Protein AF-A0A7Y5VZM5-F1 (afdb_monomer)

Mean predicted aligned error: 12.82 Å

Sequence (498 aa):
MAHPASNFMALATAAAAALLFGVPPPLATAQSPQPPVAPTRPDAPAQPAVTEFFLPAIAAFAKPDERGLQRDDSGLRRWQSRDLVWYVNLAHAGELSVRVDLGPPDSAAPDSAKPDLSKLSGTLSVLALDAAGNQSSATLKLEDAASANDRIKPNGLTLCPLTVSRAGYVRLTLHADGLEGAGTLRGLTLIGDAAKDARASTVERRNAASVHLNYPLERGEEVEWFYGEVRAITDPLHSYYEVLGFHRGYFGIQVNSPTERRIIFSVWDAGGEKNDRNRVADDNRVKLLAKGDAVVAGDFGNEGTGGHSHLVYPWKTGETYRLLLGARVEGDATTYSAYFFFPERNDWGLIASFRAPRDGKRPHGLYAFNENFWGTNGDARRLCEFSNTWVRRVDGSWRELVEAKFTHDGHGKEQRRDYAAWAKGAGFILSNGGFIDRPTLVGDLSLGIPAGPEEAKEFAGKYGEMVKREAGAKPPELNLEAIRALAAPATPQPPARR

Structure (mmCIF, N/CA/C/O backbone):
data_AF-A0A7Y5VZM5-F1
#
_entry.id   AF-A0A7Y5VZM5-F1
#
loop_
_atom_site.group_PDB
_atom_site.id
_atom_site.type_symbol
_atom_site.label_atom_id
_atom_site.label_alt_id
_atom_site.label_comp_id
_atom_site.label_asym_id
_atom_site.label_entity_id
_atom_site.label_seq_id
_atom_site.pdbx_PDB_ins_code
_atom_site.Cartn_x
_atom_site.Cartn_y
_atom_site.Cartn_z
_atom_site.occupancy
_atom_site.B_iso_or_equiv
_atom_site.auth_seq_id
_atom_site.auth_comp_id
_atom_site.auth_asym_id
_atom_site.auth_atom_id
_atom_site.pdbx_PDB_model_num
ATOM 1 N N . MET A 1 1 ? 19.026 6.263 36.841 1.00 28.88 1 MET A N 1
ATOM 2 C CA . MET A 1 1 ? 20.069 7.147 37.400 1.00 28.88 1 MET A CA 1
ATOM 3 C C . MET A 1 1 ? 20.673 7.948 36.253 1.00 28.88 1 MET A C 1
ATOM 5 O O . MET A 1 1 ? 21.039 7.332 35.267 1.00 28.88 1 MET A O 1
ATOM 9 N N . ALA A 1 2 ? 20.649 9.278 36.396 1.00 27.02 2 ALA A N 1
ATOM 10 C CA . ALA A 1 2 ? 21.369 10.366 35.707 1.00 27.02 2 ALA A CA 1
ATOM 11 C C . ALA A 1 2 ? 21.738 10.298 34.198 1.00 27.02 2 ALA A C 1
ATOM 13 O O . ALA A 1 2 ? 22.549 9.488 33.765 1.00 27.02 2 ALA A O 1
ATOM 14 N N . HIS A 1 3 ? 21.218 11.292 33.460 1.00 28.17 3 HIS A N 1
ATOM 15 C CA . HIS A 1 3 ? 21.759 11.888 32.222 1.00 28.17 3 HIS A CA 1
ATOM 16 C C . HIS A 1 3 ? 23.086 12.649 32.461 1.00 28.17 3 HIS A C 1
ATOM 18 O O . HIS A 1 3 ? 23.409 12.945 33.613 1.00 28.17 3 HIS A O 1
ATOM 24 N N . PRO A 1 4 ? 23.835 12.996 31.391 1.00 38.88 4 PRO A N 1
ATOM 25 C CA . PRO A 1 4 ? 23.776 14.353 30.780 1.00 38.88 4 PRO A CA 1
ATOM 26 C C . PRO A 1 4 ? 23.795 14.291 29.221 1.00 38.88 4 PRO A C 1
ATOM 28 O O . PRO A 1 4 ? 24.245 13.293 28.670 1.00 38.88 4 PRO A O 1
ATOM 31 N N . ALA A 1 5 ? 23.207 15.167 28.386 1.00 26.81 5 ALA A N 1
ATOM 32 C CA . ALA A 1 5 ? 23.123 16.639 28.275 1.00 26.81 5 ALA A CA 1
ATOM 33 C C . ALA A 1 5 ? 24.488 17.313 27.986 1.00 26.81 5 ALA A C 1
ATOM 35 O O . ALA A 1 5 ? 25.305 17.458 28.882 1.00 26.81 5 ALA A O 1
ATOM 36 N N . SER A 1 6 ? 24.834 17.554 26.714 1.00 26.70 6 SER A N 1
ATOM 37 C CA . SER A 1 6 ? 24.670 18.836 25.981 1.00 26.70 6 SER A CA 1
ATOM 38 C C . SER A 1 6 ? 25.904 19.745 26.044 1.00 26.70 6 SER A C 1
ATOM 40 O O . SER A 1 6 ? 26.312 20.136 27.129 1.00 26.70 6 SER A O 1
ATOM 42 N N . ASN A 1 7 ? 26.447 20.116 24.875 1.00 26.33 7 ASN A N 1
ATOM 43 C CA . ASN A 1 7 ? 26.822 21.486 24.466 1.00 26.33 7 ASN A CA 1
ATOM 44 C C . ASN A 1 7 ? 27.846 21.454 23.326 1.00 26.33 7 ASN A C 1
ATOM 46 O O . ASN A 1 7 ? 28.862 20.790 23.456 1.00 26.33 7 ASN A O 1
ATOM 50 N N . PHE A 1 8 ? 27.606 22.222 22.259 1.00 24.02 8 PHE A N 1
ATOM 51 C CA . PHE A 1 8 ? 28.572 23.199 21.739 1.00 24.02 8 PHE A CA 1
ATOM 52 C C . PHE A 1 8 ? 27.883 24.102 20.705 1.00 24.02 8 PHE A C 1
ATOM 54 O O . PHE A 1 8 ? 27.426 23.649 19.659 1.00 24.02 8 PHE A O 1
ATOM 61 N N . MET A 1 9 ? 27.824 25.397 21.015 1.00 23.62 9 MET A N 1
ATOM 62 C CA . MET A 1 9 ? 27.532 26.481 20.082 1.00 23.62 9 MET A CA 1
ATOM 63 C C . MET A 1 9 ? 28.442 27.672 20.431 1.00 23.62 9 MET A C 1
ATOM 65 O O . MET A 1 9 ? 28.682 27.925 21.609 1.00 23.62 9 MET A O 1
ATOM 69 N N . ALA A 1 10 ? 28.851 28.394 19.381 1.00 25.58 10 ALA A N 1
ATOM 70 C CA . ALA A 1 10 ? 29.324 29.787 19.326 1.00 25.58 10 ALA A CA 1
ATOM 71 C C . ALA A 1 10 ? 30.846 30.103 19.351 1.00 25.58 10 ALA A C 1
ATOM 73 O O . ALA A 1 10 ? 31.498 30.134 20.387 1.00 25.58 10 ALA A O 1
ATOM 74 N N . LEU A 1 11 ? 31.342 30.386 18.132 1.00 24.95 11 LEU A N 1
ATOM 75 C CA . LEU A 1 11 ? 32.112 31.552 17.639 1.00 24.95 11 LEU A CA 1
ATOM 76 C C . LEU A 1 11 ? 32.952 32.429 18.597 1.00 24.95 11 LEU A C 1
ATOM 78 O O . LEU A 1 11 ? 32.397 33.006 19.525 1.00 24.95 11 LEU A O 1
ATOM 82 N N . ALA A 1 12 ? 34.192 32.747 18.167 1.00 25.47 12 ALA A N 1
ATOM 83 C CA . ALA A 1 12 ? 34.736 34.122 18.043 1.00 25.47 12 ALA A CA 1
ATOM 84 C C . ALA A 1 12 ? 36.155 34.170 17.389 1.00 25.47 12 ALA A C 1
ATOM 86 O O . ALA A 1 12 ? 37.066 33.527 17.893 1.00 25.47 12 ALA A O 1
ATOM 87 N N . THR A 1 13 ? 36.287 34.918 16.268 1.00 26.48 13 THR A N 1
ATOM 88 C CA . THR A 1 13 ? 37.309 35.957 15.881 1.00 26.48 13 THR A CA 1
ATOM 89 C C . THR A 1 13 ? 38.769 35.877 16.399 1.00 26.48 13 THR A C 1
ATOM 91 O O . THR A 1 13 ? 38.984 35.525 17.543 1.00 26.48 13 THR A O 1
ATOM 94 N N . ALA A 1 14 ? 39.851 36.330 15.740 1.00 25.25 14 ALA A N 1
ATOM 95 C CA . ALA A 1 14 ? 40.134 37.095 14.515 1.00 25.25 14 ALA A CA 1
ATOM 96 C C . ALA A 1 14 ? 41.673 37.096 14.249 1.00 25.25 14 ALA A C 1
ATOM 98 O O . ALA A 1 14 ? 42.459 36.654 15.082 1.00 25.25 14 ALA A O 1
ATOM 99 N N . ALA A 1 15 ? 42.072 37.617 13.084 1.00 26.73 15 ALA A N 1
ATOM 100 C CA . ALA A 1 15 ? 43.418 37.689 12.503 1.00 26.73 15 ALA A CA 1
ATOM 101 C C . ALA A 1 15 ? 44.383 38.756 13.085 1.00 26.73 15 ALA A C 1
ATOM 103 O O . ALA A 1 15 ? 43.929 39.793 13.557 1.00 26.73 15 ALA A O 1
ATOM 104 N N . ALA A 1 16 ? 45.700 38.523 12.931 1.00 26.86 16 ALA A N 1
ATOM 105 C CA . ALA A 1 16 ? 46.848 39.466 12.858 1.00 26.86 16 ALA A CA 1
ATOM 106 C C . ALA A 1 16 ? 48.151 38.616 12.870 1.00 26.86 16 ALA A C 1
ATOM 108 O O . ALA A 1 16 ? 48.151 37.567 13.499 1.00 26.86 16 ALA A O 1
ATOM 109 N N . ALA A 1 17 ? 49.309 38.904 12.269 1.00 27.16 17 ALA A N 1
ATOM 110 C CA . ALA A 1 17 ? 49.856 39.984 11.453 1.00 27.16 17 ALA A CA 1
ATOM 111 C C . ALA A 1 17 ? 51.143 39.446 10.770 1.00 27.16 17 ALA A C 1
ATOM 113 O O . ALA A 1 17 ? 51.725 38.456 11.213 1.00 27.16 17 ALA A O 1
ATOM 114 N N . ALA A 1 18 ? 51.576 40.098 9.692 1.00 27.38 18 ALA A N 1
ATOM 115 C CA . ALA A 1 18 ? 52.752 39.746 8.899 1.00 27.38 18 ALA A CA 1
ATOM 116 C C . ALA A 1 18 ? 54.048 40.448 9.365 1.00 27.38 18 ALA A C 1
ATOM 118 O O . ALA A 1 18 ? 53.986 41.531 9.941 1.00 27.38 18 ALA A O 1
ATOM 119 N N . LEU A 1 19 ? 55.176 39.860 8.926 1.00 27.91 19 LEU A N 1
ATOM 120 C CA . LEU A 1 19 ? 56.533 40.411 8.724 1.00 27.91 19 LEU A CA 1
ATOM 121 C C . LEU A 1 19 ? 57.446 40.580 9.949 1.00 27.91 19 LEU A C 1
ATOM 123 O O . LEU A 1 19 ? 57.040 41.175 10.935 1.00 27.91 19 LEU A O 1
ATOM 127 N N . LEU A 1 20 ? 58.704 40.106 9.815 1.00 28.59 20 LEU A N 1
ATOM 128 C CA . LEU A 1 20 ? 59.970 40.825 10.094 1.00 28.59 20 LEU A CA 1
ATOM 129 C C . LEU A 1 20 ? 61.217 39.948 9.749 1.00 28.59 20 LEU A C 1
ATOM 131 O O . LEU A 1 20 ? 61.396 38.885 10.330 1.00 28.59 20 LEU A O 1
ATOM 135 N N . PHE A 1 21 ? 62.063 40.473 8.835 1.00 33.69 21 PHE A N 1
ATOM 136 C CA . PHE A 1 21 ? 63.502 40.202 8.533 1.00 33.69 21 PHE A CA 1
ATOM 137 C C . PHE A 1 21 ? 63.936 38.795 8.030 1.00 33.69 21 PHE A C 1
ATOM 139 O O . PHE A 1 21 ? 63.523 37.787 8.573 1.00 33.69 21 PHE A O 1
ATOM 146 N N . GLY A 1 22 ? 64.802 38.570 7.027 1.00 28.92 22 GLY A N 1
ATOM 147 C CA . GLY A 1 22 ? 65.748 39.396 6.263 1.00 28.92 22 GLY A CA 1
ATOM 148 C C . GLY A 1 22 ? 67.118 38.684 6.148 1.00 28.92 22 GLY A C 1
ATOM 149 O O . GLY A 1 22 ? 67.954 38.889 7.018 1.00 28.92 22 GLY A O 1
ATOM 150 N N . VAL A 1 23 ? 67.363 37.862 5.108 1.00 34.31 23 VAL A N 1
ATOM 151 C CA . VAL A 1 23 ? 68.687 37.251 4.786 1.00 34.31 23 VAL A CA 1
ATOM 152 C C . VAL A 1 23 ? 68.854 37.111 3.251 1.00 34.31 23 VAL A C 1
ATOM 154 O O . VAL A 1 23 ? 67.908 36.639 2.617 1.00 34.31 23 VAL A O 1
ATOM 157 N N . PRO A 1 24 ? 69.992 37.502 2.626 1.00 35.03 24 PRO A N 1
ATOM 158 C CA . PRO A 1 24 ? 70.219 37.405 1.174 1.00 35.03 24 PRO A CA 1
ATOM 159 C C . PRO A 1 24 ? 71.177 36.220 0.816 1.00 35.03 24 PRO A C 1
ATOM 161 O O . PRO A 1 24 ? 71.500 35.429 1.699 1.00 35.03 24 PRO A O 1
ATOM 164 N N . PRO A 1 25 ? 71.600 36.014 -0.453 1.00 44.94 25 PRO A N 1
ATOM 165 C CA . PRO A 1 25 ? 71.195 34.907 -1.333 1.00 44.94 25 PRO A CA 1
ATOM 166 C C . PRO A 1 25 ? 72.353 33.913 -1.625 1.00 44.94 25 PRO A C 1
ATOM 168 O O . PRO A 1 25 ? 73.442 34.052 -1.068 1.00 44.94 25 PRO A O 1
ATOM 171 N N . PRO A 1 26 ? 72.190 32.963 -2.570 1.00 32.53 26 PRO A N 1
ATOM 172 C CA . PRO A 1 26 ? 73.319 32.690 -3.460 1.00 32.53 26 PRO A CA 1
ATOM 173 C C . PRO A 1 26 ? 72.957 32.646 -4.953 1.00 32.53 26 PRO A C 1
ATOM 175 O O . PRO A 1 26 ? 71.799 32.604 -5.360 1.00 32.53 26 PRO A O 1
ATOM 178 N N . LEU A 1 27 ? 74.026 32.742 -5.744 1.00 32.91 27 LEU A N 1
ATOM 179 C CA . LEU A 1 27 ? 74.102 33.087 -7.157 1.00 32.91 27 LEU A CA 1
ATOM 180 C C . LEU A 1 27 ? 73.356 32.150 -8.118 1.00 32.91 27 LEU A C 1
ATOM 182 O O . LEU A 1 27 ? 73.316 30.933 -7.953 1.00 32.91 27 LEU A O 1
ATOM 186 N N . ALA A 1 28 ? 72.878 32.769 -9.198 1.00 34.66 28 ALA A N 1
ATOM 187 C CA . ALA A 1 28 ? 72.299 32.143 -10.374 1.00 34.66 28 ALA A CA 1
ATOM 188 C C . ALA A 1 28 ? 73.317 31.286 -11.147 1.00 34.66 28 ALA A C 1
ATOM 190 O O . ALA A 1 28 ? 74.400 31.752 -11.502 1.00 34.66 28 ALA A O 1
ATOM 191 N N . THR A 1 29 ? 72.922 30.061 -11.488 1.00 37.06 29 THR A N 1
ATOM 192 C CA . THR A 1 29 ? 73.529 29.267 -12.560 1.00 37.06 29 THR A CA 1
ATOM 193 C C . THR A 1 29 ? 72.691 29.417 -13.829 1.00 37.06 29 THR A C 1
ATOM 195 O O . THR A 1 29 ? 71.470 29.272 -13.818 1.00 37.06 29 THR A O 1
ATOM 198 N N . ALA A 1 30 ? 73.354 29.769 -14.931 1.00 38.03 30 ALA A N 1
ATOM 199 C CA . ALA A 1 30 ? 72.737 29.976 -16.234 1.00 38.03 30 ALA A CA 1
ATOM 200 C C . ALA A 1 30 ? 72.140 28.666 -16.786 1.00 38.03 30 ALA A C 1
ATOM 202 O O . ALA A 1 30 ? 72.844 27.663 -16.902 1.00 38.03 30 ALA A O 1
ATOM 203 N N . GLN A 1 31 ? 70.854 28.686 -17.147 1.00 39.75 31 GLN A N 1
ATOM 204 C CA . GLN A 1 31 ? 70.208 27.637 -17.939 1.00 39.75 31 GLN A CA 1
ATOM 205 C C . GLN A 1 31 ? 70.376 27.930 -19.438 1.00 39.75 31 GLN A C 1
ATOM 207 O O . GLN A 1 31 ? 70.205 29.062 -19.888 1.00 39.75 31 GLN A O 1
ATOM 212 N N . SER A 1 32 ? 70.713 26.892 -20.202 1.00 39.03 32 SER A N 1
ATOM 213 C CA . SER A 1 32 ? 70.831 26.893 -21.664 1.00 39.03 32 SER A CA 1
ATOM 214 C C . SER A 1 32 ? 69.501 27.254 -22.358 1.00 39.03 32 SER A C 1
ATOM 216 O O . SER A 1 32 ? 68.438 26.936 -21.820 1.00 39.03 32 SER A O 1
ATOM 218 N N . PRO A 1 33 ? 69.518 27.870 -23.558 1.00 40.09 33 PRO A N 1
ATOM 219 C CA . PRO A 1 33 ? 68.297 28.314 -24.232 1.00 40.09 33 PRO A CA 1
ATOM 220 C C . PRO A 1 33 ? 67.426 27.131 -24.688 1.00 40.09 33 PRO A C 1
ATOM 222 O O . PRO A 1 33 ? 67.914 26.208 -25.341 1.00 40.09 33 PRO A O 1
ATOM 225 N N . GLN A 1 34 ? 66.128 27.172 -24.366 1.00 43.09 34 GLN A N 1
ATOM 226 C CA . GLN A 1 34 ? 65.134 26.243 -24.915 1.00 43.09 34 GLN A CA 1
ATOM 227 C C . GLN A 1 34 ? 64.759 26.612 -26.364 1.00 43.09 34 GLN A C 1
ATOM 229 O O . GLN A 1 34 ? 64.709 27.800 -26.695 1.00 43.09 34 GLN A O 1
ATOM 234 N N . PRO A 1 35 ? 64.477 25.621 -27.233 1.00 43.66 35 PRO A N 1
ATOM 235 C CA . PRO A 1 35 ? 64.018 25.867 -28.599 1.00 43.66 35 PRO A CA 1
ATOM 236 C C . PRO A 1 35 ? 62.582 26.433 -28.619 1.00 43.66 35 PRO A C 1
ATOM 238 O O . PRO A 1 35 ? 61.829 26.227 -27.664 1.00 43.66 35 PRO A O 1
ATOM 241 N N . PRO A 1 36 ? 62.176 27.142 -29.690 1.00 44.47 36 PRO A N 1
ATOM 242 C CA . PRO A 1 36 ? 60.874 27.799 -29.749 1.00 44.47 36 PRO A CA 1
ATOM 243 C C . PRO A 1 36 ? 59.723 26.784 -29.740 1.00 44.47 36 PRO A C 1
ATOM 245 O O . PRO A 1 36 ? 59.694 25.839 -30.528 1.00 44.47 36 PRO A O 1
ATOM 248 N N . VAL A 1 37 ? 58.756 27.014 -28.850 1.00 46.56 37 VAL A N 1
ATOM 249 C CA . VAL A 1 37 ? 57.501 26.260 -28.754 1.00 46.56 37 VAL A CA 1
ATOM 250 C C . VAL A 1 37 ? 56.615 26.622 -29.950 1.00 46.56 37 VAL A C 1
ATOM 252 O O . VAL A 1 37 ? 56.284 27.789 -30.155 1.00 46.56 37 VAL A O 1
ATOM 255 N N . ALA A 1 38 ? 56.242 25.625 -30.753 1.00 46.47 38 ALA A N 1
ATOM 256 C CA . ALA A 1 38 ? 55.268 25.786 -31.830 1.00 46.47 38 ALA A CA 1
ATOM 257 C C . ALA A 1 38 ? 53.866 26.089 -31.255 1.00 46.47 38 ALA A C 1
ATOM 259 O O . ALA A 1 38 ? 53.523 25.548 -30.201 1.00 46.47 38 ALA A O 1
ATOM 260 N N . PRO A 1 39 ? 53.036 26.916 -31.919 1.00 44.56 39 PRO A N 1
ATOM 261 C CA . PRO A 1 39 ? 51.712 27.259 -31.413 1.00 44.56 39 PRO A CA 1
ATOM 262 C C . PRO A 1 39 ? 50.819 26.014 -31.336 1.00 44.56 39 PRO A C 1
ATOM 264 O O . PRO A 1 39 ? 50.628 25.300 -32.323 1.00 44.56 39 PRO A O 1
ATOM 267 N N . THR A 1 40 ? 50.272 25.757 -30.150 1.00 47.25 40 THR A N 1
ATOM 268 C CA . THR A 1 40 ? 49.292 24.701 -29.903 1.00 47.25 40 THR A CA 1
ATOM 269 C C . THR A 1 40 ? 47.989 25.017 -30.637 1.00 47.25 40 THR A C 1
ATOM 271 O O . THR A 1 40 ? 47.450 26.121 -30.571 1.00 47.25 40 THR A O 1
ATOM 274 N N . ARG A 1 41 ? 47.493 24.027 -31.382 1.00 46.34 41 ARG A N 1
ATOM 275 C CA . ARG A 1 41 ? 46.181 24.049 -32.039 1.00 46.34 41 ARG A CA 1
ATOM 276 C C . ARG A 1 41 ? 45.100 24.229 -30.957 1.00 46.34 41 ARG A C 1
ATOM 278 O O . ARG A 1 41 ? 45.211 23.555 -29.937 1.00 46.34 41 ARG A O 1
ATOM 285 N N . PRO A 1 42 ? 44.085 25.094 -31.136 1.00 51.12 42 PRO A N 1
ATOM 286 C CA . PRO A 1 42 ? 43.018 25.225 -30.149 1.00 51.12 42 PRO A CA 1
ATOM 287 C C . PRO A 1 42 ? 42.299 23.883 -29.984 1.00 51.12 42 PRO A C 1
ATOM 289 O O . PRO A 1 42 ? 41.943 23.246 -30.981 1.00 51.12 42 PRO A O 1
ATOM 292 N N . ASP A 1 43 ? 42.127 23.461 -28.731 1.00 52.66 43 ASP A N 1
ATOM 293 C CA . ASP A 1 43 ? 41.390 22.255 -28.372 1.00 52.66 43 ASP A CA 1
ATOM 294 C C . ASP A 1 43 ? 39.986 22.309 -28.983 1.00 52.66 43 ASP A C 1
ATOM 296 O O . ASP A 1 43 ? 39.281 23.319 -28.900 1.00 52.66 43 ASP A O 1
ATOM 300 N N . ALA A 1 44 ? 39.588 21.217 -29.636 1.00 48.91 44 ALA A N 1
ATOM 301 C CA . ALA A 1 44 ? 38.223 21.056 -30.112 1.00 48.91 44 ALA A CA 1
ATOM 302 C C . ALA A 1 44 ? 37.254 21.195 -28.920 1.00 48.91 44 ALA A C 1
ATOM 304 O O . ALA A 1 44 ? 37.571 20.704 -27.833 1.00 48.91 44 ALA A O 1
ATOM 305 N N . PRO A 1 45 ? 36.082 21.839 -29.088 1.00 50.56 45 PRO A N 1
ATOM 306 C CA . PRO A 1 45 ? 35.117 21.962 -28.003 1.00 50.56 45 PRO A CA 1
ATOM 307 C C . PRO A 1 45 ? 34.772 20.567 -27.470 1.00 50.56 45 PRO A C 1
ATOM 309 O O . PRO A 1 45 ? 34.446 19.667 -28.248 1.00 50.56 45 PRO A O 1
ATOM 312 N N . ALA A 1 46 ? 34.882 20.389 -26.150 1.00 53.12 46 ALA A N 1
ATOM 313 C CA . ALA A 1 46 ? 34.517 19.149 -25.480 1.00 53.12 46 ALA A CA 1
ATOM 314 C C . ALA A 1 46 ? 33.096 18.754 -25.901 1.00 53.12 46 ALA A C 1
ATOM 316 O O . ALA A 1 46 ? 32.169 19.561 -25.786 1.00 53.12 46 ALA A O 1
ATOM 317 N N . GLN A 1 47 ? 32.928 17.537 -26.426 1.00 50.81 47 GLN A N 1
ATOM 318 C CA . GLN A 1 47 ? 31.594 17.034 -26.736 1.00 50.81 47 GLN A CA 1
ATOM 319 C C . GLN A 1 47 ? 30.750 17.054 -25.453 1.00 50.81 47 GLN A C 1
ATOM 321 O O . GLN A 1 47 ? 31.266 16.687 -24.391 1.00 50.81 47 GLN A O 1
ATOM 326 N N . PRO A 1 48 ? 29.484 17.501 -25.517 1.00 58.91 48 PRO A N 1
ATOM 327 C CA . PRO A 1 48 ? 28.623 17.515 -24.345 1.00 58.91 48 PRO A CA 1
ATOM 328 C C . PRO A 1 48 ? 28.529 16.100 -23.767 1.00 58.91 48 PRO A C 1
ATOM 330 O O . PRO A 1 48 ? 28.374 15.127 -24.507 1.00 58.91 48 PRO A O 1
ATOM 333 N N . ALA A 1 49 ? 28.664 15.986 -22.445 1.00 69.00 49 ALA A N 1
ATOM 334 C CA . ALA A 1 49 ? 28.540 14.709 -21.757 1.00 69.00 49 ALA A CA 1
ATOM 335 C C . ALA A 1 49 ? 27.168 14.093 -22.069 1.00 69.00 49 ALA A C 1
ATOM 337 O O . ALA A 1 49 ? 26.137 14.748 -21.908 1.00 69.00 49 ALA A O 1
ATOM 338 N N . VAL A 1 50 ? 27.164 12.844 -22.532 1.00 80.69 50 VAL A N 1
ATOM 339 C CA . VAL A 1 50 ? 25.929 12.107 -22.808 1.00 80.69 50 VAL A CA 1
ATOM 340 C C . VAL A 1 50 ? 25.201 11.871 -21.487 1.00 80.69 50 VAL A C 1
ATOM 342 O O . VAL A 1 50 ? 25.801 11.399 -20.521 1.00 80.69 50 VAL A O 1
ATOM 345 N N . THR A 1 51 ? 23.913 12.206 -21.437 1.00 90.75 51 THR A N 1
ATOM 346 C CA . THR A 1 51 ? 23.098 11.983 -20.239 1.00 90.75 51 THR A CA 1
ATOM 347 C C . THR A 1 51 ? 22.819 10.490 -20.074 1.00 90.75 51 THR A C 1
ATOM 349 O O . THR A 1 51 ? 22.264 9.865 -20.980 1.00 90.75 51 THR A O 1
ATOM 352 N N . GLU A 1 52 ? 23.189 9.930 -18.920 1.00 93.88 52 GLU A N 1
ATOM 353 C CA . GLU A 1 52 ? 22.907 8.542 -18.540 1.00 93.88 52 GLU A CA 1
ATOM 354 C C . GLU A 1 52 ? 22.067 8.482 -17.250 1.00 93.88 52 GLU A C 1
ATOM 356 O O . GLU A 1 52 ? 22.271 9.273 -16.327 1.00 93.88 52 GLU A O 1
ATOM 361 N N . PHE A 1 53 ? 21.151 7.514 -17.161 1.00 96.06 53 PHE A N 1
ATOM 362 C CA . PHE A 1 53 ? 20.395 7.201 -15.944 1.00 96.06 53 PHE A CA 1
ATOM 363 C C . PHE A 1 53 ? 20.343 5.687 -15.715 1.00 96.06 53 PHE A C 1
ATOM 365 O O . PHE A 1 53 ? 19.856 4.943 -16.566 1.00 96.06 53 PHE A O 1
ATOM 372 N N . PHE A 1 54 ? 20.833 5.220 -14.565 1.00 96.38 54 PHE A N 1
ATOM 373 C CA . PHE A 1 54 ? 20.916 3.793 -14.253 1.00 96.38 54 PHE A CA 1
ATOM 374 C C . PHE A 1 54 ? 19.699 3.293 -13.462 1.00 96.38 54 PHE A C 1
ATOM 376 O O . PHE A 1 54 ? 19.350 3.825 -12.409 1.00 96.38 54 PHE A O 1
ATOM 383 N N . LEU A 1 55 ? 19.092 2.221 -13.961 1.00 97.31 55 LEU A N 1
ATOM 384 C CA . LEU A 1 55 ? 18.007 1.466 -13.352 1.00 97.31 55 LEU A CA 1
ATOM 385 C C . LEU A 1 55 ? 18.547 0.121 -12.857 1.00 97.31 55 LEU A C 1
ATOM 387 O O . LEU A 1 55 ? 18.742 -0.792 -13.664 1.00 97.31 55 LEU A O 1
ATOM 391 N N . PRO A 1 56 ? 18.767 -0.054 -11.548 1.00 96.88 56 PRO A N 1
ATOM 392 C CA . PRO A 1 56 ? 19.329 -1.291 -11.037 1.00 96.88 56 PRO A CA 1
ATOM 393 C C . PRO A 1 56 ? 18.338 -2.450 -11.181 1.00 96.88 56 PRO A C 1
ATOM 395 O O . PRO A 1 56 ? 17.125 -2.300 -11.002 1.00 96.88 56 PRO A O 1
ATOM 398 N N . ALA A 1 57 ? 18.848 -3.644 -11.470 1.00 96.12 57 ALA A N 1
ATOM 399 C CA . ALA A 1 57 ? 18.021 -4.832 -11.658 1.00 96.12 57 ALA A CA 1
ATOM 400 C C . ALA A 1 57 ? 17.285 -5.247 -10.380 1.00 96.12 57 ALA A C 1
ATOM 402 O O . ALA A 1 57 ? 16.171 -5.766 -10.446 1.00 96.12 57 ALA A O 1
ATOM 403 N N . ILE A 1 58 ? 17.840 -4.918 -9.211 1.00 96.06 58 ILE A N 1
ATOM 404 C CA . ILE A 1 58 ? 17.192 -5.145 -7.915 1.00 96.06 58 ILE A CA 1
ATOM 405 C C . ILE A 1 58 ? 15.882 -4.361 -7.729 1.00 96.06 58 ILE A C 1
ATOM 407 O O . ILE A 1 58 ? 15.072 -4.758 -6.894 1.00 96.06 58 ILE A O 1
ATOM 411 N N . ALA A 1 59 ? 15.615 -3.331 -8.534 1.00 96.62 59 ALA A N 1
ATOM 412 C CA . ALA A 1 59 ? 14.335 -2.622 -8.532 1.00 96.62 59 ALA A CA 1
ATOM 413 C C . ALA A 1 59 ? 13.300 -3.228 -9.505 1.00 96.62 59 ALA A C 1
ATOM 415 O O . ALA A 1 59 ? 12.126 -2.864 -9.459 1.00 96.62 59 ALA A O 1
ATOM 416 N N . ALA A 1 60 ? 13.705 -4.162 -10.374 1.00 97.12 60 ALA A N 1
ATOM 417 C CA . ALA A 1 60 ? 12.840 -4.728 -11.406 1.00 97.12 60 ALA A CA 1
ATOM 418 C C . ALA A 1 60 ? 11.771 -5.665 -10.831 1.00 97.12 60 ALA A C 1
ATOM 420 O O . ALA A 1 60 ? 12.077 -6.528 -9.999 1.00 97.12 60 ALA A O 1
ATOM 421 N N . PHE A 1 61 ? 10.549 -5.569 -11.350 1.00 96.44 61 PHE A N 1
ATOM 422 C CA . PHE A 1 61 ? 9.503 -6.574 -11.160 1.00 96.44 61 PHE A CA 1
ATOM 423 C C . PHE A 1 61 ? 9.710 -7.721 -12.146 1.00 96.44 61 PHE A C 1
ATOM 425 O O . PHE A 1 61 ? 10.006 -7.474 -13.311 1.00 96.44 61 PHE A O 1
ATOM 432 N N . ALA A 1 62 ? 9.512 -8.963 -11.709 1.00 94.31 62 ALA A N 1
ATOM 433 C CA . ALA A 1 62 ? 9.571 -10.120 -12.596 1.00 94.31 62 ALA A CA 1
ATOM 434 C C . ALA A 1 62 ? 8.164 -10.639 -12.911 1.00 94.31 62 ALA A C 1
ATOM 436 O O . ALA A 1 62 ? 7.338 -10.767 -12.004 1.00 94.31 62 ALA A O 1
ATOM 437 N N . LYS A 1 63 ? 7.889 -10.935 -14.185 1.00 93.31 63 LYS A N 1
ATOM 438 C CA . LYS A 1 63 ? 6.586 -11.431 -14.652 1.00 93.31 63 LYS A CA 1
ATOM 439 C C . LYS A 1 63 ? 6.736 -12.780 -15.373 1.00 93.31 63 LYS A C 1
ATOM 441 O O . LYS A 1 63 ? 7.660 -12.925 -16.165 1.00 93.31 63 LYS A O 1
ATOM 446 N N . PRO A 1 64 ? 5.838 -13.757 -15.137 1.00 87.81 64 PRO A N 1
ATOM 447 C CA . PRO A 1 64 ? 4.617 -13.647 -14.330 1.00 87.81 64 PRO A CA 1
ATOM 448 C C . PRO A 1 64 ? 4.860 -13.670 -12.813 1.00 87.81 64 PRO A C 1
ATOM 450 O O . PRO A 1 64 ? 4.021 -13.167 -12.069 1.00 87.81 64 PRO A O 1
ATOM 453 N N . ASP A 1 65 ? 5.996 -14.199 -12.352 1.00 85.50 65 ASP A N 1
ATOM 454 C CA . ASP A 1 65 ? 6.345 -14.252 -10.933 1.00 85.50 65 ASP A CA 1
ATOM 455 C C . ASP A 1 65 ? 7.867 -14.236 -10.678 1.00 85.50 65 ASP A C 1
ATOM 457 O O . ASP A 1 65 ? 8.695 -14.323 -11.592 1.00 85.50 65 ASP A O 1
ATOM 461 N N . GLU A 1 66 ? 8.242 -14.112 -9.402 1.00 87.81 66 GLU A N 1
ATOM 462 C CA . GLU A 1 66 ? 9.636 -14.050 -8.945 1.00 87.81 66 GLU A CA 1
ATOM 463 C C . GLU A 1 66 ? 10.233 -15.437 -8.608 1.00 87.81 66 GLU A C 1
ATOM 465 O O . GLU A 1 66 ? 11.362 -15.521 -8.125 1.00 87.81 66 GLU A O 1
ATOM 470 N N . ARG A 1 67 ? 9.532 -16.558 -8.860 1.00 88.31 67 ARG A N 1
ATOM 471 C CA . ARG A 1 67 ? 9.998 -17.893 -8.434 1.00 88.31 67 ARG A CA 1
ATOM 472 C C . ARG A 1 67 ? 11.313 -18.265 -9.108 1.00 88.31 67 ARG A C 1
ATOM 474 O O . ARG A 1 67 ? 11.449 -18.195 -10.329 1.00 88.31 67 ARG A O 1
ATOM 481 N N . GLY A 1 68 ? 12.285 -18.690 -8.305 1.00 87.44 68 GLY A N 1
ATOM 482 C CA . GLY A 1 68 ? 13.603 -19.122 -8.774 1.00 87.44 68 GLY A CA 1
ATOM 483 C C . GLY A 1 68 ? 14.557 -17.993 -9.182 1.00 87.44 68 GLY A C 1
ATOM 484 O O . GLY A 1 68 ? 15.714 -18.294 -9.475 1.00 87.44 68 GLY A O 1
ATOM 485 N N . LEU A 1 69 ? 14.109 -16.731 -9.173 1.00 90.81 69 LEU A N 1
ATOM 486 C CA . LEU A 1 69 ? 14.968 -15.563 -9.361 1.00 90.81 69 LEU A CA 1
ATOM 487 C C . LEU A 1 69 ? 15.828 -15.361 -8.106 1.00 90.81 69 LEU A C 1
ATOM 489 O O . LEU A 1 69 ? 15.328 -15.476 -6.988 1.00 90.81 69 LEU A O 1
ATOM 493 N N . GLN A 1 70 ? 17.108 -15.042 -8.281 1.00 91.62 70 GLN A N 1
ATOM 494 C CA . GLN A 1 70 ? 17.979 -14.643 -7.174 1.00 91.62 70 GLN A CA 1
ATOM 495 C C . GLN A 1 70 ? 18.254 -13.148 -7.259 1.00 91.62 70 GLN A C 1
ATOM 497 O O . GLN A 1 70 ? 18.550 -12.642 -8.342 1.00 91.62 70 GLN A O 1
ATOM 502 N N . ARG A 1 71 ? 18.167 -12.463 -6.118 1.00 92.56 71 ARG A N 1
ATOM 503 C CA . ARG A 1 71 ? 18.335 -11.017 -5.993 1.00 92.56 71 ARG A CA 1
ATOM 504 C C . ARG A 1 71 ? 19.252 -10.716 -4.815 1.00 92.56 71 ARG A C 1
ATOM 506 O O . ARG A 1 71 ? 19.048 -11.264 -3.737 1.00 92.56 71 ARG A O 1
ATOM 513 N N . ASP A 1 72 ? 20.255 -9.886 -5.052 1.00 90.50 72 ASP A N 1
ATOM 514 C CA . ASP A 1 72 ? 21.147 -9.321 -4.039 1.00 90.50 72 ASP A CA 1
ATOM 515 C C . ASP A 1 72 ? 21.710 -7.985 -4.546 1.00 90.50 72 ASP A C 1
ATOM 517 O O . ASP A 1 72 ? 21.430 -7.586 -5.677 1.00 90.50 72 ASP A O 1
ATOM 521 N N . ASP A 1 73 ? 22.541 -7.311 -3.752 1.00 86.94 73 ASP A N 1
ATOM 522 C CA . ASP A 1 73 ? 23.138 -6.014 -4.109 1.00 86.94 73 ASP A CA 1
ATOM 523 C C . ASP A 1 73 ? 23.952 -6.036 -5.413 1.00 86.94 73 ASP A C 1
ATOM 525 O O . ASP A 1 73 ? 24.208 -4.991 -6.016 1.00 86.94 73 ASP A O 1
ATOM 529 N N . SER A 1 74 ? 24.362 -7.220 -5.881 1.00 86.25 74 SER A N 1
ATOM 530 C CA . SER A 1 74 ? 25.055 -7.364 -7.151 1.00 86.25 74 SER A CA 1
ATOM 531 C C . SER A 1 74 ? 24.105 -7.338 -8.352 1.00 86.25 74 SER A C 1
ATOM 533 O O . SER A 1 74 ? 24.555 -6.986 -9.436 1.00 86.25 74 SER A O 1
ATOM 535 N N . GLY A 1 75 ? 22.816 -7.644 -8.198 1.00 92.06 75 GLY A N 1
ATOM 536 C CA . GLY A 1 75 ? 21.840 -7.644 -9.287 1.00 92.06 75 GLY A CA 1
ATOM 537 C C . GLY A 1 75 ? 20.924 -8.865 -9.273 1.00 92.06 75 GLY A C 1
ATOM 538 O O . GLY A 1 75 ? 20.550 -9.373 -8.216 1.00 92.06 75 GLY A O 1
ATOM 539 N N . LEU A 1 76 ? 20.527 -9.320 -10.465 1.00 92.81 76 LEU A N 1
ATOM 540 C CA . LEU A 1 76 ? 19.668 -10.491 -10.643 1.00 92.81 76 LEU A CA 1
ATOM 541 C C . LEU A 1 76 ? 20.402 -11.649 -11.306 1.00 92.81 76 LEU A C 1
ATOM 543 O O . LEU A 1 76 ? 21.036 -11.472 -12.341 1.00 92.81 76 LEU A O 1
ATOM 547 N N . ARG A 1 77 ? 20.228 -12.858 -10.772 1.00 90.19 77 ARG A N 1
ATOM 548 C CA . ARG A 1 77 ? 20.634 -14.116 -11.422 1.00 90.19 77 ARG A CA 1
ATOM 549 C C . ARG A 1 77 ? 19.406 -14.965 -11.731 1.00 90.19 77 ARG A C 1
ATOM 551 O O . ARG A 1 77 ? 18.377 -14.833 -11.064 1.00 90.19 77 ARG A O 1
ATOM 558 N N . ARG A 1 78 ? 19.516 -15.849 -12.731 1.00 88.06 78 ARG A N 1
ATOM 559 C CA . ARG A 1 78 ? 18.405 -16.687 -13.245 1.00 88.06 78 ARG A CA 1
ATOM 560 C C . ARG A 1 78 ? 17.210 -15.868 -13.753 1.00 88.06 78 ARG A C 1
ATOM 562 O O . ARG A 1 78 ? 16.045 -16.184 -13.498 1.00 88.06 78 ARG A O 1
ATOM 569 N N . TRP A 1 79 ? 17.515 -14.776 -14.439 1.00 89.56 79 TRP A N 1
ATOM 570 C CA . TRP A 1 79 ? 16.549 -13.774 -14.878 1.00 89.56 79 TRP A CA 1
ATOM 571 C C . TRP A 1 79 ? 16.072 -13.964 -16.323 1.00 89.56 79 TRP A C 1
ATOM 573 O O . TRP A 1 79 ? 15.077 -13.369 -16.709 1.00 89.56 79 TRP A O 1
ATOM 583 N N . GLN A 1 80 ? 16.746 -14.798 -17.112 1.00 84.81 80 GLN A N 1
ATOM 584 C CA . GLN A 1 80 ? 16.589 -14.864 -18.568 1.00 84.81 80 GLN A CA 1
ATOM 585 C C . GLN A 1 80 ? 15.298 -15.545 -19.040 1.00 84.81 80 GLN A C 1
ATOM 587 O O . GLN A 1 80 ? 14.982 -15.495 -20.215 1.00 84.81 80 GLN A O 1
ATOM 592 N N . SER A 1 81 ? 14.544 -16.194 -18.152 1.00 80.50 81 SER A N 1
ATOM 593 C CA . SER A 1 81 ? 13.349 -16.971 -18.510 1.00 80.50 81 SER A CA 1
ATOM 594 C C . SER A 1 81 ? 12.033 -16.203 -18.323 1.00 80.50 81 SER A C 1
ATOM 596 O O . SER A 1 81 ? 10.987 -16.828 -18.131 1.00 80.50 81 SER A O 1
ATOM 598 N N . ARG A 1 82 ? 12.085 -14.873 -18.199 1.00 88.56 82 ARG A N 1
ATOM 599 C CA . ARG A 1 82 ? 10.945 -14.057 -17.767 1.00 88.56 82 ARG A CA 1
ATOM 600 C C . ARG A 1 82 ? 11.093 -12.601 -18.187 1.00 88.56 82 ARG A C 1
ATOM 602 O O . ARG A 1 82 ? 12.203 -12.123 -18.403 1.00 88.56 82 ARG A O 1
ATOM 609 N N . ASP A 1 83 ? 9.973 -11.891 -18.198 1.00 94.69 83 ASP A N 1
ATOM 610 C CA . ASP A 1 83 ? 9.983 -10.448 -18.401 1.00 94.69 83 ASP A CA 1
ATOM 611 C C . ASP A 1 83 ? 10.433 -9.750 -17.117 1.00 94.69 83 ASP A C 1
ATOM 613 O O . ASP A 1 83 ? 9.925 -10.028 -16.022 1.00 94.69 83 ASP A O 1
ATOM 617 N N . LEU A 1 84 ? 11.359 -8.807 -17.262 1.00 97.00 84 LEU A N 1
ATOM 618 C CA . LEU A 1 84 ? 11.743 -7.888 -16.200 1.00 97.00 84 LEU A CA 1
ATOM 619 C C . LEU A 1 84 ? 11.227 -6.493 -16.510 1.00 97.00 84 LEU A C 1
ATOM 621 O O . LEU A 1 84 ? 11.383 -5.996 -17.622 1.00 97.00 84 LEU A O 1
ATOM 625 N N . VAL A 1 85 ? 10.611 -5.857 -15.521 1.00 97.81 85 VAL A N 1
ATOM 626 C CA . VAL A 1 85 ? 9.882 -4.608 -15.709 1.00 97.81 85 VAL A CA 1
ATOM 627 C C . VAL A 1 85 ? 10.405 -3.539 -14.762 1.00 97.81 85 VAL A C 1
ATOM 629 O O . VAL A 1 85 ? 10.402 -3.719 -13.543 1.00 97.81 85 VAL A O 1
ATOM 632 N N . TRP A 1 86 ? 10.790 -2.400 -15.327 1.00 97.94 86 TRP A N 1
ATOM 633 C CA . TRP A 1 86 ? 11.104 -1.173 -14.605 1.00 97.94 86 TRP A CA 1
ATOM 634 C C . TRP A 1 86 ? 10.086 -0.099 -14.942 1.00 97.94 86 TRP A C 1
ATOM 636 O O . TRP A 1 86 ? 9.460 -0.106 -16.003 1.00 97.94 86 TRP A O 1
ATOM 646 N N . TYR A 1 87 ? 9.973 0.861 -14.036 1.00 96.75 87 TYR A N 1
ATOM 647 C CA . TYR A 1 87 ? 9.165 2.049 -14.227 1.00 96.75 87 TYR A CA 1
ATOM 648 C C . TYR A 1 87 ? 10.021 3.263 -13.912 1.00 96.75 87 TYR A C 1
ATOM 650 O O . TYR A 1 87 ? 10.582 3.376 -12.820 1.00 96.75 87 TYR A O 1
ATOM 658 N N . VAL A 1 88 ? 10.120 4.161 -14.881 1.00 96.56 88 VAL A N 1
ATOM 659 C CA . VAL A 1 88 ? 10.908 5.385 -14.787 1.00 96.56 88 VAL A CA 1
ATOM 660 C C . VAL A 1 88 ? 10.017 6.561 -15.146 1.00 96.56 88 VAL A C 1
ATOM 662 O O . VAL A 1 88 ? 9.309 6.524 -16.142 1.00 96.56 88 VAL A O 1
ATOM 665 N N . ASN A 1 89 ? 10.011 7.595 -14.318 1.00 94.44 89 ASN A N 1
ATOM 666 C CA . ASN A 1 89 ? 9.388 8.866 -14.640 1.00 94.44 89 ASN A CA 1
ATOM 667 C C . ASN A 1 89 ? 10.405 9.714 -15.410 1.00 94.44 89 ASN A C 1
ATOM 669 O O . ASN A 1 89 ? 11.450 10.068 -14.860 1.00 94.44 89 ASN A O 1
ATOM 673 N N . LEU A 1 90 ? 10.121 9.995 -16.678 1.00 94.56 90 LEU A N 1
ATOM 674 C CA . LEU A 1 90 ? 10.952 10.838 -17.532 1.00 94.56 90 LEU A CA 1
ATOM 675 C C . LEU A 1 90 ? 10.382 12.255 -17.548 1.00 94.56 90 LEU A C 1
ATOM 677 O O . LEU A 1 90 ? 9.205 12.451 -17.852 1.00 94.56 90 LEU A O 1
ATOM 681 N N . ALA A 1 91 ? 11.219 13.248 -17.248 1.00 92.31 91 ALA A N 1
ATOM 682 C CA . ALA A 1 91 ? 10.828 14.659 -17.290 1.00 92.31 91 ALA A CA 1
ATOM 683 C C . ALA A 1 91 ? 10.623 15.172 -18.728 1.00 92.31 91 ALA A C 1
ATOM 685 O O . ALA A 1 91 ? 9.974 16.198 -18.943 1.00 92.31 91 ALA A O 1
ATOM 686 N N . HIS A 1 92 ? 11.161 14.449 -19.713 1.00 92.00 92 HIS A N 1
ATOM 687 C CA . HIS A 1 92 ? 11.186 14.841 -21.113 1.00 92.00 92 HIS A CA 1
ATOM 688 C C . HIS A 1 92 ? 10.767 13.678 -22.018 1.00 92.00 92 HIS A C 1
ATOM 690 O O . HIS A 1 92 ? 11.066 12.517 -21.748 1.00 92.00 92 HIS A O 1
ATOM 696 N N . ALA A 1 93 ? 10.080 14.013 -23.108 1.00 92.62 93 ALA A N 1
ATOM 697 C CA . ALA A 1 93 ? 9.926 13.126 -24.256 1.00 92.62 93 ALA A CA 1
ATOM 698 C C . ALA A 1 93 ? 11.204 13.162 -25.112 1.00 92.62 93 ALA A C 1
ATOM 700 O O . ALA A 1 93 ? 11.970 14.124 -25.035 1.00 92.62 93 ALA A O 1
ATOM 701 N N . GLY A 1 94 ? 11.417 12.153 -25.954 1.00 91.38 94 GLY A N 1
ATOM 702 C CA . GLY A 1 94 ? 12.547 12.119 -26.879 1.00 91.38 94 GLY A CA 1
ATOM 703 C C . GLY A 1 94 ? 13.049 10.714 -27.178 1.00 91.38 94 GLY A C 1
ATOM 704 O O . GLY A 1 94 ? 12.426 9.714 -26.816 1.00 91.38 94 GLY A O 1
ATOM 705 N N . GLU A 1 95 ? 14.189 10.651 -27.860 1.00 91.25 95 GLU A N 1
ATOM 706 C CA . GLU A 1 95 ? 14.876 9.392 -28.122 1.00 91.25 95 GLU A CA 1
ATOM 707 C C . GLU A 1 95 ? 15.692 8.930 -26.916 1.00 91.25 95 GLU A C 1
ATOM 709 O O . GLU A 1 95 ? 16.267 9.725 -26.165 1.00 91.25 95 GLU A O 1
ATOM 714 N N . LEU A 1 96 ? 15.749 7.614 -26.758 1.00 90.69 96 LEU A N 1
ATOM 715 C CA . LEU A 1 96 ? 16.464 6.943 -25.696 1.00 90.69 96 LEU A CA 1
ATOM 716 C C . LEU A 1 96 ? 17.112 5.670 -26.229 1.00 90.69 96 LEU A C 1
ATOM 718 O O . LEU A 1 96 ? 16.452 4.818 -26.814 1.00 90.69 96 LEU A O 1
ATOM 722 N N . SER A 1 97 ? 18.403 5.501 -25.988 1.00 92.81 97 SER A N 1
ATOM 723 C CA . SER A 1 97 ? 19.059 4.201 -26.122 1.00 92.81 97 SER A CA 1
ATOM 724 C C . SER A 1 97 ? 19.078 3.492 -24.774 1.00 92.81 97 SER A C 1
ATOM 726 O O . SER A 1 97 ? 19.161 4.134 -23.729 1.00 92.81 97 SER A O 1
ATOM 728 N N . VAL A 1 98 ? 19.015 2.164 -24.784 1.00 94.06 98 VAL A N 1
ATOM 729 C CA . VAL A 1 98 ? 19.023 1.354 -23.561 1.00 94.06 98 VAL A CA 1
ATOM 730 C C . VAL A 1 98 ? 20.205 0.407 -23.609 1.00 94.06 98 VAL A C 1
ATOM 732 O O . VAL A 1 98 ? 20.300 -0.428 -24.502 1.00 94.06 98 VAL A O 1
ATOM 735 N N . ARG A 1 99 ? 21.109 0.528 -22.641 1.00 93.25 99 ARG A N 1
ATOM 736 C CA . ARG A 1 99 ? 22.201 -0.419 -22.424 1.00 93.25 99 ARG A CA 1
ATOM 737 C C . ARG A 1 99 ? 21.802 -1.404 -21.333 1.00 93.25 99 ARG A C 1
ATOM 739 O O . ARG A 1 99 ? 21.430 -0.993 -20.241 1.00 93.25 99 ARG A O 1
ATOM 746 N N . VAL A 1 100 ? 21.874 -2.694 -21.627 1.00 92.94 100 VAL A N 1
ATOM 747 C CA . VAL A 1 100 ? 21.677 -3.772 -20.654 1.00 92.94 100 VAL A CA 1
ATOM 748 C C . VAL A 1 100 ? 23.027 -4.101 -20.040 1.00 92.94 100 VAL A C 1
ATOM 750 O O . VAL A 1 100 ? 23.913 -4.612 -20.726 1.00 92.94 100 VAL A O 1
ATOM 753 N N . ASP A 1 101 ? 23.187 -3.775 -18.762 1.00 91.06 101 ASP A N 1
ATOM 754 C CA . ASP A 1 101 ? 24.454 -3.916 -18.053 1.00 91.06 101 ASP A CA 1
ATOM 755 C C . ASP A 1 101 ? 24.541 -5.304 -17.410 1.00 91.06 101 ASP A C 1
ATOM 757 O O . ASP A 1 101 ? 23.701 -5.684 -16.586 1.00 91.06 101 ASP A O 1
ATOM 761 N N . LEU A 1 102 ? 25.572 -6.065 -17.781 1.00 87.56 102 LEU A N 1
ATOM 762 C CA . LEU A 1 102 ? 25.794 -7.437 -17.320 1.00 87.56 102 LEU A CA 1
ATOM 763 C C . LEU A 1 102 ? 27.037 -7.515 -16.423 1.00 87.56 102 LEU A C 1
ATOM 765 O O . LEU A 1 102 ? 28.051 -6.855 -16.645 1.00 87.56 102 LEU A O 1
ATOM 769 N N . GLY A 1 103 ? 26.933 -8.324 -15.377 1.00 80.75 103 GLY A N 1
ATOM 770 C CA . GLY A 1 103 ? 27.978 -8.668 -14.425 1.00 80.75 103 GLY A CA 1
ATOM 771 C C . GLY A 1 103 ? 28.570 -10.053 -14.696 1.00 80.75 103 GLY A C 1
ATOM 772 O O . GLY A 1 103 ? 28.213 -10.692 -15.685 1.00 80.75 103 GLY A O 1
ATOM 773 N N . PRO A 1 104 ? 29.483 -10.523 -13.829 1.00 68.81 104 PRO A N 1
ATOM 774 C CA . PRO A 1 104 ? 30.154 -11.804 -14.018 1.00 68.81 104 PRO A CA 1
ATOM 775 C C . PRO A 1 104 ? 29.159 -12.983 -14.118 1.00 68.81 104 PRO A C 1
ATOM 777 O O . PRO A 1 104 ? 28.035 -12.892 -13.599 1.00 68.81 104 PRO A O 1
ATOM 780 N N . PRO A 1 105 ? 29.553 -14.088 -14.786 1.00 66.31 105 PRO A N 1
ATOM 781 C CA . PRO A 1 105 ? 28.760 -15.312 -14.845 1.00 66.31 105 PRO A CA 1
ATOM 782 C C . PRO A 1 105 ? 28.496 -15.891 -13.451 1.00 66.31 105 PRO A C 1
ATOM 784 O O . PRO A 1 105 ? 29.338 -15.774 -12.565 1.00 66.31 105 PRO A O 1
ATOM 787 N N . ASP A 1 106 ? 27.380 -16.608 -13.287 1.00 59.16 106 ASP A N 1
ATOM 788 C CA . ASP A 1 106 ? 26.985 -17.253 -12.019 1.00 59.16 106 ASP A CA 1
ATOM 789 C C . ASP A 1 106 ? 28.054 -18.215 -11.456 1.00 59.16 106 ASP A C 1
ATOM 791 O O . ASP A 1 106 ? 28.069 -18.495 -10.260 1.00 59.16 106 ASP A O 1
ATOM 795 N N . SER A 1 107 ? 28.941 -18.734 -12.312 1.00 56.84 107 SER A N 1
ATOM 796 C CA . SER A 1 107 ? 30.028 -19.655 -11.958 1.00 56.84 107 SER A CA 1
ATOM 797 C C . SER A 1 107 ? 31.351 -18.971 -11.587 1.00 56.84 107 SER A C 1
ATOM 799 O O . SER A 1 107 ? 32.317 -19.669 -11.278 1.00 56.84 107 SER A O 1
ATOM 801 N N . ALA A 1 108 ? 31.444 -17.642 -11.680 1.00 56.94 108 ALA A N 1
ATOM 802 C CA . ALA A 1 108 ? 32.667 -16.890 -11.411 1.00 56.94 108 ALA A CA 1
ATOM 803 C C . ALA A 1 108 ? 32.688 -16.323 -9.978 1.00 56.94 108 ALA A C 1
ATOM 805 O O . ALA A 1 108 ? 31.647 -16.152 -9.344 1.00 56.94 108 ALA A O 1
ATOM 806 N N . ALA A 1 109 ? 33.883 -16.044 -9.445 1.00 54.00 109 ALA A N 1
ATOM 807 C CA . ALA A 1 109 ? 34.008 -15.385 -8.145 1.00 54.00 109 ALA A CA 1
ATOM 808 C C . ALA A 1 109 ? 33.420 -13.954 -8.213 1.00 54.00 109 ALA A C 1
ATOM 810 O O . ALA A 1 109 ? 33.475 -13.347 -9.284 1.00 54.00 109 ALA A O 1
ATOM 811 N N . PRO A 1 110 ? 32.913 -13.381 -7.098 1.00 52.00 110 PRO A N 1
ATOM 812 C CA . PRO A 1 110 ? 32.259 -12.061 -7.079 1.00 52.00 110 PRO A CA 1
ATOM 813 C C . PRO A 1 110 ? 33.079 -10.933 -7.729 1.00 52.00 110 PRO A C 1
ATOM 815 O O . PRO A 1 110 ? 32.503 -9.997 -8.284 1.00 52.00 110 PRO A O 1
ATOM 818 N N . ASP A 1 111 ? 34.409 -11.085 -7.718 1.00 52.88 111 ASP A N 1
ATOM 819 C CA . ASP A 1 111 ? 35.390 -10.108 -8.192 1.00 52.88 111 ASP A CA 1
ATOM 820 C C . ASP A 1 111 ? 36.181 -10.551 -9.448 1.00 52.88 111 ASP A C 1
ATOM 822 O O . ASP A 1 111 ? 37.222 -9.962 -9.750 1.00 52.88 111 ASP A O 1
ATOM 826 N N . SER A 1 112 ? 35.748 -11.565 -10.219 1.00 52.25 112 SER A N 1
ATOM 827 C CA . SER A 1 112 ? 36.467 -11.958 -11.449 1.00 52.25 112 SER A CA 1
ATOM 828 C C . SER A 1 112 ? 35.601 -12.367 -12.652 1.00 52.25 112 SER A C 1
ATOM 830 O O . SER A 1 112 ? 34.527 -12.940 -12.527 1.00 52.25 112 SER A O 1
ATOM 832 N N . ALA A 1 113 ? 36.143 -12.040 -13.837 1.00 58.00 113 ALA A N 1
ATOM 833 C CA . ALA A 1 113 ? 35.662 -12.241 -15.212 1.00 58.00 113 ALA A CA 1
ATOM 834 C C . ALA A 1 113 ? 34.329 -11.561 -15.599 1.00 58.00 113 ALA A C 1
ATOM 836 O O . ALA A 1 113 ? 33.239 -12.044 -15.310 1.00 58.00 113 ALA A O 1
ATOM 837 N N . LYS A 1 114 ? 34.429 -10.462 -16.366 1.00 62.03 114 LYS A N 1
ATOM 838 C CA . LYS A 1 114 ? 33.305 -9.916 -17.149 1.00 62.03 114 LYS A CA 1
ATOM 839 C C . LYS A 1 114 ? 32.730 -11.011 -18.066 1.00 62.03 114 LYS A C 1
ATOM 841 O O . LYS A 1 114 ? 33.511 -11.833 -18.553 1.00 62.03 114 LYS A O 1
ATOM 846 N N . PRO A 1 115 ? 31.412 -11.024 -18.328 1.00 65.56 115 PRO A N 1
ATOM 847 C CA . PRO A 1 115 ? 30.830 -11.996 -19.239 1.00 65.56 115 PRO A CA 1
ATOM 848 C C . PRO A 1 115 ? 31.433 -11.788 -20.630 1.00 65.56 115 PRO A C 1
ATOM 850 O O . PRO A 1 115 ? 31.555 -10.657 -21.107 1.00 65.56 115 PRO A O 1
ATOM 853 N N . ASP A 1 116 ? 31.842 -12.879 -21.273 1.00 71.81 116 ASP A N 1
ATOM 854 C CA . ASP A 1 116 ? 32.309 -12.841 -22.654 1.00 71.81 116 ASP A CA 1
ATOM 855 C C . ASP A 1 116 ? 31.096 -12.676 -23.574 1.00 71.81 116 ASP A C 1
ATOM 857 O O . ASP A 1 116 ? 30.488 -13.651 -24.016 1.00 71.81 116 ASP A O 1
ATOM 861 N N . LEU A 1 117 ? 30.720 -11.418 -23.817 1.00 73.88 117 LEU A N 1
ATOM 862 C CA . LEU A 1 117 ? 29.540 -11.057 -24.604 1.00 73.88 117 LEU A CA 1
ATOM 863 C C . LEU A 1 117 ? 29.586 -11.630 -26.029 1.00 73.88 117 LEU A C 1
ATOM 865 O O . LEU A 1 117 ? 28.533 -11.830 -26.625 1.00 73.88 117 LEU A O 1
ATOM 869 N N . SER A 1 118 ? 30.780 -11.940 -26.554 1.00 70.00 118 SER A N 1
ATOM 870 C CA . SER A 1 118 ? 30.956 -12.540 -27.884 1.00 70.00 118 SER A CA 1
ATOM 871 C C . SER A 1 118 ? 30.505 -14.002 -27.968 1.00 70.00 118 SER A C 1
ATOM 873 O O . SER A 1 118 ? 30.307 -14.522 -29.063 1.00 70.00 118 SER A O 1
ATOM 875 N N . LYS A 1 119 ? 30.331 -14.666 -26.819 1.00 73.50 119 LYS A N 1
ATOM 876 C CA . LYS A 1 119 ? 29.873 -16.060 -26.720 1.00 73.50 119 LYS A CA 1
ATOM 877 C C . LYS A 1 119 ? 28.389 -16.189 -26.392 1.00 73.50 119 LYS A C 1
ATOM 879 O O . LYS A 1 119 ? 27.892 -17.309 -26.310 1.00 73.50 119 LYS A O 1
ATOM 884 N N . LEU A 1 120 ? 27.695 -15.073 -26.168 1.00 77.31 120 LEU A N 1
ATOM 885 C CA . LEU A 1 120 ? 26.256 -15.085 -25.940 1.00 77.31 120 LEU A CA 1
ATOM 886 C C . LEU A 1 120 ? 25.520 -15.250 -27.272 1.00 77.31 120 LEU A C 1
ATOM 888 O O . LEU A 1 120 ? 25.938 -14.725 -28.302 1.00 77.31 120 LEU A O 1
ATOM 892 N N . SER A 1 121 ? 24.397 -15.956 -27.230 1.00 81.81 121 SER A N 1
ATOM 893 C CA . SER A 1 121 ? 23.484 -16.118 -28.362 1.00 81.81 121 SER A CA 1
ATOM 894 C C . SER A 1 121 ? 22.062 -15.790 -27.925 1.00 81.81 121 SER A C 1
ATOM 896 O O . SER A 1 121 ? 21.800 -15.684 -26.726 1.00 81.81 121 SER A O 1
ATOM 898 N N . GLY A 1 122 ? 21.158 -15.610 -28.885 1.00 85.19 122 GLY A N 1
ATOM 899 C CA . GLY A 1 122 ? 19.758 -15.326 -28.603 1.00 85.19 122 GLY A CA 1
ATOM 900 C C . GLY A 1 122 ? 19.394 -13.856 -28.780 1.00 85.19 122 GLY A C 1
ATOM 901 O O . GLY A 1 122 ? 20.121 -13.062 -29.381 1.00 85.19 122 GLY A O 1
ATOM 902 N N . THR A 1 123 ? 18.215 -13.502 -28.280 1.00 87.50 123 THR A N 1
ATOM 903 C CA . THR A 1 123 ? 17.566 -12.220 -28.547 1.00 87.50 123 THR A CA 1
ATOM 904 C C . THR A 1 123 ? 17.318 -11.448 -27.261 1.00 87.50 123 THR A C 1
ATOM 906 O O . THR A 1 123 ? 16.812 -11.980 -26.277 1.00 87.50 123 THR A O 1
ATOM 909 N N . LEU A 1 124 ? 17.618 -10.154 -27.300 1.00 89.75 124 LEU A N 1
ATOM 910 C CA . LEU A 1 124 ? 17.299 -9.195 -26.254 1.00 89.75 124 LEU A CA 1
ATOM 911 C C . LEU A 1 124 ? 16.334 -8.162 -26.822 1.00 89.75 124 LEU A C 1
ATOM 913 O O . LEU A 1 124 ? 16.626 -7.554 -27.848 1.00 89.75 124 LEU A O 1
ATOM 917 N N . SER A 1 125 ? 15.196 -7.948 -26.175 1.00 91.50 125 SER A N 1
ATOM 918 C CA . SER A 1 125 ? 14.236 -6.920 -26.576 1.00 91.50 125 SER A CA 1
ATOM 919 C C . SER A 1 125 ? 13.889 -6.023 -25.403 1.00 91.50 125 SER A C 1
ATOM 921 O O . SER A 1 125 ? 13.678 -6.500 -24.291 1.00 91.50 125 SER A O 1
ATOM 923 N N . VAL A 1 126 ? 13.802 -4.721 -25.661 1.00 94.50 126 VAL A N 1
ATOM 924 C CA . VAL A 1 126 ? 13.261 -3.747 -24.713 1.00 94.50 126 VAL A CA 1
ATOM 925 C C . VAL A 1 126 ? 12.017 -3.124 -25.319 1.00 94.50 126 VAL A C 1
ATOM 927 O O . VAL A 1 126 ? 12.076 -2.597 -26.428 1.00 94.50 126 VAL A O 1
ATOM 930 N N . LEU A 1 127 ? 10.909 -3.168 -24.583 1.00 95.38 127 LEU A N 1
ATOM 931 C CA . LEU A 1 127 ? 9.668 -2.466 -24.897 1.00 95.38 127 LEU A CA 1
ATOM 932 C C . LEU A 1 127 ? 9.490 -1.299 -23.924 1.00 95.38 127 LEU A C 1
ATOM 934 O O . LEU A 1 127 ? 9.408 -1.509 -22.715 1.00 95.38 127 LEU A O 1
ATOM 938 N N . ALA A 1 128 ? 9.384 -0.086 -24.454 1.00 94.44 128 ALA A N 1
ATOM 939 C CA . ALA A 1 128 ? 8.926 1.094 -23.739 1.00 94.44 128 ALA A CA 1
ATOM 940 C C . ALA A 1 128 ? 7.428 1.302 -23.992 1.00 94.44 128 ALA A C 1
ATOM 942 O O . ALA A 1 128 ? 6.991 1.337 -25.141 1.00 94.44 128 ALA A O 1
ATOM 943 N N . LEU A 1 129 ? 6.655 1.456 -22.918 1.00 92.56 129 LEU A N 1
ATOM 944 C CA . LEU A 1 129 ? 5.258 1.889 -22.947 1.00 92.56 129 LEU A CA 1
ATOM 945 C C . LEU A 1 129 ? 5.141 3.175 -22.133 1.00 92.56 129 LEU A C 1
ATOM 947 O O . LEU A 1 129 ? 5.354 3.146 -20.918 1.00 92.56 129 LEU A O 1
ATOM 951 N N . ASP A 1 130 ? 4.815 4.285 -22.787 1.00 88.69 130 ASP A N 1
ATOM 952 C CA . ASP A 1 130 ? 4.616 5.561 -22.102 1.00 88.69 130 ASP A CA 1
ATOM 953 C C . ASP A 1 130 ? 3.192 5.722 -21.550 1.00 88.69 130 ASP A C 1
ATOM 955 O O . ASP A 1 130 ? 2.283 4.931 -21.821 1.00 88.69 130 ASP A O 1
ATOM 959 N N . ALA A 1 131 ? 2.987 6.772 -20.758 1.00 77.50 131 ALA A N 1
ATOM 960 C CA . ALA A 1 131 ? 1.710 7.066 -20.119 1.00 77.50 131 ALA A CA 1
ATOM 961 C C . ALA A 1 131 ? 0.561 7.394 -21.093 1.00 77.50 131 ALA A C 1
ATOM 963 O O . ALA A 1 131 ? -0.602 7.380 -20.687 1.00 77.50 131 ALA A O 1
ATOM 964 N N . ALA A 1 132 ? 0.854 7.694 -22.365 1.00 81.75 132 ALA A N 1
ATOM 965 C CA . ALA A 1 132 ? -0.162 7.856 -23.406 1.00 81.75 132 ALA A CA 1
ATOM 966 C C . ALA A 1 132 ? -0.569 6.513 -24.040 1.00 81.75 132 ALA A C 1
ATOM 968 O O . ALA A 1 132 ? -1.508 6.471 -24.833 1.00 81.75 132 ALA A O 1
ATOM 969 N N . GLY A 1 133 ? 0.104 5.420 -23.671 1.00 84.88 133 GLY A N 1
ATOM 970 C CA . GLY A 1 133 ? -0.100 4.097 -24.244 1.00 84.88 133 GLY A CA 1
ATOM 971 C C . GLY A 1 133 ? 0.703 3.859 -25.523 1.00 84.88 133 GLY A C 1
ATOM 972 O O . GLY A 1 133 ? 0.517 2.820 -26.159 1.00 84.88 133 GLY A O 1
ATOM 973 N N . ASN A 1 134 ? 1.593 4.783 -25.902 1.00 91.12 134 ASN A N 1
ATOM 974 C CA . ASN A 1 134 ? 2.427 4.616 -27.083 1.00 91.12 134 ASN A CA 1
ATOM 975 C C . ASN A 1 134 ? 3.563 3.641 -26.782 1.00 91.12 134 ASN A C 1
ATOM 977 O O . ASN A 1 134 ? 4.141 3.641 -25.691 1.00 91.12 134 ASN A O 1
ATOM 981 N N . GLN A 1 135 ? 3.866 2.799 -27.767 1.00 94.50 135 GLN 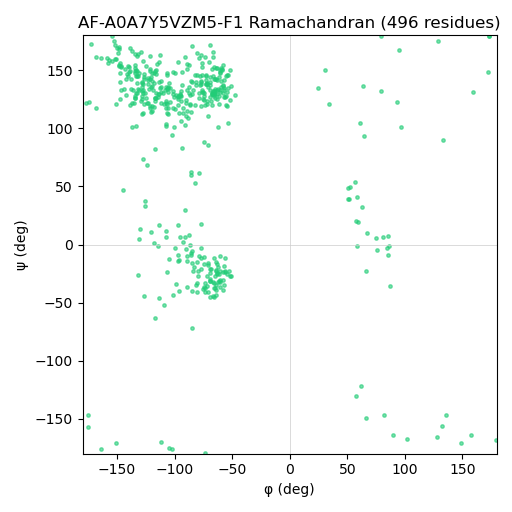A N 1
ATOM 982 C CA . GLN A 1 135 ? 4.867 1.750 -27.655 1.00 94.50 135 GLN A CA 1
ATOM 983 C C . GLN A 1 135 ? 6.045 2.022 -28.579 1.00 94.50 135 GLN A C 1
ATOM 985 O O . GLN A 1 135 ? 5.870 2.411 -29.733 1.00 94.50 135 GLN A O 1
ATOM 990 N N . SER A 1 136 ? 7.243 1.756 -28.076 1.00 95.31 136 SER A N 1
ATOM 991 C CA . SER A 1 136 ? 8.469 1.718 -28.862 1.00 95.31 136 SER A CA 1
ATOM 992 C C . SER A 1 136 ? 9.290 0.523 -28.405 1.00 95.31 136 SER A C 1
ATOM 994 O O . SER A 1 136 ? 9.430 0.292 -27.205 1.00 95.31 136 SER A O 1
ATOM 996 N N . SER A 1 137 ? 9.808 -0.262 -29.342 1.00 95.12 137 SER A N 1
ATOM 997 C CA . SER A 1 137 ? 10.589 -1.455 -29.030 1.00 95.12 137 SER A CA 1
ATOM 998 C C . SER A 1 137 ? 11.875 -1.498 -29.830 1.00 95.12 137 SER A C 1
ATOM 1000 O O . SER A 1 137 ? 11.885 -1.145 -31.008 1.00 95.12 137 SER A O 1
ATOM 1002 N N . ALA A 1 138 ? 12.928 -2.014 -29.214 1.00 93.06 138 ALA A N 1
ATOM 1003 C CA . ALA A 1 138 ? 14.191 -2.301 -29.868 1.00 93.06 138 ALA A CA 1
ATOM 1004 C C . ALA A 1 138 ? 14.587 -3.740 -29.558 1.00 93.06 138 ALA A C 1
ATOM 1006 O O . ALA A 1 138 ? 14.443 -4.197 -28.423 1.00 93.06 138 ALA A O 1
ATOM 1007 N N . THR A 1 139 ? 15.108 -4.429 -30.568 1.00 91.75 139 THR A N 1
ATOM 1008 C CA . THR A 1 139 ? 15.524 -5.826 -30.477 1.00 91.75 139 THR A CA 1
ATOM 1009 C C . THR A 1 139 ? 16.953 -5.966 -30.981 1.00 91.75 139 THR A C 1
ATOM 1011 O O . THR A 1 139 ? 17.317 -5.417 -32.022 1.00 91.75 139 THR A O 1
ATOM 1014 N N . LEU A 1 140 ? 17.758 -6.716 -30.240 1.00 87.94 140 LEU A N 1
ATOM 1015 C CA . LEU A 1 140 ? 19.123 -7.080 -30.572 1.00 87.94 140 LEU A CA 1
ATOM 1016 C C . LEU A 1 140 ? 19.227 -8.604 -30.625 1.00 87.94 140 LEU A C 1
ATOM 1018 O O . LEU A 1 140 ? 19.045 -9.272 -29.610 1.00 87.94 140 LEU A O 1
ATOM 1022 N N . LYS A 1 141 ? 19.552 -9.136 -31.802 1.00 86.81 141 LYS A N 1
ATOM 1023 C CA . LYS A 1 141 ? 20.019 -10.514 -31.967 1.00 86.81 141 LYS A CA 1
ATOM 1024 C C . LYS A 1 141 ? 21.526 -10.548 -31.771 1.00 86.81 141 LYS A C 1
ATOM 1026 O O . LYS A 1 141 ? 22.240 -9.739 -32.366 1.00 86.81 141 LYS A O 1
ATOM 1031 N N . LEU A 1 142 ? 22.012 -11.433 -30.912 1.00 80.12 142 LEU A N 1
ATOM 1032 C CA . LEU A 1 142 ? 23.421 -11.434 -30.514 1.00 80.12 142 LEU A CA 1
ATOM 1033 C C . LEU A 1 142 ? 24.327 -12.082 -31.553 1.00 80.12 142 LEU A C 1
ATOM 1035 O O . LEU A 1 142 ? 25.465 -11.646 -31.714 1.00 80.12 142 LEU A O 1
ATOM 1039 N N . GLU A 1 143 ? 23.787 -13.006 -32.345 1.00 76.12 143 GLU A N 1
ATOM 1040 C CA . GLU A 1 143 ? 24.435 -13.513 -33.553 1.00 76.12 143 GLU A CA 1
ATOM 1041 C C . GLU A 1 143 ? 24.767 -12.394 -34.559 1.00 76.12 143 GLU A C 1
ATOM 1043 O O . GLU A 1 143 ? 25.826 -12.413 -35.185 1.00 76.12 143 GLU A O 1
ATOM 1048 N N . ASP A 1 144 ? 23.918 -11.365 -34.646 1.00 68.50 144 ASP A N 1
ATOM 1049 C CA . ASP A 1 144 ? 24.119 -10.214 -35.532 1.00 68.50 144 ASP A CA 1
ATOM 1050 C C . ASP A 1 144 ? 25.038 -9.152 -34.894 1.00 68.50 144 ASP A C 1
ATOM 1052 O O . ASP A 1 144 ? 25.680 -8.359 -35.590 1.00 68.50 144 ASP A O 1
ATOM 1056 N N . ALA A 1 145 ? 25.137 -9.135 -33.559 1.00 59.75 145 ALA A N 1
ATOM 1057 C CA . ALA A 1 145 ? 25.921 -8.163 -32.795 1.00 59.75 145 ALA A CA 1
ATOM 1058 C C . ALA A 1 145 ? 27.439 -8.379 -32.915 1.00 59.75 145 ALA A C 1
ATOM 1060 O O . ALA A 1 145 ? 28.191 -7.407 -32.848 1.00 59.75 145 ALA A O 1
ATOM 1061 N N . ALA A 1 146 ? 27.894 -9.611 -33.177 1.00 52.09 146 ALA A N 1
ATOM 1062 C CA . ALA A 1 146 ? 29.306 -9.914 -33.443 1.00 52.09 146 ALA A CA 1
ATOM 1063 C C . ALA A 1 146 ? 29.861 -9.172 -34.680 1.00 52.09 146 ALA A C 1
ATOM 1065 O O . ALA A 1 146 ? 31.065 -8.936 -34.776 1.00 52.09 146 ALA A O 1
ATOM 1066 N N . SER A 1 147 ? 28.981 -8.750 -35.597 1.00 51.34 147 SER A N 1
ATOM 1067 C CA . SER A 1 147 ? 29.328 -7.971 -36.796 1.00 51.34 147 SER A CA 1
ATOM 1068 C C . SER A 1 147 ? 29.301 -6.452 -36.563 1.00 51.34 147 SER A C 1
ATOM 1070 O O . SER A 1 147 ? 29.812 -5.689 -37.380 1.00 51.34 147 SER A O 1
ATOM 1072 N N . ALA A 1 148 ? 28.708 -5.996 -35.454 1.00 55.91 148 ALA A N 1
ATOM 1073 C CA . ALA A 1 148 ? 28.488 -4.591 -35.123 1.00 55.91 148 ALA A CA 1
ATOM 1074 C C . ALA A 1 148 ? 29.035 -4.290 -33.721 1.00 55.91 148 ALA A C 1
ATOM 1076 O O . ALA A 1 148 ? 28.282 -4.098 -32.763 1.00 55.91 148 ALA A O 1
ATOM 1077 N N . ASN A 1 149 ? 30.367 -4.224 -33.622 1.00 61.16 149 ASN A N 1
ATOM 1078 C CA . ASN A 1 149 ? 31.107 -3.984 -32.377 1.00 61.16 149 ASN A CA 1
ATOM 1079 C C . ASN A 1 149 ? 30.596 -2.749 -31.597 1.00 61.16 149 ASN A C 1
ATOM 1081 O O . ASN A 1 149 ? 30.673 -2.713 -30.375 1.00 61.16 149 ASN A O 1
ATOM 1085 N N . ASP A 1 150 ? 30.003 -1.761 -32.277 1.00 63.50 150 ASP A N 1
ATOM 1086 C CA . ASP A 1 150 ? 29.442 -0.548 -31.662 1.00 63.50 150 ASP A CA 1
ATOM 1087 C C . ASP A 1 150 ? 28.270 -0.803 -30.697 1.00 63.50 150 ASP A C 1
ATOM 1089 O O . ASP A 1 150 ? 28.040 0.002 -29.785 1.00 63.50 150 ASP A O 1
ATOM 1093 N N . ARG A 1 151 ? 27.545 -1.919 -30.869 1.00 68.44 151 ARG A N 1
ATOM 1094 C CA . ARG A 1 151 ? 26.429 -2.333 -29.997 1.00 68.44 151 ARG A CA 1
ATOM 1095 C C . ARG A 1 151 ? 26.890 -3.114 -28.765 1.00 68.44 151 ARG A C 1
ATOM 1097 O O . ARG A 1 151 ? 26.132 -3.231 -27.804 1.00 68.44 151 ARG A O 1
ATOM 1104 N N . ILE A 1 152 ? 28.129 -3.607 -28.770 1.00 64.50 152 ILE A N 1
ATOM 1105 C CA . ILE A 1 152 ? 28.754 -4.312 -27.650 1.00 64.50 152 ILE A CA 1
ATOM 1106 C C . ILE A 1 152 ? 29.670 -3.317 -26.933 1.00 64.50 152 ILE A C 1
ATOM 1108 O O . ILE A 1 152 ? 30.773 -3.009 -27.380 1.00 64.50 152 ILE A O 1
ATOM 1112 N N . LYS A 1 153 ? 29.215 -2.771 -25.803 1.00 68.44 153 LYS A N 1
ATOM 1113 C CA . LYS A 1 153 ? 30.048 -1.901 -24.963 1.00 68.44 153 LYS A CA 1
ATOM 1114 C C . LYS A 1 153 ? 30.804 -2.751 -23.934 1.00 68.44 153 LYS A C 1
ATOM 1116 O O . LYS A 1 153 ? 30.311 -3.805 -23.540 1.00 68.44 153 LYS A O 1
ATOM 1121 N N . PRO A 1 154 ? 31.956 -2.287 -23.405 1.00 62.09 154 PRO A N 1
ATOM 1122 C CA . PRO A 1 154 ? 32.777 -3.054 -22.454 1.00 62.09 154 PRO A CA 1
ATOM 1123 C C . PRO A 1 154 ? 32.065 -3.527 -21.174 1.00 62.09 154 PRO A C 1
ATOM 1125 O O . PRO A 1 154 ? 32.648 -4.300 -20.411 1.00 62.09 154 PRO A O 1
ATOM 1128 N N . ASN A 1 155 ? 30.859 -3.014 -20.910 1.00 66.38 155 ASN A N 1
ATOM 1129 C CA . ASN A 1 155 ? 30.079 -3.240 -19.698 1.00 66.38 155 ASN A CA 1
ATOM 1130 C C . ASN A 1 155 ? 28.612 -3.647 -19.984 1.00 66.38 155 ASN A C 1
ATOM 1132 O O . ASN A 1 155 ? 27.841 -3.770 -19.037 1.00 66.38 155 ASN A O 1
ATOM 1136 N N . GLY A 1 156 ? 28.204 -3.844 -21.248 1.00 81.50 156 GLY A N 1
ATOM 1137 C CA . GLY A 1 156 ? 26.807 -4.155 -21.570 1.00 81.50 156 GLY A CA 1
ATOM 1138 C C . GLY A 1 156 ? 26.459 -4.179 -23.061 1.00 81.50 156 GLY A C 1
ATOM 1139 O O . GLY A 1 156 ? 27.298 -3.921 -23.924 1.00 81.50 156 GLY A O 1
ATOM 1140 N N . LEU A 1 157 ? 25.194 -4.476 -23.352 1.00 86.31 157 LEU A N 1
ATOM 1141 C CA . LEU A 1 157 ? 24.630 -4.589 -24.702 1.00 86.31 157 LEU A CA 1
ATOM 1142 C C . LEU A 1 157 ? 23.695 -3.408 -24.974 1.00 86.31 157 LEU A C 1
ATOM 1144 O O . LEU A 1 157 ? 22.728 -3.220 -24.239 1.00 86.31 157 LEU A O 1
ATOM 1148 N N . THR A 1 158 ? 23.960 -2.610 -26.007 1.00 88.44 158 THR A N 1
ATOM 1149 C CA . THR A 1 158 ? 23.178 -1.397 -26.296 1.00 88.44 158 THR A CA 1
ATOM 1150 C C . THR A 1 158 ? 22.136 -1.636 -27.390 1.00 88.44 158 THR A C 1
ATOM 1152 O O . THR A 1 158 ? 22.461 -2.085 -28.490 1.00 88.44 158 THR A O 1
ATOM 1155 N N . LEU A 1 159 ? 20.886 -1.269 -27.101 1.00 88.06 159 LEU A N 1
ATOM 1156 C CA . LEU A 1 159 ? 19.757 -1.224 -28.027 1.00 88.06 159 LEU A CA 1
ATOM 1157 C C . LEU A 1 159 ? 19.423 0.239 -28.361 1.00 88.06 159 LEU A C 1
ATOM 1159 O O . LEU A 1 159 ? 19.344 1.080 -27.462 1.00 88.06 159 LEU A O 1
ATOM 1163 N N . CYS A 1 160 ? 19.220 0.542 -29.645 1.00 81.25 160 CYS A N 1
ATOM 1164 C CA . CYS A 1 160 ? 19.049 1.913 -30.137 1.00 81.25 160 CYS A CA 1
ATOM 1165 C C . CYS A 1 160 ? 18.081 2.001 -31.330 1.00 81.25 160 CYS A C 1
ATOM 1167 O O . CYS A 1 160 ? 18.103 1.095 -32.170 1.00 81.25 160 CYS A O 1
ATOM 1169 N N . PRO A 1 161 ? 17.424 3.160 -31.518 1.00 86.56 161 PRO A N 1
ATOM 1170 C CA . PRO A 1 161 ? 16.839 4.024 -30.490 1.00 86.56 161 PRO A CA 1
ATOM 1171 C C . PRO A 1 161 ? 15.397 3.592 -30.160 1.00 86.56 161 PRO A C 1
ATOM 1173 O O . PRO A 1 161 ? 14.700 3.003 -30.983 1.00 86.56 161 PRO A O 1
ATOM 1176 N N . LEU A 1 162 ? 14.949 3.907 -28.946 1.00 90.31 162 LEU A N 1
ATOM 1177 C CA . LEU A 1 162 ? 13.544 3.922 -28.540 1.00 90.31 162 LEU A CA 1
ATOM 1178 C C . LEU A 1 162 ? 13.034 5.363 -28.577 1.00 90.31 162 LEU A C 1
ATOM 1180 O O . LEU A 1 162 ? 13.777 6.290 -28.262 1.00 90.31 162 LEU A O 1
ATOM 1184 N N . THR A 1 163 ? 11.757 5.558 -28.889 1.00 91.62 163 THR A N 1
ATOM 1185 C CA . THR A 1 163 ? 11.107 6.874 -28.855 1.00 91.62 163 THR A CA 1
ATOM 1186 C C . THR A 1 163 ? 10.085 6.920 -27.727 1.00 91.62 163 THR A C 1
ATOM 1188 O O . THR A 1 163 ? 9.137 6.137 -27.710 1.00 91.62 163 THR A O 1
ATOM 1191 N N . VAL A 1 164 ? 10.248 7.869 -26.806 1.00 91.38 164 VAL A N 1
ATOM 1192 C CA . VAL A 1 164 ? 9.253 8.207 -25.784 1.00 91.38 164 VAL A CA 1
ATOM 1193 C C . VAL A 1 164 ? 8.504 9.444 -26.250 1.00 91.38 164 VAL A C 1
ATOM 1195 O O . VAL A 1 164 ? 9.093 10.514 -26.397 1.00 91.38 164 VAL A O 1
ATOM 1198 N N . SER A 1 165 ? 7.200 9.314 -26.486 1.00 90.81 165 SER A N 1
ATOM 1199 C CA . SER A 1 165 ? 6.411 10.391 -27.093 1.00 90.81 165 SER A CA 1
ATOM 1200 C C . SER A 1 165 ? 5.946 11.449 -26.087 1.00 90.81 165 SER A C 1
ATOM 1202 O O . SER A 1 165 ? 5.603 12.568 -26.472 1.00 90.81 165 SER A O 1
ATOM 1204 N N . ARG A 1 166 ? 5.937 11.109 -24.791 1.00 89.19 166 ARG A N 1
ATOM 1205 C CA . ARG A 1 166 ? 5.419 11.964 -23.723 1.00 89.19 166 ARG A CA 1
ATOM 1206 C C . ARG A 1 166 ? 6.192 11.770 -22.416 1.00 89.19 166 ARG A C 1
ATOM 1208 O O . ARG A 1 166 ? 6.493 10.645 -22.036 1.00 89.19 166 ARG A O 1
ATOM 1215 N N . ALA A 1 167 ? 6.453 12.875 -21.716 1.00 90.94 167 ALA A N 1
ATOM 1216 C CA . ALA A 1 167 ? 6.969 12.863 -20.348 1.00 90.94 167 ALA A CA 1
ATOM 1217 C C . ALA A 1 167 ? 5.973 12.214 -19.366 1.00 90.94 167 ALA A C 1
ATOM 1219 O O . ALA A 1 167 ? 4.757 12.288 -19.569 1.00 90.94 167 ALA A O 1
ATOM 1220 N N . GLY A 1 168 ? 6.490 11.636 -18.285 1.00 90.62 168 GLY A N 1
ATOM 1221 C CA . GLY A 1 168 ? 5.720 10.867 -17.309 1.00 90.62 168 GLY A CA 1
ATOM 1222 C C . GLY A 1 168 ? 6.318 9.489 -17.054 1.00 90.62 168 GLY A C 1
ATOM 1223 O O . GLY A 1 168 ? 7.470 9.220 -17.406 1.00 90.62 168 GLY A O 1
ATOM 1224 N N . TYR A 1 169 ? 5.549 8.610 -16.417 1.00 92.75 169 TYR A N 1
ATOM 1225 C CA . TYR A 1 169 ? 5.967 7.228 -16.209 1.00 92.75 169 TYR A CA 1
ATOM 1226 C C . TYR A 1 169 ? 6.037 6.450 -17.531 1.00 92.75 169 TYR A C 1
ATOM 1228 O O . TYR A 1 169 ? 5.090 6.400 -18.314 1.00 92.75 169 TYR A O 1
ATOM 1236 N N . VAL A 1 170 ? 7.174 5.790 -17.737 1.00 95.56 170 VAL A N 1
ATOM 1237 C CA . VAL A 1 170 ? 7.445 4.846 -18.817 1.00 95.56 170 VAL A CA 1
ATOM 1238 C C . VAL A 1 170 ? 7.725 3.484 -18.202 1.00 95.56 170 VAL A C 1
ATOM 1240 O O . VAL A 1 170 ? 8.591 3.341 -17.333 1.00 95.56 170 VAL A O 1
ATOM 1243 N N . ARG A 1 171 ? 6.992 2.471 -18.663 1.00 96.44 171 ARG A N 1
ATOM 1244 C CA . ARG A 1 171 ? 7.258 1.069 -18.349 1.00 96.44 171 ARG A CA 1
ATOM 1245 C C . ARG A 1 171 ? 8.274 0.528 -19.345 1.00 96.44 171 ARG A C 1
ATOM 1247 O O . ARG A 1 171 ? 7.996 0.509 -20.540 1.00 96.44 171 ARG A O 1
ATOM 1254 N N . LEU A 1 172 ? 9.412 0.061 -18.845 1.00 97.62 172 LEU A N 1
ATOM 1255 C CA . LEU A 1 172 ? 10.443 -0.613 -19.628 1.00 97.62 172 LEU A CA 1
ATOM 1256 C C . LEU A 1 172 ? 10.394 -2.106 -19.328 1.00 97.62 172 LEU A C 1
ATOM 1258 O O . LEU A 1 172 ? 10.625 -2.510 -18.190 1.00 97.62 172 LEU A O 1
ATOM 1262 N N . THR A 1 173 ? 10.103 -2.914 -20.340 1.00 97.75 173 THR A N 1
ATOM 1263 C CA . THR A 1 173 ? 10.101 -4.375 -20.242 1.00 97.75 173 THR A CA 1
ATOM 1264 C C . THR A 1 173 ? 11.303 -4.930 -20.988 1.00 97.75 173 THR A C 1
ATOM 1266 O O . THR A 1 173 ? 11.396 -4.756 -22.200 1.00 97.75 173 THR A O 1
ATOM 1269 N N . LEU A 1 174 ? 12.205 -5.595 -20.269 1.00 96.69 174 LEU A N 1
ATOM 1270 C CA . LEU A 1 174 ? 13.281 -6.396 -20.837 1.00 96.69 174 LEU A CA 1
ATOM 1271 C C . LEU A 1 174 ? 12.788 -7.829 -21.022 1.00 96.69 174 LEU A C 1
ATOM 1273 O O . LEU A 1 174 ? 12.382 -8.475 -20.055 1.00 96.69 174 LEU A O 1
ATOM 1277 N N . HIS A 1 175 ? 12.892 -8.314 -22.250 1.00 94.38 175 HIS A N 1
ATOM 1278 C CA . HIS A 1 175 ? 12.685 -9.704 -22.614 1.00 94.38 175 HIS A CA 1
ATOM 1279 C C . HIS A 1 175 ? 14.002 -10.278 -23.137 1.00 94.38 175 HIS A C 1
ATOM 1281 O O . HIS A 1 175 ? 14.648 -9.666 -23.992 1.00 94.38 175 HIS A O 1
ATOM 1287 N N . ALA A 1 176 ? 14.401 -11.439 -22.627 1.00 89.75 176 ALA A N 1
ATOM 1288 C CA . ALA A 1 176 ? 15.550 -12.186 -23.117 1.00 89.75 176 ALA A CA 1
ATOM 1289 C C . ALA A 1 176 ? 15.086 -13.579 -23.543 1.00 89.75 176 ALA A C 1
ATOM 1291 O O . ALA A 1 176 ? 14.362 -14.236 -22.804 1.00 89.75 176 ALA A O 1
ATOM 1292 N N . ASP A 1 177 ? 15.520 -14.018 -24.718 1.00 85.81 177 ASP A N 1
ATOM 1293 C CA . ASP A 1 177 ? 15.253 -15.354 -25.242 1.00 85.81 177 ASP A CA 1
ATOM 1294 C C . ASP A 1 177 ? 16.571 -15.999 -25.677 1.00 85.81 177 ASP A C 1
ATOM 1296 O O . ASP A 1 177 ? 17.391 -15.360 -26.337 1.00 85.81 177 ASP A O 1
ATOM 1300 N N . GLY A 1 178 ? 16.813 -17.243 -25.265 1.00 77.06 178 GLY A N 1
ATOM 1301 C CA . GLY A 1 178 ? 18.041 -17.984 -25.584 1.00 77.06 178 GLY A CA 1
ATOM 1302 C C . GLY A 1 178 ? 19.339 -17.456 -24.950 1.00 77.06 178 GLY A C 1
ATOM 1303 O O . GLY A 1 178 ? 20.416 -17.926 -25.309 1.00 77.06 178 GLY A O 1
ATOM 1304 N N . LEU A 1 179 ? 19.267 -16.511 -24.002 1.00 78.69 179 LEU A N 1
ATOM 1305 C CA . LEU A 1 179 ? 20.432 -15.837 -23.408 1.00 78.69 179 LEU A CA 1
ATOM 1306 C C . LEU A 1 179 ? 21.111 -16.642 -22.277 1.00 78.69 179 LEU A C 1
ATOM 1308 O O . LEU A 1 179 ? 21.305 -16.158 -21.156 1.00 78.69 179 LEU A O 1
ATOM 1312 N N . GLU A 1 180 ? 21.461 -17.896 -22.543 1.00 73.81 180 GLU A N 1
ATOM 1313 C CA . GLU A 1 180 ? 22.151 -18.746 -21.568 1.00 73.81 180 GLU A CA 1
ATOM 1314 C C . GLU A 1 180 ? 23.552 -18.201 -21.230 1.00 73.81 180 GLU A C 1
ATOM 1316 O O . GLU A 1 180 ? 24.255 -17.650 -22.074 1.00 73.81 180 GLU A O 1
ATOM 1321 N N . GLY A 1 181 ? 23.970 -18.317 -19.966 1.00 71.88 181 GLY A N 1
ATOM 1322 C CA . GLY A 1 181 ? 25.310 -17.890 -19.539 1.00 71.88 181 GLY A CA 1
ATOM 1323 C C . GLY A 1 181 ? 25.525 -16.373 -19.406 1.00 71.88 181 GLY A C 1
ATOM 1324 O O . GLY A 1 181 ? 26.634 -15.962 -19.073 1.00 71.88 181 GLY A O 1
ATOM 1325 N N . ALA A 1 182 ? 24.485 -15.542 -19.571 1.00 75.56 182 ALA A N 1
ATOM 1326 C CA . ALA A 1 182 ? 24.555 -14.071 -19.446 1.00 75.56 182 ALA A CA 1
ATOM 1327 C C . ALA A 1 182 ? 24.998 -13.541 -18.068 1.00 75.56 182 ALA A C 1
ATOM 1329 O O . ALA A 1 182 ? 25.223 -12.341 -17.912 1.00 75.56 182 ALA A O 1
ATOM 1330 N N . GLY A 1 183 ? 25.079 -14.423 -17.069 1.00 82.50 183 GLY A N 1
ATOM 1331 C CA . GLY A 1 183 ? 25.467 -14.085 -15.707 1.00 82.50 183 GLY A CA 1
ATOM 1332 C C . GLY A 1 183 ? 24.472 -13.181 -14.992 1.00 82.50 183 GLY A C 1
ATOM 1333 O O . GLY A 1 183 ? 23.260 -13.215 -15.237 1.00 82.50 183 GLY A O 1
ATOM 1334 N N . THR A 1 184 ? 25.016 -12.364 -14.093 1.00 88.94 184 THR A N 1
ATOM 1335 C CA . THR A 1 184 ? 24.237 -11.431 -13.276 1.00 88.94 184 THR A CA 1
ATOM 1336 C C . THR A 1 184 ? 23.778 -10.235 -14.112 1.00 88.94 184 THR A C 1
ATOM 1338 O O . THR A 1 184 ? 24.603 -9.513 -14.658 1.00 88.94 184 THR A O 1
ATOM 1341 N N . LEU A 1 185 ? 22.481 -9.945 -14.166 1.00 92.38 185 LEU A N 1
ATOM 1342 C CA . LEU A 1 185 ? 21.979 -8.676 -14.689 1.00 92.38 185 LEU A CA 1
ATOM 1343 C C . LEU A 1 185 ? 22.179 -7.576 -13.646 1.00 92.38 185 LEU A C 1
ATOM 1345 O O . LEU A 1 185 ? 21.601 -7.643 -12.561 1.00 92.38 185 LEU A O 1
ATOM 1349 N N . ARG A 1 186 ? 22.953 -6.543 -13.986 1.00 93.75 186 ARG A N 1
ATOM 1350 C CA . ARG A 1 186 ? 23.169 -5.370 -13.124 1.00 93.75 186 ARG A CA 1
ATOM 1351 C C . ARG A 1 186 ? 22.005 -4.393 -13.220 1.00 93.75 186 ARG A C 1
ATOM 1353 O O . ARG A 1 186 ? 21.567 -3.872 -12.197 1.00 93.75 186 ARG A O 1
ATOM 1360 N N . GLY A 1 187 ? 21.483 -4.168 -14.423 1.00 95.31 187 GLY A N 1
ATOM 1361 C CA . GLY A 1 187 ? 20.395 -3.224 -14.652 1.00 95.31 187 GLY A CA 1
ATOM 1362 C C . GLY A 1 187 ? 20.315 -2.727 -16.089 1.00 95.31 187 GLY A C 1
ATOM 1363 O O . GLY A 1 187 ? 20.904 -3.313 -16.997 1.00 95.31 187 GLY A O 1
ATOM 1364 N N . LEU A 1 188 ? 19.582 -1.631 -16.273 1.00 96.62 188 LEU A N 1
ATOM 1365 C CA . LEU A 1 188 ? 19.489 -0.894 -17.528 1.00 96.62 188 LEU A CA 1
ATOM 1366 C C . LEU A 1 188 ? 20.115 0.491 -17.351 1.00 96.62 188 LEU A C 1
ATOM 1368 O O . LEU A 1 188 ? 19.727 1.218 -16.442 1.00 96.62 188 LEU A O 1
ATOM 1372 N N . THR A 1 189 ? 21.014 0.901 -18.238 1.00 95.75 189 THR A N 1
ATOM 1373 C CA . THR A 1 189 ? 21.398 2.309 -18.370 1.00 95.75 189 THR A CA 1
ATOM 1374 C C . THR A 1 189 ? 20.611 2.941 -19.516 1.00 95.75 189 THR A C 1
ATOM 1376 O O . THR A 1 189 ? 20.711 2.515 -20.666 1.00 95.75 189 THR A O 1
ATOM 1379 N N . LEU A 1 190 ? 19.834 3.971 -19.200 1.00 95.44 190 LEU A N 1
ATOM 1380 C CA . LEU A 1 190 ? 19.124 4.814 -20.157 1.00 95.44 190 LEU A CA 1
ATOM 1381 C C . LEU A 1 190 ? 20.073 5.906 -20.652 1.00 95.44 190 LEU A C 1
ATOM 1383 O O . LEU A 1 190 ? 20.690 6.574 -19.829 1.00 95.44 190 LEU A O 1
ATOM 1387 N N . ILE A 1 191 ? 20.195 6.086 -21.965 1.00 93.31 191 ILE A N 1
ATOM 1388 C CA . ILE A 1 191 ? 21.184 6.970 -22.592 1.00 93.31 191 ILE A CA 1
ATOM 1389 C C . ILE A 1 191 ? 20.477 7.921 -23.564 1.00 93.31 191 ILE A C 1
ATOM 1391 O O . ILE A 1 191 ? 19.797 7.465 -24.484 1.00 93.31 191 ILE A O 1
ATOM 1395 N N . GLY A 1 192 ? 20.671 9.228 -23.391 1.00 90.75 192 GLY A N 1
ATOM 1396 C CA . GLY A 1 192 ? 20.115 10.270 -24.262 1.00 90.75 192 GLY A CA 1
ATOM 1397 C C . GLY A 1 192 ? 19.368 11.362 -23.498 1.00 90.75 192 GLY A C 1
ATOM 1398 O O . GLY A 1 192 ? 19.180 11.276 -22.285 1.00 90.75 192 GLY A O 1
ATOM 1399 N N . ASP A 1 193 ? 18.921 12.395 -24.211 1.00 86.31 193 ASP A N 1
ATOM 1400 C CA . ASP A 1 193 ? 18.307 13.587 -23.604 1.00 86.31 193 ASP A CA 1
ATOM 1401 C C . ASP A 1 193 ? 17.027 13.273 -22.817 1.00 86.31 193 ASP A C 1
ATOM 1403 O O . ASP A 1 193 ? 16.767 13.899 -21.790 1.00 86.31 193 ASP A O 1
ATOM 1407 N N . ALA A 1 194 ? 16.260 12.258 -23.234 1.00 91.62 194 ALA A N 1
ATOM 1408 C CA . ALA A 1 194 ? 15.062 11.819 -22.517 1.00 91.62 194 ALA A CA 1
ATOM 1409 C C . ALA A 1 194 ? 15.366 11.259 -21.111 1.00 91.62 194 ALA A C 1
ATOM 1411 O O . ALA A 1 194 ? 14.488 11.268 -20.250 1.00 91.62 194 ALA A O 1
ATOM 1412 N N . ALA A 1 195 ? 16.598 10.798 -20.850 1.00 94.19 195 ALA A N 1
ATOM 1413 C CA . ALA A 1 195 ? 17.029 10.328 -19.530 1.00 94.19 195 ALA A CA 1
ATOM 1414 C C . ALA A 1 195 ? 17.363 11.474 -18.558 1.00 94.19 195 ALA A C 1
ATOM 1416 O O . ALA A 1 195 ? 17.561 11.234 -17.364 1.00 94.19 195 ALA A O 1
ATOM 1417 N N . LYS A 1 196 ? 17.436 12.720 -19.041 1.00 93.06 196 LYS A N 1
ATOM 1418 C CA . LYS A 1 196 ? 17.713 13.879 -18.195 1.00 93.06 196 LYS A CA 1
ATOM 1419 C C . LYS A 1 196 ? 16.599 14.072 -17.173 1.00 93.06 196 LYS A C 1
ATOM 1421 O O . LYS A 1 196 ? 15.417 14.005 -17.500 1.00 93.06 196 LYS A O 1
ATOM 1426 N N . ASP A 1 197 ? 17.002 14.286 -15.922 1.00 93.81 197 ASP A N 1
ATOM 1427 C CA . ASP A 1 197 ? 16.105 14.460 -14.776 1.00 93.81 197 ASP A CA 1
ATOM 1428 C C . ASP A 1 197 ? 15.138 13.279 -14.546 1.00 93.81 197 ASP A C 1
ATOM 1430 O O . ASP A 1 197 ? 14.129 13.418 -13.846 1.00 93.81 197 ASP A O 1
ATOM 1434 N N . ALA A 1 198 ? 15.463 12.100 -15.095 1.00 95.00 198 ALA A N 1
ATOM 1435 C CA . ALA A 1 198 ? 14.715 10.874 -14.869 1.00 95.00 198 ALA A CA 1
ATOM 1436 C C . ALA A 1 198 ? 14.694 10.493 -13.382 1.00 95.00 198 ALA A C 1
ATOM 1438 O O . ALA A 1 198 ? 15.632 10.745 -12.617 1.00 95.00 198 ALA A O 1
ATOM 1439 N N . ARG A 1 199 ? 13.595 9.870 -12.954 1.00 94.44 199 ARG A N 1
ATOM 1440 C CA . ARG A 1 199 ? 13.400 9.398 -11.580 1.00 94.44 199 ARG A CA 1
ATOM 1441 C C . ARG A 1 199 ? 12.810 8.003 -11.582 1.00 94.44 199 ARG A C 1
ATOM 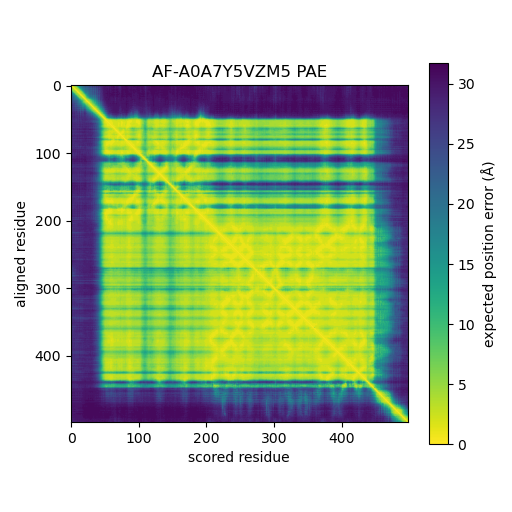1443 O O . ARG A 1 199 ? 11.816 7.743 -12.246 1.00 94.44 199 ARG A O 1
ATOM 1450 N N . ALA A 1 200 ? 13.369 7.117 -10.777 1.00 96.00 200 ALA A N 1
ATOM 1451 C CA . ALA A 1 200 ? 12.850 5.775 -10.572 1.00 96.00 200 ALA A CA 1
ATOM 1452 C C . ALA A 1 200 ? 13.183 5.315 -9.157 1.00 96.00 200 ALA A C 1
ATOM 1454 O O . ALA A 1 200 ? 14.049 5.896 -8.501 1.00 96.00 200 ALA A O 1
ATOM 1455 N N . SER A 1 201 ? 12.523 4.248 -8.712 1.00 95.12 201 SER A N 1
ATOM 1456 C CA . SER A 1 201 ? 13.014 3.527 -7.544 1.00 95.12 201 SER A CA 1
ATOM 1457 C C . SER A 1 201 ? 14.286 2.771 -7.918 1.00 95.12 201 SER A C 1
ATOM 1459 O O . SER A 1 201 ? 14.351 2.140 -8.974 1.00 95.12 201 SER A O 1
ATOM 1461 N N . THR A 1 202 ? 15.289 2.841 -7.049 1.00 95.25 202 THR A N 1
ATOM 1462 C CA . THR A 1 202 ? 16.604 2.217 -7.258 1.00 95.25 202 THR A CA 1
ATOM 1463 C C . THR A 1 202 ? 16.959 1.206 -6.166 1.00 95.25 202 THR A C 1
ATOM 1465 O O . THR A 1 202 ? 18.090 0.736 -6.099 1.00 95.25 202 THR A O 1
ATOM 1468 N N . VAL A 1 203 ? 15.998 0.851 -5.313 1.00 95.69 203 VAL A N 1
ATOM 1469 C CA . VAL A 1 203 ? 16.190 -0.055 -4.172 1.00 95.69 203 VAL A CA 1
ATOM 1470 C C . VAL A 1 203 ? 15.443 -1.370 -4.371 1.00 95.69 203 VAL A C 1
ATOM 1472 O O . VAL A 1 203 ? 14.521 -1.462 -5.179 1.00 95.69 203 VAL A O 1
ATOM 1475 N N . GLU A 1 204 ? 15.804 -2.388 -3.590 1.00 94.94 204 GLU A N 1
ATOM 1476 C CA . GLU A 1 204 ? 15.127 -3.686 -3.631 1.00 94.94 204 GLU A CA 1
ATOM 1477 C C . GLU A 1 204 ? 13.675 -3.629 -3.134 1.00 94.94 204 GLU A C 1
ATOM 1479 O O . GLU A 1 204 ? 12.829 -4.374 -3.631 1.00 94.94 204 GLU A O 1
ATOM 1484 N N . ARG A 1 205 ? 13.354 -2.752 -2.173 1.00 95.50 205 ARG A N 1
ATOM 1485 C CA . ARG A 1 205 ? 11.988 -2.601 -1.653 1.00 95.50 205 ARG A CA 1
ATOM 1486 C C . ARG A 1 205 ? 11.052 -2.146 -2.779 1.00 95.50 205 ARG A C 1
ATOM 1488 O O . ARG A 1 205 ? 11.013 -0.970 -3.116 1.00 95.50 205 ARG A O 1
ATOM 1495 N N . ARG A 1 206 ? 10.282 -3.085 -3.338 1.00 95.88 206 ARG A N 1
ATOM 1496 C CA . ARG A 1 206 ? 9.372 -2.874 -4.483 1.00 95.88 206 ARG A CA 1
ATOM 1497 C C . ARG A 1 206 ? 7.937 -2.523 -4.084 1.00 95.88 206 ARG A C 1
ATOM 1499 O O . ARG A 1 206 ? 7.081 -2.363 -4.953 1.00 95.88 206 ARG A O 1
ATOM 1506 N N . ASN A 1 207 ? 7.650 -2.398 -2.788 1.00 97.31 207 ASN A N 1
ATOM 1507 C CA . ASN A 1 207 ? 6.332 -2.035 -2.269 1.00 97.31 207 ASN A CA 1
ATOM 1508 C C . ASN A 1 207 ? 5.817 -0.742 -2.914 1.00 97.31 207 ASN A C 1
ATOM 1510 O O . ASN A 1 207 ? 6.576 0.174 -3.222 1.00 97.31 207 ASN A O 1
ATOM 1514 N N . ALA A 1 208 ? 4.502 -0.665 -3.116 1.00 96.38 208 ALA A N 1
ATOM 1515 C CA . ALA A 1 208 ? 3.887 0.641 -3.308 1.00 96.38 208 ALA A CA 1
ATOM 1516 C C . ALA A 1 208 ? 4.090 1.430 -2.007 1.00 96.38 208 ALA A C 1
ATOM 1518 O O . ALA A 1 208 ? 4.017 0.837 -0.929 1.00 96.38 208 ALA A O 1
ATOM 1519 N N . ALA A 1 209 ? 4.356 2.733 -2.100 1.00 95.31 209 ALA A N 1
ATOM 1520 C CA . ALA A 1 209 ? 4.461 3.572 -0.910 1.00 95.31 209 ALA A CA 1
ATOM 1521 C C . ALA A 1 209 ? 3.156 3.501 -0.107 1.00 95.31 209 ALA A C 1
ATOM 1523 O O . ALA A 1 209 ? 2.075 3.646 -0.689 1.00 95.31 209 ALA A O 1
ATOM 1524 N N . SER A 1 210 ? 3.245 3.260 1.200 1.00 97.44 210 SER A N 1
ATOM 1525 C CA . SER A 1 210 ? 2.066 3.300 2.067 1.00 97.44 210 SER A CA 1
ATOM 1526 C C . SER A 1 210 ? 1.583 4.742 2.192 1.00 97.44 210 SER A C 1
ATOM 1528 O O . SER A 1 210 ? 2.392 5.672 2.285 1.00 97.44 210 SER A O 1
ATOM 1530 N N . VAL A 1 211 ? 0.267 4.932 2.169 1.00 96.94 211 VAL A N 1
ATOM 1531 C CA . VAL A 1 211 ? -0.367 6.254 2.220 1.00 96.94 211 VAL A CA 1
ATOM 1532 C C . VAL A 1 211 ? -1.489 6.293 3.232 1.00 96.94 211 VAL A C 1
ATOM 1534 O O . VAL A 1 211 ? -2.196 5.304 3.377 1.00 96.94 211 VAL A O 1
ATOM 1537 N N . HIS A 1 212 ? -1.665 7.434 3.895 1.00 97.94 212 HIS A N 1
ATOM 1538 C CA . HIS A 1 212 ? -2.498 7.547 5.088 1.00 97.94 212 HIS A CA 1
ATOM 1539 C C . HIS A 1 212 ? -3.405 8.777 5.023 1.00 97.94 212 HIS A C 1
ATOM 1541 O O . HIS A 1 212 ? -3.024 9.813 4.474 1.00 97.94 212 HIS A O 1
ATOM 1547 N N . LEU A 1 213 ? -4.571 8.669 5.652 1.00 97.94 213 LEU A N 1
ATOM 1548 C CA . LEU A 1 213 ? -5.446 9.770 6.042 1.00 97.94 213 LEU A CA 1
ATOM 1549 C C . LEU A 1 213 ? -5.354 9.905 7.555 1.00 97.94 213 LEU A C 1
ATOM 1551 O O . LEU A 1 213 ? -5.609 8.938 8.258 1.00 97.94 213 LEU A O 1
ATOM 1555 N N . ASN A 1 214 ? -4.999 11.082 8.061 1.00 97.81 214 ASN A N 1
ATOM 1556 C CA . ASN A 1 214 ? -4.985 11.354 9.498 1.00 97.81 214 ASN A CA 1
ATOM 1557 C C . ASN A 1 214 ? -6.169 12.255 9.827 1.00 97.81 214 ASN A C 1
ATOM 1559 O O . ASN A 1 214 ? -6.247 13.363 9.295 1.00 97.81 214 ASN A O 1
ATOM 1563 N N . TYR A 1 215 ? -7.065 11.806 10.697 1.00 97.12 215 TYR A N 1
ATOM 1564 C CA . TYR A 1 215 ? -8.266 12.554 11.044 1.00 97.12 215 TYR A CA 1
ATOM 1565 C C . TYR A 1 215 ? -8.006 13.428 12.278 1.00 97.12 215 TYR A C 1
ATOM 1567 O O . TYR A 1 215 ? -7.690 12.897 13.351 1.00 97.12 215 TYR A O 1
ATOM 1575 N N . PRO A 1 216 ? -8.103 14.764 12.162 1.00 95.62 216 PRO A N 1
ATOM 1576 C CA . PRO A 1 216 ? -7.898 15.647 13.295 1.00 95.62 216 PRO A CA 1
ATOM 1577 C C . PRO A 1 216 ? -9.036 15.505 14.317 1.00 95.62 216 PRO A C 1
ATOM 1579 O O . PRO A 1 216 ? -10.226 15.461 13.985 1.00 95.62 216 PRO A O 1
ATOM 1582 N N . LEU A 1 217 ? -8.645 15.465 15.589 1.00 95.00 217 LEU A N 1
ATOM 1583 C CA . LEU A 1 217 ? -9.551 15.588 16.725 1.00 95.00 217 LEU A CA 1
ATOM 1584 C C . LEU A 1 217 ? -9.470 17.002 17.297 1.00 95.00 217 LEU A C 1
ATOM 1586 O O . LEU A 1 217 ? -8.409 17.635 17.278 1.00 95.00 217 LEU A O 1
ATOM 1590 N N . GLU A 1 218 ? -10.585 17.482 17.836 1.00 92.44 218 GLU A N 1
ATOM 1591 C CA . GLU A 1 218 ? -10.608 18.737 18.579 1.00 92.44 218 GLU A CA 1
ATOM 1592 C C . GLU A 1 218 ? -9.782 18.603 19.869 1.00 92.44 218 GLU A C 1
ATOM 1594 O O . GLU A 1 218 ? -9.614 17.520 20.442 1.00 92.44 218 GLU A O 1
ATOM 1599 N N . ARG A 1 219 ? -9.231 19.718 20.360 1.00 90.94 219 ARG A N 1
ATOM 1600 C CA . ARG A 1 219 ? -8.418 19.695 21.580 1.00 90.94 219 ARG A CA 1
ATOM 1601 C C . ARG A 1 219 ? -9.260 19.221 22.768 1.00 90.94 219 ARG A C 1
ATOM 1603 O O . ARG A 1 219 ? -10.215 19.886 23.150 1.00 90.94 219 ARG A O 1
ATOM 1610 N N . GLY A 1 220 ? -8.827 18.132 23.402 1.00 89.56 220 GLY A N 1
ATOM 1611 C CA . GLY A 1 220 ? -9.523 17.542 24.549 1.00 89.56 220 GLY A CA 1
ATOM 1612 C C . GLY A 1 220 ? -10.713 16.660 24.166 1.00 89.56 220 GLY A C 1
ATOM 1613 O O . GLY A 1 220 ? -11.430 16.213 25.054 1.00 89.56 220 GLY A O 1
ATOM 1614 N N . GLU A 1 221 ? -10.925 16.399 22.874 1.00 93.25 221 GLU A N 1
ATOM 1615 C CA . GLU A 1 221 ? -11.962 15.482 22.420 1.00 93.25 221 GLU A CA 1
ATOM 1616 C C . GLU A 1 221 ? -11.632 14.040 22.810 1.00 93.25 221 GLU A C 1
ATOM 1618 O O . GLU A 1 221 ? -10.585 13.492 22.460 1.00 93.25 221 GLU A O 1
ATOM 1623 N N . GLU A 1 222 ? -12.558 13.425 23.538 1.00 95.12 222 GLU A N 1
ATOM 1624 C CA . GLU A 1 222 ? -12.458 12.048 23.998 1.00 95.12 222 GLU A CA 1
ATOM 1625 C C . GLU A 1 222 ? -13.396 11.145 23.196 1.00 95.12 222 GLU A C 1
ATOM 1627 O O . GLU A 1 222 ? -14.620 11.243 23.307 1.00 95.12 222 GLU A O 1
ATOM 1632 N N . VAL A 1 223 ? -12.810 10.242 22.409 1.00 95.62 223 VAL A N 1
ATOM 1633 C CA . VAL A 1 223 ? -13.536 9.344 21.505 1.00 95.62 223 VAL A CA 1
ATOM 1634 C C . VAL A 1 223 ? -13.911 8.050 22.224 1.00 95.62 223 VAL A C 1
ATOM 1636 O O . VAL A 1 223 ? -13.049 7.273 22.623 1.00 95.62 223 VAL A O 1
ATOM 1639 N N . GLU A 1 224 ? -15.205 7.806 22.402 1.00 93.19 224 GLU A N 1
ATOM 1640 C CA . GLU A 1 224 ? -15.723 6.536 22.923 1.00 93.19 224 GLU A CA 1
ATOM 1641 C C . GLU A 1 224 ? -15.892 5.506 21.797 1.00 93.19 224 GLU A C 1
ATOM 1643 O O . GLU A 1 224 ? -15.560 4.333 21.976 1.00 93.19 224 GLU A O 1
ATOM 1648 N N . TRP A 1 225 ? -16.362 5.963 20.629 1.00 97.12 225 TRP A N 1
ATOM 1649 C CA . TRP A 1 225 ? -16.562 5.131 19.442 1.00 97.12 225 TRP A CA 1
ATOM 1650 C C . TRP A 1 225 ? -15.980 5.785 18.201 1.00 97.12 225 TRP A C 1
ATOM 1652 O O . TRP A 1 225 ? -16.156 6.983 17.997 1.00 97.12 225 TRP A O 1
ATOM 1662 N N . PHE A 1 226 ? -15.343 4.983 17.357 1.00 98.38 226 PHE A N 1
ATOM 1663 C CA . PHE A 1 226 ? -14.837 5.376 16.051 1.00 98.38 226 PHE A CA 1
ATOM 1664 C C . PHE A 1 226 ? -15.457 4.463 14.990 1.00 98.38 226 PHE A C 1
ATOM 1666 O O . PHE A 1 226 ? -15.349 3.243 15.084 1.00 98.38 226 PHE A O 1
ATOM 1673 N N . TYR A 1 227 ? -16.158 5.051 14.028 1.00 98.50 227 TYR A N 1
ATOM 1674 C CA . TYR A 1 227 ? -16.884 4.371 12.959 1.00 98.50 227 TYR A CA 1
ATOM 1675 C C . TYR A 1 227 ? -16.332 4.797 11.602 1.00 98.50 227 TYR A C 1
ATOM 1677 O O . TYR A 1 227 ? -15.931 5.950 11.425 1.00 98.50 227 TYR A O 1
ATOM 1685 N N . GLY A 1 228 ? -16.365 3.883 10.639 1.00 97.00 228 GLY A N 1
ATOM 1686 C CA . GLY A 1 228 ? -16.006 4.190 9.265 1.00 97.00 228 GLY A CA 1
ATOM 1687 C C . GLY A 1 228 ? -16.381 3.078 8.304 1.00 97.00 228 GLY A C 1
ATOM 1688 O O . GLY A 1 228 ? -16.606 1.923 8.686 1.00 97.00 228 GLY A O 1
ATOM 1689 N N . GLU A 1 229 ? -16.430 3.450 7.034 1.00 98.19 229 GLU A N 1
ATOM 1690 C CA . GLU A 1 229 ? -16.765 2.559 5.938 1.00 98.19 229 GLU A CA 1
ATOM 1691 C C . GLU A 1 229 ? -15.607 2.430 4.965 1.00 98.19 229 GLU A C 1
ATOM 1693 O O . GLU A 1 229 ? -14.850 3.373 4.733 1.00 98.19 229 GLU A O 1
ATOM 1698 N N . VAL A 1 230 ? -15.490 1.246 4.373 1.00 98.50 230 VAL A N 1
ATOM 1699 C CA . VAL A 1 230 ? -14.442 0.932 3.411 1.00 98.50 230 VAL A CA 1
ATOM 1700 C C . VAL A 1 230 ? -15.028 0.280 2.174 1.00 98.50 230 VAL A C 1
ATOM 1702 O O . VAL A 1 230 ? -15.832 -0.650 2.260 1.00 98.50 230 VAL A O 1
ATOM 1705 N N . ARG A 1 231 ? -14.585 0.750 1.009 1.00 98.31 231 ARG A N 1
ATOM 1706 C CA . ARG A 1 231 ? -14.911 0.166 -0.289 1.00 98.31 231 ARG A CA 1
ATOM 1707 C C . ARG A 1 231 ? -13.647 0.043 -1.131 1.00 98.31 231 ARG A C 1
ATOM 1709 O O . ARG A 1 231 ? -13.172 1.011 -1.730 1.00 98.31 231 ARG A O 1
ATOM 1716 N N . ALA A 1 232 ? -13.117 -1.174 -1.209 1.00 98.31 232 ALA A N 1
ATOM 1717 C CA . ALA A 1 232 ? -11.998 -1.488 -2.089 1.00 98.31 232 ALA A CA 1
ATOM 1718 C C . ALA A 1 232 ? -12.451 -1.387 -3.556 1.00 98.31 232 ALA A C 1
ATOM 1720 O O . ALA A 1 232 ? -13.374 -2.087 -3.973 1.00 98.31 232 ALA A O 1
ATOM 1721 N N . ILE A 1 233 ? -11.821 -0.510 -4.341 1.00 97.88 233 ILE A N 1
ATOM 1722 C CA . ILE A 1 233 ? -12.108 -0.332 -5.777 1.00 97.88 233 ILE A CA 1
ATOM 1723 C C . ILE A 1 233 ? -11.236 -1.265 -6.617 1.00 97.88 233 ILE A C 1
ATOM 172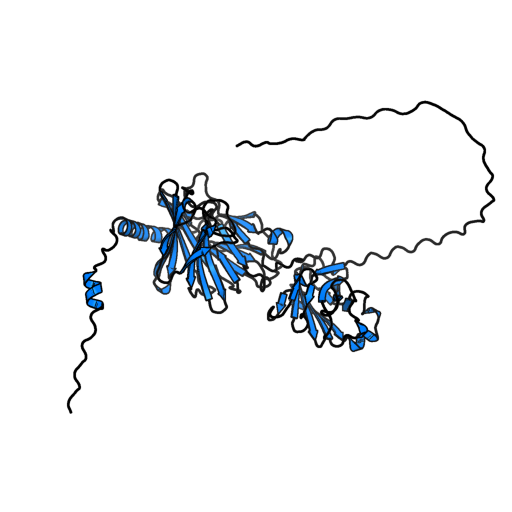5 O O . ILE A 1 233 ? -11.679 -1.798 -7.631 1.00 97.88 233 ILE A O 1
ATOM 1729 N N . THR A 1 234 ? -9.996 -1.465 -6.184 1.00 97.94 234 THR A N 1
ATOM 1730 C CA . THR A 1 234 ? -9.130 -2.546 -6.654 1.00 97.94 234 THR A CA 1
ATOM 1731 C C . THR A 1 234 ? -8.715 -3.395 -5.465 1.00 97.94 234 THR A C 1
ATOM 1733 O O . THR A 1 234 ? -8.842 -2.963 -4.324 1.00 97.94 234 THR A O 1
ATOM 1736 N N . ASP A 1 235 ? -8.232 -4.604 -5.726 1.00 97.31 235 ASP A N 1
ATOM 1737 C CA . ASP A 1 235 ? -7.893 -5.564 -4.681 1.00 97.31 235 ASP A CA 1
ATOM 1738 C C . ASP A 1 235 ? -6.662 -6.429 -5.020 1.00 97.31 235 ASP A C 1
ATOM 1740 O O . ASP A 1 235 ? -6.699 -7.653 -4.865 1.00 97.31 235 ASP A O 1
ATOM 1744 N N . PRO A 1 236 ? -5.544 -5.840 -5.493 1.00 98.00 236 PRO A N 1
ATOM 1745 C CA . PRO A 1 236 ? -4.361 -6.633 -5.790 1.00 98.00 236 PRO A CA 1
ATOM 1746 C C . PRO A 1 236 ? -3.891 -7.382 -4.539 1.00 98.00 236 PRO A C 1
ATOM 1748 O O . PRO A 1 236 ? -4.055 -6.911 -3.410 1.00 98.00 236 PRO A O 1
ATOM 1751 N N . LEU A 1 237 ? -3.263 -8.541 -4.746 1.00 97.69 237 LEU A N 1
ATOM 1752 C CA . LEU A 1 237 ? -2.722 -9.338 -3.647 1.00 97.69 237 LEU A CA 1
ATOM 1753 C C . LEU A 1 237 ? -1.825 -8.505 -2.729 1.00 97.69 237 LEU A C 1
ATOM 1755 O O . LEU A 1 237 ? -1.164 -7.556 -3.160 1.00 97.69 237 LEU A O 1
ATOM 1759 N N . HIS A 1 238 ? -1.786 -8.881 -1.460 1.00 97.88 238 HIS A N 1
ATOM 1760 C CA . HIS A 1 238 ? -0.961 -8.230 -0.453 1.00 97.88 238 HIS A CA 1
ATOM 1761 C C . HIS A 1 238 ? -1.329 -6.761 -0.205 1.00 97.88 238 HIS A C 1
ATOM 1763 O O . HIS A 1 238 ? -0.461 -5.922 0.040 1.00 97.88 238 HIS A O 1
ATOM 1769 N N . SER A 1 239 ? -2.614 -6.434 -0.347 1.00 98.69 239 SER A N 1
ATOM 1770 C CA . SER A 1 239 ? -3.158 -5.125 0.019 1.00 98.69 239 SER A CA 1
ATOM 1771 C C . SER A 1 239 ? -3.709 -5.158 1.428 1.00 98.69 239 SER A C 1
ATOM 1773 O O . SER A 1 239 ? -4.430 -6.095 1.780 1.00 98.69 239 SER A O 1
ATOM 1775 N N . TYR A 1 240 ? -3.428 -4.111 2.193 1.00 98.75 240 TYR A N 1
ATOM 1776 C CA . TYR A 1 240 ? -4.136 -3.821 3.431 1.00 98.75 240 TYR A CA 1
ATOM 1777 C C . TYR A 1 240 ? -4.836 -2.464 3.304 1.00 98.75 240 TYR A C 1
ATOM 1779 O O . TYR A 1 240 ? -4.182 -1.449 3.059 1.00 98.75 240 TYR A O 1
ATOM 1787 N N . TYR A 1 241 ? -6.167 -2.486 3.409 1.00 98.81 241 TYR A N 1
ATOM 1788 C CA . TYR A 1 241 ? -7.027 -1.310 3.500 1.00 98.81 241 TYR A CA 1
ATOM 1789 C C . TYR A 1 241 ? -7.437 -1.146 4.961 1.00 98.81 241 TYR A C 1
ATOM 1791 O O . TYR A 1 241 ? -8.361 -1.802 5.452 1.00 98.81 241 TYR A O 1
ATOM 1799 N N . GLU A 1 242 ? -6.671 -0.330 5.669 1.00 98.75 242 GLU A N 1
ATOM 1800 C CA . GLU A 1 242 ? -6.842 -0.043 7.085 1.00 98.75 242 GLU A CA 1
ATOM 1801 C C . GLU A 1 242 ? -7.817 1.122 7.255 1.00 98.75 242 GLU A C 1
ATOM 1803 O O . GLU A 1 242 ? -7.689 2.132 6.567 1.00 98.75 242 GLU A O 1
ATOM 1808 N N . VAL A 1 243 ? -8.816 0.960 8.123 1.00 98.44 243 VAL A N 1
ATOM 1809 C CA . VAL A 1 243 ? -9.993 1.839 8.175 1.00 98.44 243 VAL A CA 1
ATOM 1810 C C . VAL A 1 243 ? -10.046 2.645 9.467 1.00 98.44 243 VAL A C 1
ATOM 1812 O O . VAL A 1 243 ? -10.344 3.836 9.418 1.00 98.44 243 VAL A O 1
ATOM 1815 N N . LEU A 1 244 ? -9.815 1.987 10.609 1.00 98.75 244 LEU A N 1
ATOM 1816 C CA . LEU A 1 244 ? -9.990 2.547 11.948 1.00 98.75 244 LEU A CA 1
ATOM 1817 C C . LEU A 1 244 ? -8.704 2.442 12.774 1.00 98.75 244 LEU A C 1
ATOM 1819 O O . LEU A 1 244 ? -8.620 1.708 13.766 1.00 98.75 244 LEU A O 1
ATOM 1823 N N . GLY A 1 245 ? -7.710 3.214 12.356 1.00 98.69 245 GLY A N 1
ATOM 1824 C CA . GLY A 1 245 ? -6.398 3.295 12.964 1.00 98.69 245 GLY A CA 1
ATOM 1825 C C . GLY A 1 245 ? -6.414 4.225 14.162 1.00 98.69 245 GLY A C 1
ATOM 1826 O O . GLY A 1 245 ? -7.141 5.219 14.190 1.00 98.69 245 GLY A O 1
ATOM 1827 N N . PHE A 1 246 ? -5.615 3.908 15.174 1.00 98.50 246 PHE A N 1
ATOM 1828 C CA . PHE A 1 246 ? -5.466 4.718 16.381 1.00 98.50 246 PHE A CA 1
ATOM 1829 C C . PHE A 1 246 ? -4.059 4.551 16.960 1.00 98.50 246 PHE A C 1
ATOM 1831 O O . PHE A 1 246 ? -3.304 3.663 16.565 1.00 98.50 246 PHE A O 1
ATOM 1838 N N . HIS A 1 247 ? -3.688 5.382 17.936 1.00 96.69 247 HIS A N 1
ATOM 1839 C CA . HIS A 1 247 ? -2.349 5.391 18.549 1.00 96.69 247 HIS A CA 1
ATOM 1840 C C . HIS A 1 247 ? -1.868 4.029 19.072 1.00 96.69 247 HIS A C 1
ATOM 1842 O O . HIS A 1 247 ? -0.669 3.827 19.259 1.00 96.69 247 HIS A O 1
ATOM 1848 N N . ARG A 1 248 ? -2.807 3.122 19.359 1.00 96.31 248 ARG A N 1
ATOM 1849 C CA . ARG A 1 248 ? -2.578 1.819 19.985 1.00 96.31 248 ARG A CA 1
ATOM 1850 C C . ARG A 1 248 ? -2.892 0.623 19.099 1.00 96.31 248 ARG A C 1
ATOM 1852 O O . ARG A 1 248 ? -2.653 -0.496 19.551 1.00 96.31 248 ARG A O 1
ATOM 1859 N N . GLY A 1 249 ? -3.358 0.814 17.870 1.00 97.81 249 GLY A N 1
ATOM 1860 C CA . GLY A 1 249 ? -3.686 -0.308 16.999 1.00 97.81 249 GLY A CA 1
ATOM 1861 C C . GLY A 1 249 ? -4.233 0.094 15.640 1.00 97.81 249 GLY A C 1
ATOM 1862 O O . GLY A 1 249 ? -4.189 1.259 15.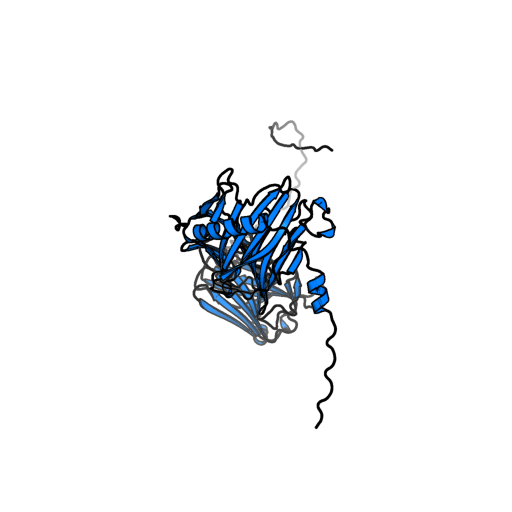244 1.00 97.81 249 GLY A O 1
ATOM 1863 N N . TYR A 1 250 ? -4.757 -0.904 14.941 1.00 98.62 250 TYR A N 1
ATOM 1864 C CA . TYR A 1 250 ? -5.358 -0.762 13.619 1.00 98.62 250 TYR A CA 1
ATOM 1865 C C . TYR A 1 250 ? -6.482 -1.774 13.416 1.00 98.62 250 TYR A C 1
ATOM 1867 O O . TYR A 1 250 ? -6.470 -2.856 14.017 1.00 98.62 250 TYR A O 1
ATOM 1875 N N . PHE A 1 251 ? -7.432 -1.441 12.541 1.00 98.88 251 PHE A N 1
ATOM 1876 C CA . PHE A 1 251 ? -8.558 -2.308 12.201 1.00 98.88 251 PHE A CA 1
ATOM 1877 C C . PHE A 1 251 ? -8.975 -2.106 10.737 1.00 98.88 251 PHE A C 1
ATOM 1879 O O . PHE A 1 251 ? -9.257 -0.987 10.309 1.00 98.88 251 PHE A O 1
ATOM 1886 N N . GLY A 1 252 ? -9.029 -3.184 9.949 1.00 98.81 252 GLY A N 1
ATOM 1887 C CA . GLY A 1 252 ? -9.371 -3.085 8.528 1.00 98.81 252 GLY A CA 1
ATOM 1888 C C . GLY A 1 252 ? -9.498 -4.418 7.797 1.00 98.81 252 GLY A C 1
ATOM 1889 O O . GLY A 1 252 ? -9.745 -5.460 8.410 1.00 98.81 252 GLY A O 1
ATOM 1890 N N . ILE A 1 253 ? -9.332 -4.382 6.470 1.00 98.88 253 ILE A N 1
ATOM 1891 C CA . ILE A 1 253 ? -9.512 -5.536 5.575 1.00 98.88 253 ILE A CA 1
ATOM 1892 C C . ILE A 1 253 ? -8.290 -5.789 4.682 1.00 98.88 253 ILE A C 1
ATOM 1894 O O . ILE A 1 253 ? -7.656 -4.865 4.178 1.00 98.88 253 ILE A O 1
ATOM 1898 N N . GLN A 1 254 ? -7.965 -7.060 4.453 1.00 98.81 254 GLN A N 1
ATOM 1899 C CA . GLN A 1 254 ? -6.771 -7.491 3.726 1.00 98.81 254 GLN A CA 1
ATOM 1900 C C . GLN A 1 254 ? -7.073 -8.412 2.547 1.00 98.81 254 GLN A C 1
ATOM 1902 O O . GLN A 1 254 ? -8.051 -9.169 2.544 1.00 98.81 254 GLN A O 1
ATOM 1907 N N . VAL A 1 255 ? -6.156 -8.379 1.579 1.00 98.69 255 VAL A N 1
ATOM 1908 C CA . VAL A 1 255 ? -6.019 -9.352 0.495 1.00 98.69 255 VAL A CA 1
ATOM 1909 C C . VAL A 1 255 ? -4.787 -10.209 0.746 1.00 98.69 255 VAL A C 1
ATOM 1911 O O . VAL A 1 255 ? -3.665 -9.770 0.496 1.00 98.69 255 VAL A O 1
ATOM 1914 N N . ASN A 1 256 ? -4.975 -11.431 1.232 1.00 98.38 256 ASN A N 1
ATOM 1915 C CA . ASN A 1 256 ? -3.868 -12.261 1.707 1.00 98.38 256 ASN A CA 1
ATOM 1916 C C . ASN A 1 256 ? -3.380 -13.233 0.632 1.00 98.38 256 ASN A C 1
ATOM 1918 O O . ASN A 1 256 ? -2.178 -13.424 0.476 1.00 98.38 256 ASN A O 1
ATOM 1922 N N . SER A 1 257 ? -4.300 -13.819 -0.130 1.00 97.50 257 SER A N 1
ATOM 1923 C CA . SER A 1 257 ? -3.986 -14.748 -1.216 1.00 97.50 257 SER A CA 1
ATOM 1924 C C . SER A 1 257 ? -5.094 -14.723 -2.279 1.00 97.50 257 SER A C 1
ATOM 1926 O O . SER A 1 257 ? -6.126 -14.077 -2.072 1.00 97.50 257 SER A O 1
ATOM 1928 N N . PRO A 1 258 ? -4.936 -15.435 -3.413 1.00 95.81 258 PRO A N 1
ATOM 1929 C CA . PRO A 1 258 ? -6.010 -15.576 -4.398 1.00 95.81 258 PRO A CA 1
ATOM 1930 C C . PRO A 1 258 ? -7.326 -16.116 -3.818 1.00 95.81 258 PRO A C 1
ATOM 1932 O O . PRO A 1 258 ? -8.388 -15.844 -4.369 1.00 95.81 258 PRO A O 1
ATOM 1935 N N . THR A 1 259 ? -7.265 -16.863 -2.714 1.00 97.06 259 THR A N 1
ATOM 1936 C CA . THR A 1 259 ? -8.418 -17.530 -2.092 1.00 97.06 259 THR A CA 1
ATOM 1937 C C . THR A 1 259 ? -8.712 -17.039 -0.680 1.00 97.06 259 THR A C 1
ATOM 1939 O O . THR A 1 259 ? -9.627 -17.556 -0.044 1.00 97.06 259 THR A O 1
ATOM 1942 N N . GLU A 1 260 ? -7.951 -16.073 -0.161 1.00 98.44 260 GLU A N 1
ATOM 1943 C CA . GLU A 1 260 ? -8.058 -15.661 1.234 1.00 98.44 260 GLU A CA 1
ATOM 1944 C C . GLU A 1 260 ? -8.077 -14.145 1.396 1.00 98.44 260 GLU A C 1
ATOM 1946 O O . GLU A 1 260 ? -7.204 -13.408 0.927 1.00 98.44 260 GLU A O 1
ATOM 1951 N N . ARG A 1 261 ? -9.103 -13.707 2.116 1.00 98.75 261 ARG A N 1
ATOM 1952 C CA . ARG A 1 261 ? -9.382 -12.332 2.494 1.00 98.75 261 ARG A CA 1
ATOM 1953 C C . ARG A 1 261 ? -9.608 -12.308 3.997 1.00 98.75 261 ARG A C 1
ATOM 1955 O O . ARG A 1 261 ? -10.233 -13.227 4.534 1.00 98.75 261 ARG A O 1
ATOM 1962 N N . ARG A 1 262 ? -9.100 -11.284 4.677 1.00 98.81 262 ARG A N 1
ATOM 1963 C CA . ARG A 1 262 ? -9.213 -11.174 6.136 1.00 98.81 262 ARG A CA 1
ATOM 1964 C C . ARG A 1 262 ? -9.807 -9.845 6.562 1.00 98.81 262 ARG A C 1
ATOM 1966 O O . ARG A 1 262 ? -9.535 -8.821 5.946 1.00 98.81 262 ARG A O 1
ATOM 1973 N N . ILE A 1 263 ? -10.563 -9.878 7.651 1.00 98.81 263 ILE A N 1
ATOM 1974 C CA . ILE A 1 263 ? -10.799 -8.731 8.530 1.00 98.81 263 ILE A CA 1
ATOM 1975 C C . ILE A 1 263 ? -9.773 -8.855 9.656 1.00 98.81 263 ILE A C 1
ATOM 1977 O O . ILE A 1 263 ? -9.676 -9.927 10.249 1.00 98.81 263 ILE A O 1
ATOM 1981 N N . ILE A 1 264 ? -8.999 -7.812 9.937 1.00 98.50 264 ILE A N 1
ATOM 1982 C CA . ILE A 1 264 ? -7.873 -7.849 10.881 1.00 98.50 264 ILE A CA 1
ATOM 1983 C C . ILE A 1 264 ? -7.995 -6.736 11.912 1.00 98.50 264 ILE A C 1
ATOM 1985 O O . ILE A 1 264 ? -8.191 -5.589 11.533 1.00 98.50 264 ILE A O 1
ATOM 1989 N N . PHE A 1 265 ? -7.803 -7.059 13.191 1.00 98.81 265 PHE A N 1
ATOM 1990 C CA . PHE A 1 265 ? -7.728 -6.099 14.293 1.00 98.81 265 PHE A CA 1
ATOM 1991 C C . PHE A 1 265 ? -6.542 -6.430 15.201 1.00 98.81 265 PHE A C 1
ATOM 1993 O O . PHE A 1 265 ? -6.442 -7.556 15.699 1.00 98.81 265 PHE A O 1
ATOM 2000 N N . SER A 1 266 ? -5.673 -5.449 15.442 1.00 98.44 266 SER A N 1
ATOM 2001 C CA . SER A 1 266 ? -4.495 -5.601 16.301 1.00 98.44 266 SER A CA 1
ATOM 2002 C C . SER A 1 266 ? -4.352 -4.437 17.279 1.00 98.44 266 SER A C 1
ATOM 2004 O O . SER A 1 266 ? -4.711 -3.301 16.965 1.00 98.44 266 SER A O 1
ATOM 2006 N N . VAL A 1 267 ? -3.772 -4.716 18.449 1.00 98.50 267 VAL A N 1
ATOM 2007 C CA . VAL A 1 267 ? -3.457 -3.729 19.492 1.00 98.50 267 VAL A CA 1
ATOM 2008 C C . VAL A 1 267 ? -2.035 -3.968 19.996 1.00 98.50 267 VAL A C 1
ATOM 2010 O O . VAL A 1 267 ? -1.709 -5.080 20.414 1.00 98.50 267 VAL A O 1
ATOM 2013 N N . TRP A 1 268 ? -1.188 -2.939 19.972 1.00 98.12 268 TRP A N 1
ATOM 2014 C CA . TRP A 1 268 ? 0.207 -3.035 20.416 1.00 98.12 268 TRP A CA 1
ATOM 2015 C C . TRP A 1 268 ? 0.335 -3.142 21.941 1.00 98.12 268 TRP A C 1
ATOM 2017 O O . TRP A 1 268 ? -0.397 -2.482 22.683 1.00 98.12 268 TRP A O 1
ATOM 2027 N N . ASP A 1 269 ? 1.341 -3.888 22.395 1.00 97.44 269 ASP A N 1
ATOM 2028 C CA . ASP A 1 269 ? 1.787 -4.001 23.785 1.00 97.44 269 ASP A CA 1
ATOM 2029 C C . ASP A 1 269 ? 2.393 -2.714 24.322 1.00 97.44 269 ASP A C 1
ATOM 2031 O O . ASP A 1 269 ? 2.987 -1.913 23.594 1.00 97.44 269 ASP A O 1
ATOM 2035 N N . ALA A 1 270 ? 2.281 -2.510 25.633 1.00 94.69 270 ALA A N 1
ATOM 2036 C CA . ALA A 1 270 ? 3.055 -1.479 26.299 1.00 94.69 270 ALA A CA 1
ATOM 2037 C C . ALA A 1 270 ? 4.558 -1.802 26.290 1.00 94.69 270 ALA A C 1
ATOM 2039 O O . ALA A 1 270 ? 4.993 -2.932 26.077 1.00 94.69 270 ALA A O 1
ATOM 2040 N N . GLY A 1 271 ? 5.374 -0.777 26.525 1.00 86.25 271 GLY A N 1
ATOM 2041 C CA . GLY A 1 271 ? 6.826 -0.886 26.412 1.00 86.25 271 GLY A CA 1
ATOM 2042 C C . GLY A 1 271 ? 7.338 -0.570 25.005 1.00 86.25 271 GLY A C 1
ATOM 2043 O O . GLY A 1 271 ? 6.667 0.095 24.221 1.00 86.25 271 GLY A O 1
ATOM 2044 N N . GLY A 1 272 ? 8.581 -0.970 24.731 1.00 86.62 272 GLY A N 1
ATOM 2045 C CA . GLY A 1 272 ? 9.307 -0.615 23.505 1.00 86.62 272 GLY A CA 1
ATOM 2046 C C . GLY A 1 272 ? 9.941 -1.800 22.775 1.00 86.62 272 GLY A C 1
ATOM 2047 O O . GLY A 1 272 ? 10.796 -1.580 21.919 1.00 86.62 272 GLY A O 1
ATOM 2048 N N . GLU A 1 273 ? 9.572 -3.037 23.121 1.00 92.38 273 GLU A N 1
ATOM 2049 C CA . GLU A 1 273 ? 10.044 -4.235 22.418 1.00 92.38 273 GLU A CA 1
ATOM 2050 C C . GLU A 1 273 ? 9.331 -4.363 21.068 1.00 92.38 273 GLU A C 1
ATOM 2052 O O . GLU A 1 273 ? 8.101 -4.312 20.983 1.00 92.38 273 GLU A O 1
ATOM 2057 N N . LYS A 1 274 ? 10.121 -4.510 20.003 1.00 89.56 274 LYS A N 1
ATOM 2058 C CA . LYS A 1 274 ? 9.632 -4.433 18.622 1.00 89.56 274 LYS A CA 1
ATOM 2059 C C . LYS A 1 274 ? 9.572 -5.778 17.920 1.00 89.56 274 LYS A C 1
ATOM 2061 O O . LYS A 1 274 ? 8.818 -5.904 16.963 1.00 89.56 274 LYS A O 1
ATOM 2066 N N . ASN A 1 275 ? 10.358 -6.751 18.369 1.00 90.81 275 ASN A N 1
ATOM 2067 C CA . ASN A 1 275 ? 10.655 -7.932 17.571 1.00 90.81 275 ASN A CA 1
ATOM 2068 C C . ASN A 1 275 ? 9.981 -9.178 18.132 1.00 90.81 275 ASN A C 1
ATOM 2070 O O . ASN A 1 275 ? 9.273 -9.867 17.406 1.00 90.81 275 ASN A O 1
ATOM 2074 N N . ASP A 1 276 ? 10.166 -9.447 19.423 1.00 91.75 276 ASP A N 1
ATOM 2075 C CA . ASP A 1 276 ? 9.719 -10.697 20.038 1.00 91.75 276 ASP A CA 1
ATOM 2076 C C . ASP A 1 276 ? 8.858 -10.431 21.269 1.00 91.75 276 ASP A C 1
ATOM 2078 O O . ASP A 1 276 ? 9.331 -9.956 22.305 1.00 91.75 276 ASP A O 1
ATOM 2082 N N . ARG A 1 277 ? 7.578 -10.793 21.165 1.00 92.75 277 ARG A N 1
ATOM 2083 C CA . ARG A 1 277 ? 6.596 -10.614 22.234 1.00 92.75 277 ARG A CA 1
ATOM 2084 C C . ARG A 1 277 ? 6.930 -11.412 23.494 1.00 92.75 277 ARG A C 1
ATOM 2086 O O . ARG A 1 277 ? 6.577 -10.983 24.592 1.00 92.75 277 ARG A O 1
ATOM 2093 N N . ASN A 1 278 ? 7.696 -12.500 23.392 1.00 93.81 278 ASN A N 1
ATOM 2094 C CA . ASN A 1 278 ? 8.133 -13.258 24.568 1.00 93.81 278 ASN A CA 1
ATOM 2095 C C . ASN A 1 278 ? 9.055 -12.446 25.488 1.00 93.81 278 ASN A C 1
ATOM 2097 O O . ASN A 1 278 ? 9.140 -12.736 26.681 1.00 93.81 278 ASN A O 1
ATOM 2101 N N . ARG A 1 279 ? 9.700 -11.397 24.962 1.00 94.50 279 ARG A N 1
ATOM 2102 C CA . ARG A 1 279 ? 10.554 -10.476 25.725 1.00 94.50 279 ARG A CA 1
ATOM 2103 C C . ARG A 1 279 ? 9.777 -9.333 26.384 1.00 94.50 279 ARG A C 1
ATOM 2105 O O . ARG A 1 279 ? 10.343 -8.601 27.193 1.00 94.50 279 ARG A O 1
ATOM 2112 N N . VAL A 1 280 ? 8.493 -9.176 26.065 1.00 95.56 280 VAL A N 1
ATOM 2113 C CA . VAL A 1 280 ? 7.605 -8.198 26.707 1.00 95.56 280 VAL A CA 1
ATOM 2114 C C . VAL A 1 280 ? 7.225 -8.715 28.092 1.00 95.56 280 VAL A C 1
ATOM 2116 O O . VAL A 1 280 ? 6.802 -9.863 28.216 1.00 95.56 280 VAL A O 1
ATOM 2119 N N . ALA A 1 281 ? 7.350 -7.882 29.127 1.00 96.12 281 ALA A N 1
ATOM 2120 C CA . ALA A 1 281 ? 6.897 -8.223 30.476 1.00 96.12 281 ALA A CA 1
ATOM 2121 C C . ALA A 1 281 ? 5.370 -8.420 30.525 1.00 96.12 281 ALA A C 1
ATOM 2123 O O . ALA A 1 281 ? 4.627 -7.697 29.866 1.00 96.12 281 ALA A O 1
ATOM 2124 N N . ASP A 1 282 ? 4.893 -9.380 31.316 1.00 94.31 282 ASP A N 1
ATOM 2125 C CA . ASP A 1 282 ? 3.477 -9.786 31.352 1.00 94.31 282 ASP A CA 1
ATOM 2126 C C . ASP A 1 282 ? 2.496 -8.651 31.695 1.00 94.31 282 ASP A C 1
ATOM 2128 O O . ASP A 1 282 ? 1.355 -8.639 31.232 1.00 94.31 282 ASP A O 1
ATOM 2132 N N . ASP A 1 283 ? 2.937 -7.677 32.486 1.00 95.00 283 ASP A N 1
ATOM 2133 C CA . ASP A 1 283 ? 2.173 -6.488 32.870 1.00 95.00 283 ASP A CA 1
ATOM 2134 C C . ASP A 1 283 ? 2.095 -5.422 31.763 1.00 95.00 283 ASP A C 1
ATOM 2136 O O . ASP A 1 283 ? 1.292 -4.494 31.855 1.00 95.00 283 ASP A O 1
ATOM 2140 N N . ASN A 1 284 ? 2.894 -5.569 30.707 1.00 97.12 284 ASN A N 1
ATOM 2141 C CA . ASN A 1 284 ? 2.853 -4.748 29.503 1.00 97.12 284 ASN A CA 1
ATOM 2142 C C . ASN A 1 284 ? 2.051 -5.397 28.366 1.00 97.12 284 ASN A C 1
ATOM 2144 O O . ASN A 1 284 ? 1.710 -4.714 27.398 1.00 97.12 284 ASN A O 1
ATOM 2148 N N . ARG A 1 285 ? 1.739 -6.694 28.471 1.00 97.44 285 ARG A N 1
ATOM 2149 C CA . ARG A 1 285 ? 1.070 -7.442 27.404 1.00 97.44 285 ARG A CA 1
ATOM 2150 C C . ARG A 1 285 ? -0.418 -7.116 27.325 1.00 97.44 285 ARG A C 1
ATOM 2152 O O . ARG A 1 285 ? -1.152 -7.195 28.313 1.00 97.44 285 ARG A O 1
ATOM 2159 N N . VAL A 1 286 ? -0.875 -6.826 26.115 1.00 97.31 286 VAL A N 1
ATOM 2160 C CA . VAL A 1 286 ? -2.285 -6.806 25.739 1.00 97.31 286 VAL A CA 1
ATOM 2161 C C . VAL A 1 286 ? -2.887 -8.190 25.956 1.00 97.31 286 VAL A C 1
ATOM 2163 O O . VAL A 1 286 ? -2.326 -9.197 25.518 1.00 97.31 286 VAL A O 1
ATOM 2166 N N . LYS A 1 287 ? -4.061 -8.232 26.592 1.00 97.62 287 LYS A N 1
ATOM 2167 C CA . LYS A 1 287 ? -4.790 -9.470 26.896 1.00 97.62 287 LYS A CA 1
ATOM 2168 C C . LYS A 1 287 ? -6.069 -9.564 26.077 1.00 97.62 287 LYS A C 1
ATOM 2170 O O . LYS A 1 287 ? -6.852 -8.617 26.057 1.00 97.62 287 LYS A O 1
ATOM 2175 N N . LEU A 1 288 ? -6.304 -10.706 25.439 1.00 98.25 288 LEU A N 1
ATOM 2176 C CA . LEU A 1 288 ? -7.589 -11.010 24.809 1.00 98.25 288 LEU A CA 1
ATOM 2177 C C . LEU A 1 288 ? -8.655 -11.213 25.894 1.00 98.25 288 LEU A C 1
ATOM 2179 O O . LEU A 1 288 ? -8.455 -12.015 26.803 1.00 98.25 288 LEU A O 1
ATOM 2183 N N . LEU A 1 289 ? -9.776 -10.501 25.794 1.00 98.00 289 LEU A N 1
ATOM 2184 C CA . LEU A 1 289 ? -10.926 -10.655 26.690 1.00 98.00 289 LEU A CA 1
ATOM 2185 C C . LEU A 1 289 ? -12.038 -11.483 26.049 1.00 98.00 289 LEU A C 1
ATOM 2187 O O . LEU A 1 289 ? -12.632 -12.338 26.698 1.00 98.00 289 LEU A O 1
ATOM 2191 N N . ALA A 1 290 ? -12.321 -11.215 24.776 1.00 97.25 290 ALA A N 1
ATOM 2192 C CA . ALA A 1 290 ? -13.367 -11.879 24.014 1.00 97.25 290 ALA A CA 1
ATOM 2193 C C . ALA A 1 290 ? -13.033 -11.841 22.522 1.00 97.25 290 ALA A C 1
ATOM 2195 O O . ALA A 1 290 ? -12.283 -10.978 22.064 1.00 97.25 290 ALA A O 1
ATOM 2196 N N . LYS A 1 291 ? -13.611 -12.763 21.757 1.00 98.25 291 LYS A N 1
ATOM 2197 C CA . LYS A 1 291 ? -13.547 -12.777 20.295 1.00 98.25 291 LYS A CA 1
ATOM 2198 C C . LYS A 1 291 ? -14.839 -13.343 19.731 1.00 98.25 291 LYS A C 1
ATOM 2200 O O . LYS A 1 291 ? -15.487 -14.144 20.403 1.00 98.25 291 LYS A O 1
ATOM 2205 N N . GLY A 1 292 ? -15.185 -12.943 18.515 1.00 96.69 292 GLY A N 1
ATOM 2206 C CA . GLY A 1 292 ? -16.320 -13.529 17.816 1.00 96.69 292 GLY A CA 1
ATOM 2207 C C . GLY A 1 292 ? -16.088 -14.975 17.396 1.00 96.69 292 GLY A C 1
ATOM 2208 O O . GLY A 1 292 ? -14.975 -15.523 17.456 1.00 96.69 292 GLY A O 1
ATOM 2209 N N . ASP A 1 293 ? -17.167 -15.577 16.914 1.00 94.00 293 ASP A N 1
ATOM 2210 C CA . ASP A 1 293 ? -17.141 -16.902 16.312 1.00 94.00 293 ASP A CA 1
ATOM 2211 C C . ASP A 1 293 ? -16.214 -16.928 15.094 1.00 94.00 293 ASP A C 1
ATOM 2213 O O . ASP A 1 293 ? -16.141 -15.974 14.320 1.00 94.00 293 ASP A O 1
ATOM 2217 N N . ALA A 1 294 ? -15.473 -18.029 14.943 1.00 96.69 294 ALA A N 1
ATOM 2218 C CA . ALA A 1 294 ? -14.473 -18.249 13.890 1.00 96.69 294 ALA A CA 1
ATOM 2219 C C . ALA A 1 294 ? -13.308 -17.235 13.821 1.00 96.69 294 ALA A C 1
ATOM 2221 O O . ALA A 1 294 ? -12.393 -17.423 13.020 1.00 96.69 294 ALA A O 1
ATOM 2222 N N . VAL A 1 295 ? -13.271 -16.213 14.683 1.00 98.44 295 VAL A N 1
ATOM 2223 C CA . VAL A 1 295 ? -12.125 -15.303 14.782 1.00 98.44 295 VAL A CA 1
ATOM 2224 C C . VAL A 1 295 ? -10.927 -16.066 15.339 1.00 98.44 295 VAL A C 1
ATOM 2226 O O . VAL A 1 295 ? -11.014 -16.718 16.386 1.00 98.44 295 VAL A O 1
ATOM 2229 N N . VAL A 1 296 ? -9.796 -15.962 14.654 1.00 98.38 296 VAL A N 1
ATOM 2230 C CA . VAL A 1 296 ? -8.493 -16.420 15.131 1.00 98.38 296 VAL A CA 1
ATOM 2231 C C . VAL A 1 296 ? -7.851 -15.271 15.896 1.00 98.38 296 VAL A C 1
ATOM 2233 O O . VAL A 1 296 ? -7.851 -14.137 15.424 1.00 98.38 296 VAL A O 1
ATOM 2236 N N . ALA A 1 297 ? -7.308 -15.548 17.077 1.00 96.94 297 ALA A N 1
ATOM 2237 C CA . ALA A 1 297 ? -6.613 -14.556 17.886 1.00 96.94 297 ALA A CA 1
ATOM 2238 C C . ALA A 1 297 ? -5.303 -15.131 18.423 1.00 96.94 297 ALA A C 1
ATOM 2240 O O . ALA A 1 297 ? -5.207 -16.327 18.699 1.00 96.94 297 ALA A O 1
ATOM 2241 N N . GLY A 1 298 ? -4.308 -14.266 18.562 1.00 93.94 298 GLY A N 1
ATOM 2242 C CA . GLY A 1 298 ? -2.978 -14.610 19.026 1.00 93.94 298 GLY A CA 1
ATOM 2243 C C . GLY A 1 298 ? -2.114 -13.367 19.180 1.00 93.94 298 GLY A C 1
ATOM 2244 O O . GLY A 1 298 ? -2.597 -12.281 19.493 1.00 93.94 298 GLY A O 1
ATOM 2245 N N . ASP A 1 299 ? -0.832 -13.553 18.922 1.00 93.38 299 ASP A N 1
ATOM 2246 C CA . ASP A 1 299 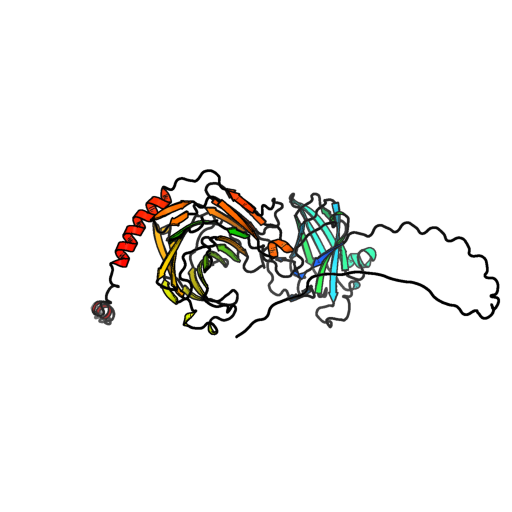? 0.243 -12.633 19.256 1.00 93.38 299 ASP A CA 1
ATOM 2247 C C . ASP A 1 299 ? 0.992 -12.216 17.980 1.00 93.38 299 ASP A C 1
ATOM 2249 O O . ASP A 1 299 ? 1.061 -12.995 17.026 1.00 93.38 299 ASP A O 1
ATOM 2253 N N . PHE A 1 300 ? 1.571 -11.011 17.947 1.00 92.25 300 PHE A N 1
ATOM 2254 C CA . PHE A 1 300 ? 2.425 -10.553 16.842 1.00 92.25 300 PHE A CA 1
ATOM 2255 C C . PHE A 1 300 ? 3.739 -9.908 17.315 1.00 92.25 300 PHE A C 1
ATOM 2257 O O . PHE A 1 300 ? 3.875 -9.532 18.482 1.00 92.25 300 PHE A O 1
ATOM 2264 N N . GLY A 1 301 ? 4.701 -9.807 16.388 1.00 89.00 301 GLY A N 1
ATOM 2265 C CA . GLY A 1 301 ? 6.059 -9.277 16.571 1.00 89.00 301 GLY A CA 1
ATOM 2266 C C . GLY A 1 301 ? 6.625 -8.654 15.281 1.00 89.00 301 GLY A C 1
ATOM 2267 O O . GLY A 1 301 ? 5.911 -8.534 14.288 1.00 89.00 301 GLY A O 1
ATOM 2268 N N . ASN A 1 302 ? 7.917 -8.310 15.284 1.00 84.31 302 ASN A N 1
ATOM 2269 C CA . ASN A 1 302 ? 8.721 -7.702 14.197 1.00 84.31 302 ASN A CA 1
ATOM 2270 C C . ASN A 1 302 ? 8.358 -6.271 13.753 1.00 84.31 302 ASN A C 1
ATOM 2272 O O . ASN A 1 302 ? 9.220 -5.564 13.234 1.00 84.31 302 ASN A O 1
ATOM 2276 N N . GLU A 1 303 ? 7.132 -5.813 13.994 1.00 81.75 303 GLU A N 1
ATOM 2277 C CA . GLU A 1 303 ? 6.647 -4.468 13.635 1.00 81.75 303 GLU A CA 1
ATOM 2278 C C . GLU A 1 303 ? 6.063 -3.754 14.865 1.00 81.75 303 GLU A C 1
ATOM 2280 O O . GLU A 1 303 ? 5.043 -3.062 14.826 1.00 81.75 303 GLU A O 1
ATOM 2285 N N . GLY A 1 304 ? 6.707 -3.983 16.010 1.00 89.56 304 GLY A N 1
ATOM 2286 C CA . GLY A 1 304 ? 6.052 -3.871 17.305 1.00 89.56 304 GLY A CA 1
ATOM 2287 C C . GLY A 1 304 ? 5.557 -5.237 17.769 1.00 89.56 304 GLY A C 1
ATOM 2288 O O . GLY A 1 304 ? 5.516 -6.202 17.008 1.00 89.56 304 GLY A O 1
ATOM 2289 N N . THR A 1 305 ? 5.185 -5.313 19.038 1.00 95.12 305 THR A N 1
ATOM 2290 C CA . THR A 1 305 ? 4.602 -6.510 19.650 1.00 95.12 305 THR A CA 1
ATOM 2291 C C . THR A 1 305 ? 3.181 -6.205 20.096 1.00 95.12 305 THR A C 1
ATOM 2293 O O . THR A 1 305 ? 2.864 -5.047 20.377 1.00 95.12 305 THR A O 1
ATOM 2296 N N . GLY A 1 306 ? 2.293 -7.197 20.106 1.00 96.88 306 GLY A N 1
ATOM 2297 C CA . GLY A 1 306 ? 0.902 -6.954 20.478 1.00 96.88 306 GLY A CA 1
ATOM 2298 C C . GLY A 1 306 ? -0.036 -8.139 20.286 1.00 96.88 306 GLY A C 1
ATOM 2299 O O . GLY A 1 306 ? 0.371 -9.229 19.877 1.00 96.88 306 GLY A O 1
ATOM 2300 N N . GLY A 1 307 ? -1.300 -7.911 20.640 1.00 97.12 307 GLY A N 1
ATOM 2301 C CA . GLY A 1 307 ? -2.389 -8.848 20.405 1.00 97.12 307 GLY A CA 1
ATOM 2302 C C . GLY A 1 307 ? -2.920 -8.671 18.990 1.00 97.12 307 GLY A C 1
ATOM 2303 O O . GLY A 1 307 ? -3.165 -7.548 18.551 1.00 97.12 307 GLY A O 1
ATOM 2304 N N . HIS A 1 308 ? -3.101 -9.775 18.280 1.00 97.44 308 HIS A N 1
ATOM 2305 C CA . HIS A 1 308 ? -3.608 -9.809 16.917 1.00 97.44 308 HIS A CA 1
ATOM 2306 C C . HIS A 1 308 ? -4.857 -10.679 16.842 1.00 97.44 308 HIS A C 1
ATOM 2308 O O . HIS A 1 308 ? -4.955 -11.726 17.484 1.00 97.44 308 HIS A O 1
ATOM 2314 N N . SER A 1 309 ? -5.804 -10.271 16.010 1.00 98.62 309 SER A N 1
ATOM 2315 C CA . SER A 1 309 ? -6.950 -11.082 15.636 1.00 98.62 309 SER A CA 1
ATOM 2316 C C . SER A 1 309 ? -7.266 -10.927 14.158 1.00 98.62 309 SER A C 1
ATOM 2318 O O . SER A 1 309 ? -7.065 -9.859 13.575 1.00 98.62 309 SER A O 1
ATOM 2320 N N . HIS A 1 310 ? -7.788 -11.987 13.553 1.00 98.62 310 HIS A N 1
ATOM 2321 C CA . HIS A 1 310 ? -8.376 -11.910 12.229 1.00 98.62 310 HIS A CA 1
ATOM 2322 C C . HIS A 1 310 ? -9.529 -12.895 12.049 1.00 98.62 310 HIS A C 1
ATOM 2324 O O . HIS A 1 310 ? -9.574 -13.963 12.658 1.00 98.62 310 HIS A O 1
ATOM 2330 N N . LEU A 1 311 ? -10.441 -12.543 11.153 1.00 98.81 311 LEU A N 1
ATOM 2331 C CA . LEU A 1 311 ? -11.458 -13.433 10.612 1.00 98.81 311 LEU A CA 1
ATOM 2332 C C . LEU A 1 311 ? -11.184 -13.622 9.123 1.00 98.81 311 LEU A C 1
ATOM 2334 O O . LEU A 1 311 ? -11.083 -12.636 8.391 1.00 98.81 311 LEU A O 1
ATOM 2338 N N . VAL A 1 312 ? -11.096 -14.872 8.664 1.00 98.75 312 VAL A N 1
ATOM 2339 C CA . VAL A 1 312 ? -11.148 -15.163 7.227 1.00 98.75 312 VAL A CA 1
ATOM 2340 C C . VAL A 1 312 ? -12.576 -14.905 6.764 1.00 98.75 312 VAL A C 1
ATOM 2342 O O . VAL A 1 312 ? -13.502 -15.619 7.142 1.00 98.75 312 VAL A O 1
ATOM 2345 N N . TYR A 1 313 ? -12.754 -13.851 5.976 1.00 98.38 313 TYR A N 1
ATOM 2346 C CA . TYR A 1 313 ? -14.059 -13.392 5.525 1.00 98.38 313 TYR A CA 1
ATOM 2347 C C . TYR A 1 313 ? -13.961 -12.978 4.055 1.00 98.38 313 TYR A C 1
ATOM 2349 O O . TYR A 1 313 ? -13.176 -12.076 3.746 1.00 98.38 313 TYR A O 1
ATOM 2357 N N . PRO A 1 314 ? -14.727 -13.610 3.143 1.00 97.50 314 PRO A N 1
ATOM 2358 C CA . PRO A 1 314 ? -14.615 -13.412 1.700 1.00 97.50 314 PRO A CA 1
ATOM 2359 C C . PRO A 1 314 ? -15.305 -12.114 1.261 1.00 97.50 314 PRO A C 1
ATOM 2361 O O . PRO A 1 314 ? -16.275 -12.129 0.499 1.00 97.50 314 PRO A O 1
ATOM 2364 N N . TRP A 1 315 ? -14.820 -10.980 1.765 1.00 98.38 315 TRP A N 1
ATOM 2365 C CA . TRP A 1 315 ? -15.277 -9.673 1.320 1.00 98.38 315 TRP A CA 1
ATOM 2366 C C . TRP A 1 315 ? -15.033 -9.503 -0.187 1.00 98.38 315 TRP A C 1
ATOM 2368 O O . TRP A 1 315 ? -14.110 -10.086 -0.761 1.00 98.38 315 TRP A O 1
ATOM 2378 N N . LYS A 1 316 ? -15.889 -8.716 -0.839 1.00 98.25 316 LYS A N 1
ATOM 2379 C CA . LYS A 1 316 ? -15.927 -8.535 -2.289 1.00 98.25 316 LYS A CA 1
ATOM 2380 C C . LYS A 1 316 ? -15.502 -7.122 -2.665 1.00 98.25 316 LYS A C 1
ATOM 2382 O O . LYS A 1 316 ? -15.946 -6.146 -2.066 1.00 98.25 316 LYS A O 1
ATOM 2387 N N . THR A 1 317 ? -14.662 -7.016 -3.686 1.00 97.88 317 THR A N 1
ATOM 2388 C CA . THR A 1 317 ? -14.285 -5.738 -4.298 1.00 97.88 317 THR A CA 1
ATOM 2389 C C . THR A 1 317 ? -15.525 -5.009 -4.803 1.00 97.88 317 THR A C 1
ATOM 2391 O O . THR A 1 317 ? -16.403 -5.615 -5.413 1.00 97.88 317 THR A O 1
ATOM 2394 N N . GLY A 1 318 ? -15.593 -3.703 -4.565 1.00 97.31 318 GLY A N 1
ATOM 2395 C CA . GLY A 1 318 ? -16.712 -2.858 -4.964 1.00 97.31 318 GLY A CA 1
ATOM 2396 C C . GLY A 1 318 ? -17.885 -2.826 -3.983 1.00 97.31 318 GLY A C 1
ATOM 2397 O O . GLY A 1 318 ? -18.739 -1.959 -4.167 1.00 97.31 318 GLY A O 1
ATOM 2398 N N . GLU A 1 319 ? -17.903 -3.671 -2.950 1.00 97.81 319 GLU A N 1
ATOM 2399 C CA . GLU A 1 319 ? -18.875 -3.612 -1.850 1.00 97.81 319 GLU A CA 1
ATOM 2400 C C . GLU A 1 319 ? -18.385 -2.700 -0.720 1.00 97.81 319 GLU A C 1
ATOM 2402 O O . GLU A 1 319 ? -17.178 -2.562 -0.496 1.00 97.81 319 GLU A O 1
ATOM 2407 N N . THR A 1 320 ? -19.330 -2.094 -0.000 1.00 97.06 320 THR A N 1
ATOM 2408 C CA . THR A 1 320 ? -19.043 -1.263 1.174 1.00 97.06 320 THR A CA 1
ATOM 2409 C C . THR A 1 320 ? -19.174 -2.088 2.451 1.00 97.06 320 THR A C 1
ATOM 2411 O O . THR A 1 320 ? -20.200 -2.728 2.691 1.00 97.06 320 THR A O 1
ATOM 2414 N N . TYR A 1 321 ? -18.150 -2.032 3.298 1.00 98.38 321 TYR A N 1
ATOM 2415 C CA . TYR A 1 321 ? -18.130 -2.674 4.609 1.00 98.38 321 TYR A CA 1
ATOM 2416 C C . TYR A 1 321 ? -18.036 -1.642 5.720 1.00 98.38 321 TYR A C 1
ATOM 2418 O O . TYR A 1 321 ? -17.399 -0.606 5.553 1.00 98.38 321 TYR A O 1
ATOM 2426 N N . ARG A 1 322 ? -18.662 -1.946 6.861 1.00 98.38 322 ARG A N 1
ATOM 2427 C CA . ARG A 1 322 ? -18.769 -1.036 8.005 1.00 98.38 322 ARG A CA 1
ATOM 2428 C C . ARG A 1 322 ? -18.009 -1.601 9.190 1.00 98.38 322 ARG A C 1
ATOM 2430 O O . ARG A 1 322 ? -18.182 -2.770 9.548 1.00 98.38 322 ARG A O 1
ATOM 2437 N N . LEU A 1 323 ? -17.157 -0.767 9.768 1.00 98.62 323 LEU A N 1
ATOM 2438 C CA . LEU A 1 323 ? -16.305 -1.109 10.892 1.00 98.62 323 LEU A CA 1
ATOM 2439 C C . LEU A 1 323 ? -16.611 -0.167 12.051 1.00 98.62 323 LEU A C 1
ATOM 2441 O O . LEU A 1 323 ? -16.988 0.991 11.862 1.00 98.62 323 LEU A O 1
ATOM 2445 N N . LEU A 1 324 ? -16.432 -0.677 13.263 1.00 98.69 324 LEU A N 1
ATOM 2446 C CA . LEU A 1 324 ? -16.617 0.092 14.478 1.00 98.69 324 LEU A CA 1
ATOM 2447 C C . LEU A 1 324 ? -15.597 -0.319 15.534 1.00 98.69 324 LEU A C 1
ATOM 2449 O O . LEU A 1 324 ? -15.418 -1.502 15.819 1.00 98.69 324 LEU A O 1
ATOM 2453 N N . LEU A 1 325 ? -14.979 0.672 16.160 1.00 98.62 325 LEU A N 1
ATOM 2454 C CA . LEU A 1 325 ? -14.070 0.516 17.282 1.00 98.62 325 LEU A CA 1
ATOM 2455 C C . LEU A 1 325 ? -14.657 1.213 18.510 1.00 98.62 325 LEU A C 1
ATOM 2457 O O . LEU A 1 325 ? -14.918 2.412 18.479 1.00 98.62 325 LEU A O 1
ATOM 2461 N N . GLY A 1 326 ? -14.833 0.469 19.597 1.00 95.50 326 GLY A N 1
ATOM 2462 C CA . GLY A 1 326 ? -15.203 1.004 20.906 1.00 95.50 326 GLY A CA 1
ATOM 2463 C C . GLY A 1 326 ? -14.033 0.992 21.875 1.00 95.50 326 GLY A C 1
ATOM 2464 O O . GLY A 1 326 ? -13.203 0.078 21.832 1.00 95.50 326 GLY A O 1
ATOM 2465 N N . ALA A 1 327 ? -13.989 1.968 22.782 1.00 95.75 327 ALA A N 1
ATOM 2466 C CA . ALA A 1 327 ? -12.976 2.031 23.827 1.00 95.75 327 ALA A CA 1
ATOM 2467 C C . ALA A 1 327 ? -13.557 2.314 25.214 1.00 95.75 327 ALA A C 1
ATOM 2469 O O . ALA A 1 327 ? -14.284 3.282 25.433 1.00 95.75 327 ALA A O 1
ATOM 2470 N N . ARG A 1 328 ? -13.149 1.502 26.192 1.00 96.12 328 ARG A N 1
ATOM 2471 C CA . ARG A 1 328 ? -13.530 1.640 27.601 1.00 96.12 328 ARG A CA 1
ATOM 2472 C C . ARG A 1 328 ? -12.282 1.750 28.466 1.00 96.12 328 ARG A C 1
ATOM 2474 O O . ARG A 1 328 ? -11.445 0.854 28.458 1.00 96.12 328 ARG A O 1
ATOM 2481 N N . VAL A 1 329 ? -12.163 2.847 29.208 1.00 96.81 329 VAL A N 1
ATOM 2482 C CA . VAL A 1 329 ? -11.017 3.104 30.098 1.00 96.81 329 VAL A CA 1
ATOM 2483 C C . VAL A 1 329 ? -11.366 2.642 31.508 1.00 96.81 329 VAL A C 1
ATOM 2485 O O . VAL A 1 329 ? -12.435 2.977 32.015 1.00 96.81 329 VAL A O 1
ATOM 2488 N N . GLU A 1 330 ? -10.465 1.885 32.127 1.00 95.62 330 GLU A N 1
ATOM 2489 C CA . GLU A 1 330 ? -10.578 1.364 33.490 1.00 95.62 330 GLU A CA 1
ATOM 2490 C C . GLU A 1 330 ? -9.226 1.519 34.198 1.00 95.62 330 GLU A C 1
ATOM 2492 O O . GLU A 1 330 ? -8.299 0.735 33.977 1.00 95.62 330 GLU A O 1
ATOM 2497 N N . GLY A 1 331 ? -9.105 2.541 35.050 1.00 95.88 331 GLY A N 1
ATOM 2498 C CA . GLY A 1 331 ? -7.844 2.858 35.720 1.00 95.88 331 GLY A CA 1
ATOM 2499 C C . GLY A 1 331 ? -6.743 3.217 34.719 1.00 95.88 331 GLY A C 1
ATOM 2500 O O . GLY A 1 331 ? -6.893 4.148 33.933 1.00 95.88 331 GLY A O 1
ATOM 2501 N N . ASP A 1 332 ? -5.637 2.475 34.748 1.00 95.69 332 ASP A N 1
ATOM 2502 C CA . ASP A 1 332 ? -4.466 2.682 33.886 1.00 95.69 332 ASP A CA 1
ATOM 2503 C C . ASP A 1 332 ? -4.545 1.947 32.537 1.00 95.69 332 ASP A C 1
ATOM 2505 O O . ASP A 1 332 ? -3.567 1.898 31.788 1.00 95.69 332 ASP A O 1
ATOM 2509 N N . ALA A 1 333 ? -5.691 1.353 32.216 1.00 97.94 333 ALA A N 1
ATOM 2510 C CA . ALA A 1 333 ? -5.853 0.513 31.045 1.00 97.94 333 ALA A CA 1
ATOM 2511 C C . ALA A 1 333 ? -7.029 0.928 30.176 1.00 97.94 333 ALA A C 1
ATOM 2513 O O . ALA A 1 333 ? -8.003 1.521 30.642 1.00 97.94 333 ALA A O 1
ATOM 2514 N N . THR A 1 334 ? -6.951 0.515 28.917 1.00 98.38 334 THR A N 1
ATOM 2515 C CA . THR A 1 334 ? -8.019 0.704 27.943 1.00 98.38 334 THR A CA 1
ATOM 2516 C C . THR A 1 334 ? -8.382 -0.635 27.325 1.00 98.38 334 THR A C 1
ATOM 2518 O O . THR A 1 334 ? -7.520 -1.390 26.884 1.00 98.38 334 THR A O 1
ATOM 2521 N N . THR A 1 335 ? -9.671 -0.947 27.298 1.00 98.62 335 THR A N 1
ATOM 2522 C CA . THR A 1 335 ? -10.219 -2.059 26.523 1.00 98.62 335 THR A CA 1
ATOM 2523 C C . THR A 1 335 ? -10.683 -1.533 25.176 1.00 98.62 335 THR A C 1
ATOM 2525 O O . THR A 1 335 ? -11.529 -0.643 25.141 1.00 98.62 335 THR A O 1
ATOM 2528 N N . TYR A 1 336 ? -10.162 -2.104 24.095 1.00 98.75 336 TYR A N 1
ATOM 2529 C CA . TYR A 1 336 ? -10.567 -1.825 22.721 1.00 98.75 336 TYR A CA 1
ATOM 2530 C C . TYR A 1 336 ? -11.386 -2.994 22.188 1.00 98.75 336 TYR A C 1
ATOM 2532 O O . TYR A 1 336 ? -10.974 -4.143 22.324 1.00 98.75 336 TYR A O 1
ATOM 2540 N N . SER A 1 337 ? -12.543 -2.725 21.594 1.00 98.44 337 SER A N 1
ATOM 2541 C CA . SER A 1 337 ? -13.411 -3.750 21.004 1.00 98.44 337 SER A CA 1
ATOM 2542 C C . SER A 1 337 ? -13.742 -3.391 19.565 1.00 98.44 337 SER A C 1
ATOM 2544 O O . SER A 1 337 ? -14.292 -2.323 19.309 1.00 98.44 337 SER A O 1
ATOM 2546 N N . ALA A 1 338 ? -13.384 -4.280 18.642 1.00 98.69 338 ALA A N 1
ATOM 2547 C CA . ALA A 1 338 ? -13.596 -4.106 17.213 1.00 98.69 338 ALA A CA 1
ATOM 2548 C C . ALA A 1 338 ? -14.805 -4.921 16.752 1.00 98.69 338 ALA A C 1
ATOM 2550 O O . ALA A 1 338 ? -14.882 -6.123 17.014 1.00 98.69 338 ALA A O 1
ATOM 2551 N N . TYR A 1 339 ? -15.717 -4.276 16.034 1.00 98.44 339 TYR A N 1
ATOM 2552 C CA . TYR A 1 339 ? -16.929 -4.871 15.490 1.00 98.44 339 TYR A CA 1
ATOM 2553 C C . TYR A 1 339 ? -16.973 -4.680 13.982 1.00 98.44 339 TYR A C 1
ATOM 2555 O O . TYR A 1 339 ? -16.605 -3.629 13.453 1.00 98.44 339 TYR A O 1
ATOM 2563 N N . PHE A 1 340 ? -17.456 -5.703 13.294 1.00 98.50 340 PHE A N 1
ATOM 2564 C CA . PHE A 1 340 ? -17.672 -5.685 11.858 1.00 98.50 340 PHE A CA 1
ATOM 2565 C C . PHE A 1 340 ? -19.149 -5.916 11.568 1.00 98.50 340 PHE A C 1
ATOM 2567 O O . PHE A 1 340 ? -19.774 -6.788 12.176 1.00 98.50 340 PHE A O 1
ATOM 2574 N N . PHE A 1 341 ? -19.710 -5.140 10.647 1.00 96.94 341 PHE A N 1
ATOM 2575 C CA . PHE A 1 341 ? -21.076 -5.361 10.201 1.00 96.94 341 PHE A CA 1
ATOM 2576 C C . PHE A 1 341 ? -21.116 -6.451 9.134 1.00 96.94 341 PHE A C 1
ATOM 2578 O O . PHE A 1 341 ? -20.537 -6.279 8.063 1.00 96.94 341 PHE A O 1
ATOM 2585 N N . PHE A 1 342 ? -21.849 -7.531 9.395 1.00 95.44 342 PHE A N 1
ATOM 2586 C CA . PHE A 1 342 ? -22.044 -8.650 8.478 1.00 95.44 342 PHE A CA 1
ATOM 2587 C C . PHE A 1 342 ? -23.291 -8.418 7.611 1.00 95.44 342 PHE A C 1
ATOM 2589 O O . PHE A 1 342 ? -24.412 -8.609 8.100 1.00 95.44 342 PHE A O 1
ATOM 2596 N N . PRO A 1 343 ? -23.151 -8.008 6.331 1.00 92.44 343 PRO A N 1
ATOM 2597 C CA . PRO A 1 343 ? -24.294 -7.656 5.489 1.00 92.44 343 PRO A CA 1
ATOM 2598 C C . PRO A 1 343 ? -25.270 -8.810 5.275 1.00 92.44 343 PRO A C 1
ATOM 2600 O O . PRO A 1 343 ? -26.474 -8.594 5.202 1.00 92.44 343 PRO A O 1
ATOM 2603 N N . GLU A 1 344 ? -24.765 -10.041 5.239 1.00 94.25 344 GLU A N 1
ATOM 2604 C CA . GLU A 1 344 ? -25.555 -11.256 5.063 1.00 94.25 344 GLU A CA 1
ATOM 2605 C C . GLU A 1 344 ? -26.452 -11.583 6.264 1.00 94.25 344 GLU A C 1
ATOM 2607 O O . GLU A 1 344 ? -27.436 -12.305 6.122 1.00 94.25 344 GLU A O 1
ATOM 2612 N N . ARG A 1 345 ? -26.117 -11.045 7.441 1.00 93.31 345 ARG A N 1
ATOM 2613 C CA . ARG A 1 345 ? -26.889 -11.189 8.683 1.00 93.31 345 ARG A CA 1
ATOM 2614 C C . ARG A 1 345 ? -27.656 -9.924 9.053 1.00 93.31 345 ARG A C 1
ATOM 2616 O O . ARG A 1 345 ? -28.524 -9.981 9.916 1.00 93.31 345 ARG A O 1
ATOM 2623 N N . ASN A 1 346 ? -27.346 -8.806 8.395 1.00 90.88 346 ASN A N 1
ATOM 2624 C CA . ASN A 1 346 ? -27.807 -7.474 8.769 1.00 90.88 346 ASN A CA 1
ATOM 2625 C C . ASN A 1 346 ? -27.544 -7.165 10.257 1.00 90.88 346 ASN A C 1
ATOM 2627 O O . ASN A 1 346 ? -28.388 -6.580 10.936 1.00 90.88 346 ASN A O 1
ATOM 2631 N N . ASP A 1 347 ? -26.386 -7.596 10.763 1.00 92.75 347 ASP A N 1
ATOM 2632 C CA . ASP A 1 347 ? -26.051 -7.510 12.183 1.00 92.75 347 ASP A CA 1
ATOM 2633 C C . ASP A 1 347 ? -24.550 -7.291 12.408 1.00 92.75 347 ASP A C 1
ATOM 2635 O O . ASP A 1 347 ? -23.711 -7.624 11.563 1.00 92.75 347 ASP A O 1
ATOM 2639 N N . TRP A 1 348 ? -24.212 -6.721 13.559 1.00 96.06 348 TRP A N 1
ATOM 2640 C CA . TRP A 1 348 ? -22.833 -6.530 13.990 1.00 96.06 348 TRP A CA 1
ATOM 2641 C C . TRP A 1 348 ? -22.308 -7.787 14.673 1.00 96.06 348 TRP A C 1
ATOM 2643 O O . TRP A 1 348 ? -22.991 -8.405 15.482 1.00 96.06 348 TRP A O 1
ATOM 2653 N N . GLY A 1 349 ? -21.056 -8.141 14.396 1.00 94.19 349 GLY A N 1
ATOM 2654 C CA . GLY A 1 349 ? -20.359 -9.185 15.136 1.00 94.19 349 GLY A CA 1
ATOM 2655 C C . GLY A 1 349 ? -19.031 -8.691 15.685 1.00 94.19 349 GLY A C 1
ATOM 2656 O O . GLY A 1 349 ? -18.328 -7.892 15.061 1.00 94.19 349 GLY A O 1
ATOM 2657 N N . LEU A 1 350 ? -18.691 -9.182 16.874 1.00 98.25 350 LEU A N 1
ATOM 2658 C CA . LEU A 1 350 ? -17.403 -8.931 17.504 1.00 98.25 350 LEU A CA 1
ATOM 2659 C C . LEU A 1 350 ? -16.289 -9.579 16.674 1.00 98.25 350 LEU A C 1
ATOM 2661 O O . LEU A 1 350 ? -16.362 -10.760 16.350 1.00 98.25 350 LEU A O 1
ATOM 2665 N N . ILE A 1 351 ? -15.226 -8.834 16.388 1.00 98.62 351 ILE A N 1
ATOM 2666 C CA . ILE A 1 351 ? -13.961 -9.408 15.929 1.00 98.62 351 ILE A CA 1
ATOM 2667 C C . ILE A 1 351 ? -13.168 -9.819 17.167 1.00 98.62 351 ILE A C 1
ATOM 2669 O O . ILE A 1 351 ? -13.116 -10.999 17.508 1.00 98.62 351 ILE A O 1
ATOM 2673 N N . ALA A 1 352 ? -12.651 -8.854 17.924 1.00 98.56 352 ALA A N 1
ATOM 2674 C CA . ALA A 1 352 ? -12.043 -9.129 19.218 1.00 98.56 352 ALA A CA 1
ATOM 2675 C C . ALA A 1 352 ? -12.164 -7.947 20.175 1.00 98.56 352 ALA A C 1
ATOM 2677 O O . ALA A 1 352 ? -12.360 -6.799 19.772 1.00 98.56 352 ALA A O 1
ATOM 2678 N N . SER A 1 353 ? -12.024 -8.260 21.458 1.00 98.62 353 SER A N 1
ATOM 2679 C CA . SER A 1 353 ? -11.887 -7.309 22.549 1.00 98.62 353 SER A CA 1
ATOM 2680 C C . SER A 1 353 ? -10.554 -7.542 23.248 1.00 98.62 353 SER A C 1
ATOM 2682 O O . SER A 1 353 ? -10.300 -8.630 23.771 1.00 98.62 353 SER A O 1
ATOM 2684 N N . PHE A 1 354 ? -9.698 -6.526 23.238 1.00 98.69 354 PHE A N 1
ATOM 2685 C CA . PHE A 1 354 ? -8.352 -6.556 23.797 1.00 98.69 354 PHE A CA 1
ATOM 2686 C C . PHE A 1 354 ? -8.214 -5.528 24.917 1.00 98.69 354 PHE A C 1
ATOM 2688 O O . PHE A 1 354 ? -8.566 -4.361 24.750 1.00 98.69 354 PHE A O 1
ATOM 2695 N N . ARG A 1 355 ? -7.639 -5.938 26.049 1.00 98.19 355 ARG A N 1
ATOM 2696 C CA . ARG A 1 355 ? -7.279 -5.051 27.156 1.00 98.19 355 ARG A CA 1
ATOM 2697 C C . ARG A 1 355 ? -5.814 -4.645 27.050 1.00 98.19 355 ARG A C 1
ATOM 2699 O O . ARG A 1 355 ? -4.938 -5.483 27.255 1.00 98.19 355 ARG A O 1
ATOM 2706 N N . ALA A 1 356 ? -5.558 -3.366 26.799 1.00 98.12 356 ALA A N 1
ATOM 2707 C CA . ALA A 1 356 ? -4.231 -2.764 26.776 1.00 98.12 356 ALA A CA 1
ATOM 2708 C C . ALA A 1 356 ? -3.876 -2.174 28.156 1.00 98.12 356 ALA A C 1
ATOM 2710 O O . ALA A 1 356 ? -4.529 -1.221 28.595 1.00 98.12 356 ALA A O 1
ATOM 2711 N N . PRO A 1 357 ? -2.883 -2.727 28.877 1.00 97.44 357 PRO A N 1
ATOM 2712 C CA . PRO A 1 357 ? -2.387 -2.126 30.113 1.00 97.44 357 PRO A CA 1
ATOM 2713 C C . PRO A 1 357 ? -1.548 -0.869 29.827 1.00 97.44 357 PRO A C 1
ATOM 2715 O O . PRO A 1 357 ? -1.040 -0.696 28.719 1.00 97.44 357 PRO A O 1
ATOM 2718 N N . ARG A 1 358 ? -1.363 -0.014 30.844 1.00 96.50 358 ARG A N 1
ATOM 2719 C CA . ARG A 1 358 ? -0.525 1.204 30.781 1.00 96.50 358 ARG A CA 1
ATOM 2720 C C . ARG A 1 358 ? -0.855 2.115 29.594 1.00 96.50 358 ARG A C 1
ATOM 2722 O O . ARG A 1 358 ? 0.034 2.671 28.946 1.00 96.50 358 ARG A O 1
ATOM 2729 N N . ASP A 1 359 ? -2.140 2.235 29.305 1.00 95.56 359 ASP A N 1
ATOM 2730 C CA . ASP A 1 359 ? -2.663 3.076 28.237 1.00 95.56 359 ASP A CA 1
ATOM 2731 C C . ASP A 1 359 ? -3.542 4.167 28.846 1.00 95.56 359 ASP A C 1
ATOM 2733 O O . ASP A 1 359 ? -3.175 5.341 28.802 1.00 95.56 359 ASP A O 1
ATOM 2737 N N . GLY A 1 360 ? -4.645 3.775 29.500 1.00 95.00 360 GLY A N 1
ATOM 2738 C CA . GLY A 1 360 ? -5.493 4.663 30.309 1.00 95.00 360 GLY A CA 1
ATOM 2739 C C . GLY A 1 360 ? -6.090 5.837 29.528 1.00 95.00 360 GLY A C 1
ATOM 2740 O O . GLY A 1 360 ? -6.455 6.854 30.111 1.00 95.00 360 GLY A O 1
ATOM 2741 N N . LYS A 1 361 ? -6.137 5.724 28.199 1.00 94.31 361 LYS A N 1
ATOM 2742 C CA . LYS A 1 361 ? -6.542 6.773 27.261 1.00 94.31 361 LYS A CA 1
ATOM 2743 C C . LYS A 1 361 ? -7.493 6.213 26.221 1.00 94.31 361 LYS A C 1
ATOM 2745 O O . LYS A 1 361 ? -7.429 5.040 25.870 1.00 94.31 361 LYS A O 1
ATOM 2750 N N . ARG A 1 362 ? -8.358 7.078 25.706 1.00 95.62 362 ARG A N 1
ATOM 2751 C CA . ARG A 1 362 ? -9.224 6.778 24.563 1.00 95.62 362 ARG A CA 1
ATOM 2752 C C . ARG A 1 362 ? -8.459 6.836 23.232 1.00 95.62 362 ARG A C 1
ATOM 2754 O O . ARG A 1 362 ? -7.364 7.411 23.196 1.00 95.62 362 ARG A O 1
ATOM 2761 N N . PRO A 1 363 ? -9.018 6.250 22.153 1.00 97.31 363 PRO A N 1
ATOM 2762 C CA . PRO A 1 363 ? -8.492 6.372 20.804 1.00 97.31 363 PRO A CA 1
ATOM 2763 C C . PRO A 1 363 ? -8.181 7.827 20.458 1.00 97.31 363 PRO A C 1
ATOM 2765 O O . PRO A 1 363 ? -9.015 8.716 20.621 1.00 97.31 363 PRO A O 1
ATOM 2768 N N . HIS A 1 364 ? -6.966 8.057 19.984 1.00 97.38 364 HIS A N 1
ATOM 2769 C CA . HIS A 1 364 ? -6.507 9.334 19.452 1.00 97.38 364 HIS A CA 1
ATOM 2770 C C . HIS A 1 364 ? -5.477 9.075 18.356 1.00 97.38 364 HIS A C 1
ATOM 2772 O O . HIS A 1 364 ? -5.043 7.938 18.165 1.00 97.38 364 HIS A O 1
ATOM 2778 N N . GLY A 1 365 ? -5.101 10.130 17.626 1.00 97.31 365 GLY A N 1
ATOM 2779 C CA . GLY A 1 365 ? -4.279 9.980 16.426 1.00 97.31 365 GLY A CA 1
ATOM 2780 C C . GLY A 1 365 ? -4.969 9.043 15.442 1.00 97.31 365 GLY A C 1
ATOM 2781 O O . GLY A 1 365 ? -4.401 8.017 15.095 1.00 97.31 365 GLY A O 1
ATOM 2782 N N . LEU A 1 366 ? -6.225 9.347 15.106 1.00 98.62 366 LEU A N 1
ATOM 2783 C CA . LEU A 1 366 ? -7.052 8.476 14.280 1.00 98.62 366 LEU A CA 1
ATOM 2784 C C . LEU A 1 366 ? -6.571 8.511 12.831 1.00 98.62 366 LEU A C 1
ATOM 2786 O O . LEU A 1 366 ? -6.267 9.591 12.313 1.00 98.62 366 LEU A O 1
ATOM 2790 N N . TYR A 1 367 ? -6.523 7.359 12.169 1.00 98.69 367 TYR A N 1
ATOM 2791 C CA . TYR A 1 367 ? -6.079 7.280 10.780 1.00 98.69 367 TYR A CA 1
ATOM 2792 C C . TYR A 1 367 ? -6.764 6.165 9.981 1.00 98.69 367 TYR A C 1
ATOM 2794 O O . TYR A 1 367 ? -7.472 5.337 10.541 1.00 98.69 367 TYR A O 1
ATOM 2802 N N . ALA A 1 368 ? -6.569 6.205 8.665 1.00 98.62 368 ALA A N 1
ATOM 2803 C CA . ALA A 1 368 ? -6.832 5.132 7.705 1.00 98.62 368 ALA A CA 1
ATOM 2804 C C . ALA A 1 368 ? -5.624 5.020 6.759 1.00 98.62 368 ALA A C 1
ATOM 2806 O O . ALA A 1 368 ? -4.933 6.027 6.551 1.00 98.62 368 ALA A O 1
ATOM 2807 N N . PHE A 1 369 ? -5.358 3.864 6.142 1.00 98.38 369 PHE A N 1
ATOM 2808 C CA . PHE A 1 369 ? -4.270 3.743 5.162 1.00 98.38 369 PHE A CA 1
ATOM 2809 C C . PHE A 1 369 ? -4.464 2.678 4.077 1.00 98.38 369 PHE A C 1
ATOM 2811 O O . PHE A 1 369 ? -5.191 1.700 4.239 1.00 98.38 369 PHE A O 1
ATOM 2818 N N . ASN A 1 370 ? -3.717 2.843 2.980 1.00 97.69 370 ASN A N 1
ATOM 2819 C CA . ASN A 1 370 ? -3.463 1.788 1.999 1.00 97.69 370 ASN A CA 1
ATOM 2820 C C . ASN A 1 370 ? -2.006 1.33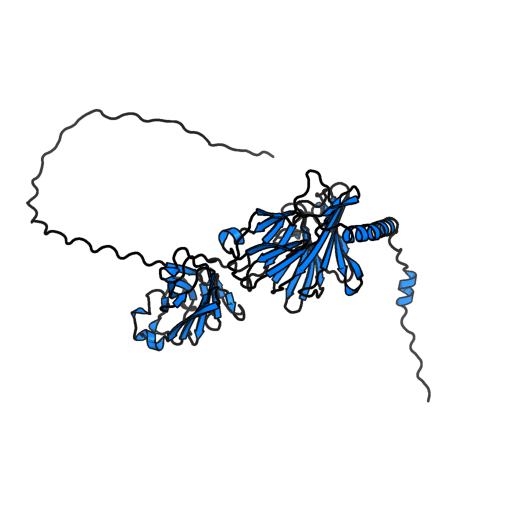4 2.073 1.00 97.69 370 ASN A C 1
ATOM 2822 O O . ASN A 1 370 ? -1.088 2.146 1.935 1.00 97.69 370 ASN A O 1
ATOM 2826 N N . GLU A 1 371 ? -1.792 0.026 2.146 1.00 98.25 371 GLU A N 1
ATOM 2827 C CA . GLU A 1 371 ? -0.461 -0.577 2.184 1.00 98.25 371 GLU A CA 1
ATOM 2828 C C . GLU A 1 371 ? -0.315 -1.727 1.180 1.00 98.25 371 GLU A C 1
ATOM 2830 O O . GLU A 1 371 ? -1.257 -2.466 0.884 1.00 98.25 371 GLU A O 1
ATOM 2835 N N . ASN A 1 372 ? 0.908 -1.879 0.665 1.00 98.12 372 ASN A N 1
ATOM 2836 C CA . ASN A 1 372 ? 1.392 -3.108 0.047 1.00 98.12 372 ASN A CA 1
ATOM 2837 C C . ASN A 1 372 ? 2.368 -3.786 1.011 1.00 98.12 372 ASN A C 1
ATOM 2839 O O . ASN A 1 372 ? 3.472 -3.272 1.182 1.00 98.12 372 ASN A O 1
ATOM 2843 N N . PHE A 1 373 ? 2.015 -4.942 1.568 1.00 96.44 373 PHE A N 1
ATOM 2844 C CA . PHE A 1 373 ? 2.825 -5.596 2.603 1.00 96.44 373 PHE A CA 1
ATOM 2845 C C . PHE A 1 373 ? 3.804 -6.667 2.081 1.00 96.44 373 PHE A C 1
ATOM 2847 O O . PHE A 1 373 ? 4.440 -7.345 2.879 1.00 96.44 373 PHE A O 1
ATOM 2854 N N . TRP A 1 374 ? 3.959 -6.842 0.758 1.00 94.31 374 TRP A N 1
ATOM 2855 C CA . TRP A 1 374 ? 4.849 -7.888 0.204 1.00 94.31 374 TRP A CA 1
ATOM 2856 C C . TRP A 1 374 ? 5.806 -7.423 -0.902 1.00 94.31 374 TRP A C 1
ATOM 2858 O O . TRP A 1 374 ? 6.857 -8.015 -1.116 1.00 94.31 374 TRP A O 1
ATOM 2868 N N . GLY A 1 375 ? 5.468 -6.372 -1.650 1.00 93.50 375 GLY A N 1
ATOM 2869 C CA . GLY A 1 375 ? 6.385 -5.753 -2.618 1.00 93.50 375 GLY A CA 1
ATOM 2870 C C . GLY A 1 375 ? 6.396 -6.345 -4.030 1.00 93.50 375 GLY A C 1
ATOM 2871 O O . GLY A 1 375 ? 6.453 -5.577 -4.985 1.00 93.50 375 GLY A O 1
ATOM 2872 N N . THR A 1 376 ? 6.235 -7.663 -4.195 1.00 93.12 376 THR A N 1
ATOM 2873 C CA . THR A 1 376 ? 6.304 -8.352 -5.517 1.00 93.12 376 THR A CA 1
ATOM 2874 C C . THR A 1 376 ? 5.334 -7.831 -6.591 1.00 93.12 376 THR A C 1
ATOM 2876 O O . THR A 1 376 ? 5.571 -8.001 -7.783 1.00 93.12 376 THR A O 1
ATOM 2879 N N . ASN A 1 377 ? 4.241 -7.183 -6.183 1.00 95.69 377 ASN A N 1
ATOM 2880 C CA . ASN A 1 377 ? 3.244 -6.568 -7.061 1.00 95.69 377 ASN A CA 1
ATOM 2881 C C . ASN A 1 377 ? 3.015 -5.083 -6.722 1.00 95.69 377 ASN A C 1
ATOM 2883 O O . ASN A 1 377 ? 1.893 -4.568 -6.772 1.00 95.69 377 ASN A O 1
ATOM 2887 N N . GLY A 1 378 ? 4.059 -4.381 -6.280 1.00 96.31 378 GLY A N 1
ATOM 2888 C CA . GLY A 1 378 ? 3.974 -2.940 -6.034 1.00 96.31 378 GLY A CA 1
ATOM 2889 C C . GLY A 1 378 ? 3.74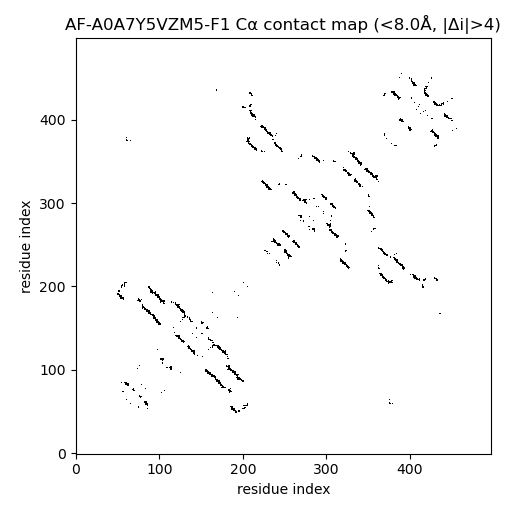1 -2.101 -7.283 1.00 96.31 378 GLY A C 1
ATOM 2890 O O . GLY A 1 378 ? 3.381 -0.935 -7.153 1.00 96.31 378 GLY A O 1
ATOM 2891 N N . ASP A 1 379 ? 3.878 -2.688 -8.467 1.00 95.19 379 ASP A N 1
ATOM 2892 C CA . ASP A 1 379 ? 3.438 -2.126 -9.738 1.00 95.19 379 ASP A CA 1
ATOM 2893 C C . ASP A 1 379 ? 1.917 -2.175 -9.939 1.00 95.19 379 ASP A C 1
ATOM 2895 O O . ASP A 1 379 ? 1.389 -1.434 -10.764 1.00 95.19 379 ASP A O 1
ATOM 2899 N N . ALA A 1 380 ? 1.187 -2.981 -9.165 1.00 96.06 380 ALA A N 1
ATOM 2900 C CA . ALA A 1 380 ? -0.269 -2.992 -9.191 1.00 96.06 380 ALA A CA 1
ATOM 2901 C C . ALA A 1 380 ? -0.856 -1.793 -8.431 1.00 96.06 380 ALA A C 1
ATOM 2903 O O . ALA A 1 380 ? -0.425 -1.453 -7.323 1.00 96.06 380 ALA A O 1
ATOM 2904 N N . ARG A 1 381 ? -1.898 -1.187 -9.009 1.00 95.25 381 ARG A N 1
ATOM 2905 C CA . ARG A 1 381 ? -2.605 -0.056 -8.408 1.00 95.25 381 ARG A CA 1
ATOM 2906 C C . ARG A 1 381 ? -3.577 -0.514 -7.325 1.00 95.25 381 ARG A C 1
ATOM 2908 O O . ARG A 1 381 ? -4.478 -1.313 -7.582 1.00 95.25 381 ARG A O 1
ATOM 2915 N N . ARG A 1 382 ? -3.438 0.067 -6.139 1.00 97.75 382 ARG A N 1
ATOM 2916 C CA . ARG A 1 382 ? -4.330 -0.091 -4.987 1.00 97.75 382 ARG A CA 1
ATOM 2917 C C . ARG A 1 382 ? -5.181 1.156 -4.859 1.00 97.75 382 ARG A C 1
ATOM 2919 O O . ARG A 1 382 ? -4.641 2.257 -4.783 1.00 97.75 382 ARG A O 1
ATOM 2926 N N . LEU A 1 383 ? -6.494 0.981 -4.884 1.00 96.25 383 LEU A N 1
ATOM 2927 C CA . LEU A 1 383 ? -7.456 2.069 -4.867 1.00 96.25 383 LEU A CA 1
ATOM 2928 C C . LEU A 1 383 ? -8.590 1.717 -3.909 1.00 96.25 383 LEU A C 1
ATOM 2930 O O . LEU A 1 383 ? -9.255 0.699 -4.097 1.00 96.25 383 LEU A O 1
ATOM 2934 N N . CYS A 1 384 ? -8.809 2.554 -2.901 1.00 98.19 384 CYS A N 1
ATOM 2935 C CA . CYS A 1 384 ? -9.819 2.320 -1.873 1.00 98.19 384 CYS A CA 1
ATOM 2936 C C . CYS A 1 384 ? -10.500 3.627 -1.481 1.00 98.19 384 CYS A C 1
ATOM 2938 O O . CYS A 1 384 ? -9.853 4.673 -1.434 1.00 98.19 384 CYS A O 1
ATOM 2940 N N . GLU A 1 385 ? -11.801 3.550 -1.234 1.00 97.31 385 GLU A N 1
ATOM 2941 C CA . GLU A 1 385 ? -12.629 4.628 -0.703 1.00 97.31 385 GLU A CA 1
ATOM 2942 C C . GLU A 1 385 ? -12.859 4.395 0.795 1.00 97.31 385 GLU A C 1
ATOM 2944 O O . GLU A 1 385 ? -13.180 3.277 1.205 1.00 97.31 385 GLU A O 1
ATOM 2949 N N . PHE A 1 386 ? -12.659 5.449 1.585 1.00 97.94 386 PHE A N 1
ATOM 2950 C CA . PHE A 1 386 ? -12.899 5.515 3.025 1.00 97.94 386 PHE A CA 1
ATOM 2951 C C . PHE A 1 386 ? -13.939 6.600 3.269 1.00 97.94 386 PHE A C 1
ATOM 2953 O O . PHE A 1 386 ? -13.688 7.767 2.963 1.00 97.94 386 PHE A O 1
ATOM 2960 N N . SER A 1 387 ? -15.112 6.227 3.761 1.00 94.25 387 SER A N 1
ATOM 2961 C CA . SER A 1 387 ? -16.275 7.117 3.800 1.00 94.25 387 SER A CA 1
ATOM 2962 C C . SER A 1 387 ? -17.025 7.033 5.116 1.00 94.25 387 SER A C 1
ATOM 2964 O O . SER A 1 387 ? -16.826 6.101 5.895 1.00 94.25 387 SER A O 1
ATOM 2966 N N . ASN A 1 388 ? -17.915 8.008 5.329 1.00 93.56 388 ASN A N 1
ATOM 2967 C CA . ASN A 1 388 ? -18.836 8.040 6.461 1.00 93.56 388 ASN A CA 1
ATOM 2968 C C . ASN A 1 388 ? -18.081 7.852 7.788 1.00 93.56 388 ASN A C 1
ATOM 2970 O O . ASN A 1 388 ? -18.391 6.973 8.587 1.00 93.56 388 ASN A O 1
ATOM 2974 N N . THR A 1 389 ? -17.016 8.627 7.981 1.00 94.94 389 THR A N 1
ATOM 2975 C CA . THR A 1 389 ? -16.125 8.493 9.133 1.00 94.94 389 THR A CA 1
ATOM 2976 C C . THR A 1 389 ? -16.666 9.319 10.297 1.00 94.94 389 THR A C 1
ATOM 2978 O O . THR A 1 389 ? -16.775 10.539 10.191 1.00 94.94 389 THR A O 1
ATOM 2981 N N . TRP A 1 390 ? -16.972 8.681 11.428 1.00 95.81 390 TRP A N 1
ATOM 2982 C CA . TRP A 1 390 ? -17.597 9.339 12.581 1.00 95.81 390 TRP A CA 1
ATOM 2983 C C . TRP A 1 390 ? -16.912 8.993 13.895 1.00 95.81 390 TRP A C 1
ATOM 2985 O O . TRP A 1 390 ? -16.453 7.872 14.105 1.00 95.81 390 TRP A O 1
ATOM 2995 N N . VAL A 1 391 ? -16.939 9.940 14.830 1.00 95.94 391 VAL A N 1
ATOM 2996 C CA . VAL A 1 391 ? -16.599 9.698 16.233 1.00 95.94 391 VAL A CA 1
ATOM 2997 C C . VAL A 1 391 ? -17.795 9.974 17.130 1.00 95.94 391 VAL A C 1
ATOM 2999 O O . VAL A 1 391 ? -18.508 10.961 16.946 1.00 95.94 391 VAL A O 1
ATOM 3002 N N . ARG A 1 392 ? -18.001 9.117 18.131 1.00 94.94 392 ARG A N 1
ATOM 3003 C CA . ARG A 1 392 ? -18.899 9.386 19.255 1.00 94.94 392 ARG A CA 1
ATOM 3004 C C . ARG A 1 392 ? -18.077 9.813 20.453 1.00 94.94 392 ARG A C 1
ATOM 3006 O O . ARG A 1 392 ? -17.165 9.096 20.869 1.00 94.94 392 ARG A O 1
ATOM 3013 N N . ARG A 1 393 ? -18.424 10.958 21.021 1.00 91.19 393 ARG A N 1
ATOM 3014 C CA . ARG A 1 393 ? -17.818 11.493 22.239 1.00 91.19 393 ARG A CA 1
ATOM 3015 C C . ARG A 1 393 ? -18.411 10.831 23.479 1.00 91.19 393 ARG A C 1
ATOM 3017 O O . ARG A 1 393 ? -19.484 10.233 23.428 1.00 91.19 393 ARG A O 1
ATOM 3024 N N . VAL A 1 394 ? -17.735 10.997 24.613 1.00 89.62 394 VAL A N 1
ATOM 3025 C CA . VAL A 1 394 ? -18.187 10.492 25.925 1.00 89.62 394 VAL A CA 1
ATOM 3026 C C . VAL A 1 394 ? -19.520 11.076 26.402 1.00 89.62 394 VAL A C 1
ATOM 3028 O O . VAL A 1 394 ? -20.223 10.436 27.178 1.00 89.62 394 VAL A O 1
ATOM 3031 N N . ASP A 1 395 ? -19.890 12.271 25.935 1.00 88.75 395 ASP A N 1
ATOM 3032 C CA . ASP A 1 395 ? -21.204 12.883 26.193 1.00 88.75 395 ASP A CA 1
ATOM 3033 C C . ASP A 1 395 ? -22.324 12.276 25.324 1.00 88.75 395 ASP A C 1
ATOM 3035 O O . ASP A 1 395 ? -23.499 12.613 25.464 1.00 88.75 395 ASP A O 1
ATOM 3039 N N . GLY A 1 396 ? -21.958 11.356 24.430 1.00 86.69 396 GLY A N 1
ATOM 3040 C CA . GLY A 1 396 ? -22.838 10.653 23.519 1.00 86.69 396 GLY A CA 1
ATOM 3041 C C . GLY A 1 396 ? -23.127 11.363 22.202 1.00 86.69 396 GLY A C 1
ATOM 3042 O O . GLY A 1 396 ? -23.825 10.776 21.371 1.00 86.69 396 GLY A O 1
ATOM 3043 N N . SER A 1 397 ? -22.591 12.565 21.986 1.00 88.81 397 SER A N 1
ATOM 3044 C CA . SER A 1 397 ? -22.715 13.283 20.720 1.00 88.81 397 SER A CA 1
ATOM 3045 C C . SER A 1 397 ? -21.845 12.657 19.626 1.00 88.81 397 SER A C 1
ATOM 3047 O O . SER A 1 397 ? -20.756 12.140 19.882 1.00 88.81 397 SER A O 1
ATOM 3049 N N . TRP A 1 398 ? -22.350 12.688 18.394 1.00 88.94 398 TRP A N 1
ATOM 3050 C CA . TRP A 1 398 ? -21.648 12.210 17.205 1.00 88.94 398 TRP A CA 1
ATOM 3051 C C . TRP A 1 398 ? -21.138 13.381 16.379 1.00 88.94 398 TRP A C 1
ATOM 3053 O O . TRP A 1 398 ? -21.865 14.356 16.170 1.00 88.94 398 TRP A O 1
ATOM 3063 N N . ARG A 1 399 ? -19.915 13.249 15.869 1.00 91.88 399 ARG A N 1
ATOM 3064 C CA . ARG A 1 399 ? -19.285 14.204 14.959 1.00 91.88 399 ARG A CA 1
ATOM 3065 C C . ARG A 1 399 ? -18.698 13.477 13.757 1.00 91.88 399 ARG A C 1
ATOM 3067 O O . ARG A 1 399 ? -17.997 12.480 13.918 1.00 91.88 399 ARG A O 1
ATOM 3074 N N . GLU A 1 400 ? -18.973 14.001 12.570 1.00 91.00 400 GLU A N 1
ATOM 3075 C CA . GLU A 1 400 ? -18.375 13.522 11.326 1.00 91.00 400 GLU A CA 1
ATOM 3076 C C . GLU A 1 400 ? -16.939 14.043 11.200 1.00 91.00 400 GLU A C 1
ATOM 3078 O O . GLU A 1 400 ? -16.650 15.203 11.515 1.00 91.00 400 GLU A O 1
ATOM 3083 N N . LEU A 1 401 ? -16.035 13.197 10.715 1.00 91.94 401 LEU A N 1
ATOM 3084 C CA . LEU A 1 401 ? -14.663 13.566 10.382 1.00 91.94 401 LEU A CA 1
ATOM 3085 C C . LEU A 1 401 ? -14.584 13.929 8.892 1.00 91.94 401 LEU A C 1
ATOM 3087 O O . LEU A 1 401 ? -14.206 13.115 8.054 1.00 91.94 401 LEU A O 1
ATOM 3091 N N . VAL A 1 402 ? -14.943 15.173 8.568 1.00 91.56 402 VAL A N 1
ATOM 3092 C CA . VAL A 1 402 ? -14.967 15.703 7.185 1.00 91.56 402 VAL A CA 1
ATOM 3093 C C . VAL A 1 402 ? -13.629 16.278 6.708 1.00 91.56 402 VAL A C 1
ATOM 3095 O O . VAL A 1 402 ? -13.510 16.742 5.573 1.00 91.56 402 VAL A O 1
ATOM 3098 N N . GLU A 1 403 ? -12.618 16.254 7.574 1.00 92.44 403 GLU A N 1
ATOM 3099 C CA . GLU A 1 403 ? -11.256 16.708 7.304 1.00 92.44 403 GLU A CA 1
ATOM 3100 C C . GLU A 1 403 ? -10.278 15.555 7.517 1.00 92.44 403 GLU A C 1
ATOM 3102 O O . GLU A 1 403 ? -10.429 14.753 8.442 1.00 92.44 403 GLU A O 1
ATOM 3107 N N . ALA A 1 404 ? -9.250 15.485 6.676 1.00 94.06 404 ALA A N 1
ATOM 3108 C CA . ALA A 1 404 ? -8.164 14.530 6.820 1.00 94.06 404 ALA A CA 1
ATOM 3109 C C . ALA A 1 404 ? -6.854 15.124 6.307 1.00 94.06 404 ALA A C 1
ATOM 3111 O O . ALA A 1 404 ? -6.833 15.869 5.334 1.00 94.06 404 ALA A O 1
ATOM 3112 N N . LYS A 1 405 ? -5.731 14.742 6.908 1.00 94.62 405 LYS A N 1
ATOM 3113 C CA . LYS A 1 405 ? -4.398 15.072 6.401 1.00 94.62 405 LYS A CA 1
ATOM 3114 C C . LYS A 1 405 ? -3.799 13.876 5.675 1.00 94.62 405 LYS A C 1
ATOM 3116 O O . LYS A 1 405 ? -3.537 12.844 6.301 1.00 94.62 405 LYS A O 1
ATOM 3121 N N . PHE A 1 406 ? -3.540 14.031 4.379 1.00 93.94 406 PHE A N 1
ATOM 3122 C CA . PHE A 1 406 ? -2.889 13.010 3.567 1.00 93.94 406 PHE A CA 1
ATOM 3123 C C . PHE A 1 406 ? -1.377 12.990 3.790 1.00 93.94 406 PHE A C 1
ATOM 3125 O O . PHE A 1 406 ? -0.700 14.021 3.704 1.00 93.94 406 PHE A O 1
ATOM 3132 N N . THR A 1 407 ? -0.838 11.798 4.033 1.00 95.12 407 THR A N 1
ATOM 3133 C CA . THR A 1 407 ? 0.601 11.558 4.175 1.00 95.12 407 THR A CA 1
ATOM 3134 C C . THR A 1 407 ? 1.019 10.269 3.472 1.00 95.12 407 THR A C 1
ATOM 3136 O O . THR A 1 407 ? 0.196 9.445 3.080 1.00 95.12 407 THR A O 1
ATOM 3139 N N . HIS A 1 408 ? 2.325 10.070 3.337 1.00 94.31 408 HIS A N 1
ATOM 3140 C CA . HIS A 1 408 ? 2.932 8.842 2.833 1.00 94.31 408 HIS A CA 1
ATOM 3141 C C . HIS A 1 408 ? 4.107 8.435 3.725 1.00 94.31 408 HIS A C 1
ATOM 3143 O O . HIS A 1 408 ? 4.612 9.245 4.508 1.00 94.31 408 HIS A O 1
ATOM 3149 N N . ASP A 1 409 ? 4.551 7.189 3.602 1.00 95.19 409 ASP A N 1
ATOM 3150 C CA . ASP A 1 409 ? 5.726 6.693 4.314 1.00 95.19 409 ASP A CA 1
ATOM 3151 C C . ASP A 1 409 ? 7.053 7.237 3.733 1.00 95.19 409 ASP A C 1
ATOM 3153 O O . ASP A 1 409 ? 7.091 8.024 2.776 1.00 95.19 409 ASP A O 1
ATOM 3157 N N . GLY A 1 410 ? 8.179 6.821 4.325 1.00 94.50 410 GLY A N 1
ATOM 3158 C CA . GLY A 1 410 ? 9.515 7.199 3.850 1.00 94.50 410 GLY A CA 1
ATOM 3159 C C . GLY A 1 410 ? 9.811 6.706 2.430 1.00 94.50 410 GLY A C 1
ATOM 3160 O O . GLY A 1 410 ? 10.465 7.406 1.657 1.00 94.50 410 GLY A O 1
ATOM 3161 N N . HIS A 1 411 ? 9.254 5.557 2.037 1.00 94.94 411 HIS A N 1
ATOM 3162 C CA . HIS A 1 411 ? 9.403 5.043 0.679 1.00 94.94 411 HIS A CA 1
ATOM 3163 C C . HIS A 1 411 ? 8.719 5.956 -0.346 1.00 94.94 411 HIS A C 1
ATOM 3165 O O . HIS A 1 411 ? 9.283 6.217 -1.411 1.00 94.94 411 HIS A O 1
ATOM 3171 N N . GLY A 1 412 ? 7.565 6.525 0.017 1.00 92.06 412 GLY A N 1
ATOM 3172 C CA . GLY A 1 412 ? 6.885 7.565 -0.753 1.00 92.06 412 GLY A CA 1
ATOM 3173 C C . GLY A 1 412 ? 7.733 8.818 -0.983 1.00 92.06 412 GLY A C 1
ATOM 3174 O O . GLY A 1 412 ? 7.762 9.394 -2.071 1.00 92.06 412 GLY A O 1
ATOM 3175 N N . LYS A 1 413 ? 8.495 9.215 0.039 1.00 89.06 413 LYS A N 1
ATOM 3176 C CA . LYS A 1 413 ? 9.369 10.392 -0.014 1.00 89.06 413 LYS A CA 1
ATOM 3177 C C . LYS A 1 413 ? 10.561 10.183 -0.952 1.00 89.06 413 LYS A C 1
ATOM 3179 O O . LYS A 1 413 ? 10.913 11.081 -1.723 1.00 89.06 413 LYS A O 1
ATOM 3184 N N . GLU A 1 414 ? 11.196 9.021 -0.847 1.00 91.38 414 GLU A N 1
ATOM 3185 C CA . GLU A 1 414 ? 12.529 8.776 -1.404 1.00 91.38 414 GLU A CA 1
ATOM 3186 C C . GLU A 1 414 ? 12.507 8.045 -2.747 1.00 91.38 414 GLU A C 1
ATOM 3188 O O . GLU A 1 414 ? 13.360 8.311 -3.589 1.00 91.38 414 GLU A O 1
ATOM 3193 N N . GLN A 1 415 ? 11.552 7.136 -2.958 1.00 93.50 415 GLN A N 1
ATOM 3194 C CA . GLN A 1 415 ? 11.651 6.113 -4.005 1.00 93.50 415 GLN A CA 1
ATOM 3195 C C . GLN A 1 415 ? 10.446 6.076 -4.948 1.00 93.50 415 GLN A C 1
ATOM 3197 O O . GLN A 1 415 ? 10.608 5.957 -6.162 1.00 93.50 415 GLN A O 1
ATOM 3202 N N . ARG A 1 416 ? 9.226 6.148 -4.410 1.00 91.56 416 ARG A N 1
ATOM 3203 C CA . ARG A 1 416 ? 7.993 5.843 -5.151 1.00 91.56 416 ARG A CA 1
ATOM 3204 C C . ARG A 1 416 ? 6.989 6.969 -5.021 1.00 91.56 416 ARG A C 1
ATOM 3206 O O . ARG A 1 416 ? 6.464 7.156 -3.944 1.00 91.56 416 ARG A O 1
ATOM 3213 N N . ARG A 1 417 ? 6.695 7.692 -6.105 1.00 87.81 417 ARG A N 1
ATOM 3214 C CA . ARG A 1 417 ? 5.799 8.870 -6.100 1.00 87.81 417 ARG A CA 1
ATOM 3215 C C . ARG A 1 417 ? 4.445 8.633 -6.761 1.00 87.81 417 ARG A C 1
ATOM 3217 O O . ARG A 1 417 ? 3.689 9.567 -7.001 1.00 87.81 417 ARG A O 1
ATOM 3224 N N . ASP A 1 418 ? 4.129 7.381 -7.050 1.00 90.44 418 ASP A N 1
ATOM 3225 C CA . ASP A 1 418 ? 2.891 6.956 -7.684 1.00 90.44 418 ASP A CA 1
ATOM 3226 C C . ASP A 1 418 ? 1.782 6.744 -6.652 1.00 90.44 418 ASP A C 1
ATOM 3228 O O . ASP A 1 418 ? 1.257 5.646 -6.452 1.00 90.44 418 ASP A O 1
ATOM 3232 N N . TYR A 1 419 ? 1.441 7.834 -5.972 1.00 91.12 419 TYR A N 1
ATOM 3233 C CA . TYR A 1 419 ? 0.372 7.884 -4.993 1.00 91.12 419 TYR A CA 1
ATOM 3234 C C . TYR A 1 419 ? -0.433 9.178 -5.088 1.00 91.12 419 TYR A C 1
ATOM 3236 O O . TYR A 1 419 ? 0.063 10.222 -5.508 1.00 91.12 419 TYR A O 1
ATOM 3244 N N . ALA A 1 420 ? -1.697 9.108 -4.681 1.00 87.88 420 ALA A N 1
ATOM 3245 C CA . ALA A 1 420 ? -2.613 10.237 -4.679 1.00 87.88 420 ALA A CA 1
ATOM 3246 C C . ALA A 1 420 ? -3.750 10.021 -3.678 1.00 87.88 420 ALA A C 1
ATOM 3248 O O . ALA A 1 420 ? -4.096 8.884 -3.351 1.00 87.88 420 ALA A O 1
ATOM 3249 N N . ALA A 1 421 ? -4.378 11.120 -3.276 1.00 90.44 421 ALA A N 1
ATOM 3250 C CA . ALA A 1 421 ? -5.636 11.112 -2.552 1.00 90.44 421 ALA A CA 1
ATOM 3251 C C . ALA A 1 421 ? -6.543 12.244 -3.030 1.00 90.44 421 ALA A C 1
ATOM 3253 O O . ALA A 1 421 ? -6.062 13.248 -3.559 1.00 90.44 421 ALA A O 1
ATOM 3254 N N . TRP A 1 422 ? -7.854 12.060 -2.893 1.00 87.69 422 TRP A N 1
ATOM 3255 C CA . TRP A 1 422 ? -8.849 13.082 -3.220 1.00 87.69 422 TRP A CA 1
ATOM 3256 C C . TRP A 1 422 ? -10.168 12.822 -2.490 1.00 87.69 422 TRP A C 1
ATOM 3258 O O . TRP A 1 422 ? -10.471 11.685 -2.134 1.00 87.69 422 TRP A O 1
ATOM 3268 N N . ALA A 1 423 ? -10.965 13.871 -2.293 1.00 86.06 423 ALA A N 1
ATOM 3269 C CA . ALA A 1 423 ? -12.332 13.762 -1.790 1.00 86.06 423 ALA A CA 1
ATOM 3270 C C . ALA A 1 423 ? -13.278 13.191 -2.862 1.00 86.06 423 ALA A C 1
ATOM 3272 O O . ALA A 1 423 ? -13.168 13.525 -4.045 1.00 86.06 423 ALA A O 1
ATOM 3273 N N . LYS A 1 424 ? -14.226 12.346 -2.457 1.00 82.19 424 LYS A N 1
ATOM 3274 C CA . LYS A 1 424 ? -15.292 11.799 -3.301 1.00 82.19 424 LYS A CA 1
ATOM 3275 C C . LYS A 1 424 ? -16.523 11.494 -2.447 1.00 82.19 424 LYS A C 1
ATOM 3277 O O . LYS A 1 424 ? -16.465 10.651 -1.561 1.00 82.19 424 LYS A O 1
ATOM 3282 N N . GLY A 1 425 ? -17.657 12.115 -2.776 1.00 80.31 425 GLY A N 1
ATOM 3283 C CA . GLY A 1 425 ? -18.897 11.906 -2.025 1.00 80.31 425 GLY A CA 1
ATOM 3284 C C . GLY A 1 425 ? -18.711 12.256 -0.546 1.00 80.31 425 GLY A C 1
ATOM 3285 O O . GLY A 1 425 ? -18.160 13.308 -0.239 1.00 80.31 425 GLY A O 1
ATOM 3286 N N . ALA A 1 426 ? -19.126 11.353 0.344 1.00 81.00 426 ALA A N 1
ATOM 3287 C CA . ALA A 1 426 ? -18.984 11.478 1.799 1.00 81.00 426 ALA A CA 1
ATOM 3288 C C . ALA A 1 426 ? -17.670 10.864 2.334 1.00 81.00 426 ALA A C 1
ATOM 3290 O O . ALA A 1 426 ? -17.625 10.322 3.438 1.00 81.00 426 ALA A O 1
ATOM 3291 N N . GLY A 1 427 ? -16.606 10.860 1.528 1.00 89.12 427 GLY A N 1
ATOM 3292 C CA . GLY A 1 427 ? -15.358 10.204 1.896 1.00 89.12 427 GLY A CA 1
ATOM 3293 C C . GLY A 1 427 ? -14.151 10.613 1.066 1.00 89.12 427 GLY A C 1
ATOM 3294 O O . GLY A 1 427 ? -14.201 11.479 0.193 1.00 89.12 427 GLY A O 1
ATOM 3295 N N . PHE A 1 428 ? -13.035 9.959 1.342 1.00 92.44 428 PHE A N 1
ATOM 3296 C CA . PHE A 1 428 ? -11.763 10.164 0.669 1.00 92.44 428 PHE A CA 1
ATOM 3297 C C . PHE A 1 428 ? -11.348 8.892 -0.063 1.00 92.44 428 PHE A C 1
ATOM 3299 O O . PHE A 1 428 ? -11.632 7.777 0.366 1.00 92.44 428 PHE A O 1
ATOM 3306 N N . ILE A 1 429 ? -10.624 9.050 -1.164 1.00 93.06 429 ILE A N 1
ATOM 3307 C CA . ILE A 1 429 ? -9.961 7.945 -1.845 1.00 93.06 429 ILE A CA 1
ATOM 3308 C C . ILE A 1 429 ? -8.465 8.010 -1.583 1.00 93.06 429 ILE A C 1
ATOM 3310 O O . ILE A 1 429 ? -7.856 9.065 -1.749 1.00 93.06 429 ILE A O 1
ATOM 3314 N N . LEU A 1 430 ? -7.874 6.855 -1.278 1.00 95.69 430 LEU A N 1
ATOM 3315 C CA . LEU A 1 430 ? -6.433 6.633 -1.322 1.00 95.69 430 LEU A CA 1
ATOM 3316 C C . LEU A 1 430 ? -6.062 5.787 -2.542 1.00 95.69 430 LEU A C 1
ATOM 3318 O O . LEU A 1 430 ? -6.684 4.759 -2.827 1.00 95.69 430 LEU A O 1
ATOM 3322 N N . SER A 1 431 ? -5.013 6.211 -3.246 1.00 93.62 431 SER A N 1
ATOM 3323 C CA . SER A 1 431 ? -4.405 5.506 -4.372 1.00 93.62 431 SER A CA 1
ATOM 3324 C C . SER A 1 431 ? -2.901 5.381 -4.148 1.00 93.62 431 SER A C 1
ATOM 3326 O O . SER A 1 431 ? -2.231 6.393 -3.965 1.00 93.62 431 SER A O 1
ATOM 3328 N N . ASN A 1 432 ? -2.351 4.175 -4.253 1.00 94.81 432 ASN A N 1
ATOM 3329 C CA . ASN A 1 432 ? -0.906 3.936 -4.299 1.00 94.81 432 ASN A CA 1
ATOM 3330 C C . ASN A 1 432 ? -0.558 2.794 -5.264 1.00 94.81 432 ASN A C 1
ATOM 3332 O O . ASN A 1 432 ? -1.355 1.880 -5.488 1.00 94.81 432 ASN A O 1
ATOM 3336 N N . GLY A 1 433 ? 0.635 2.848 -5.854 1.00 93.56 433 GLY A N 1
ATOM 3337 C CA . GLY A 1 433 ? 1.047 1.904 -6.890 1.00 93.56 433 GLY A CA 1
ATOM 3338 C C . GLY A 1 433 ? 0.459 2.239 -8.265 1.00 93.56 433 GLY A C 1
ATOM 3339 O O . GLY A 1 433 ? -0.334 3.170 -8.433 1.00 93.56 433 GLY A O 1
ATOM 3340 N N . GLY A 1 434 ? 0.805 1.430 -9.267 1.00 91.56 434 GLY A N 1
ATOM 3341 C CA . GLY A 1 434 ? 0.310 1.597 -10.635 1.00 91.56 434 GLY A CA 1
ATOM 3342 C C . GLY A 1 434 ? 1.088 2.585 -11.496 1.00 91.56 434 GLY A C 1
ATOM 3343 O O . GLY A 1 434 ? 0.731 2.718 -12.662 1.00 91.56 434 GLY A O 1
ATOM 3344 N N . PHE A 1 435 ? 2.109 3.264 -10.956 1.00 91.69 435 PHE A N 1
ATOM 3345 C CA . PHE A 1 435 ? 2.961 4.193 -11.709 1.00 91.69 435 PHE A CA 1
ATOM 3346 C C . PHE A 1 435 ? 2.159 5.229 -12.513 1.00 91.69 435 PHE A C 1
ATOM 3348 O O . PHE A 1 435 ? 2.353 5.418 -13.709 1.00 91.69 435 PHE A O 1
ATOM 3355 N N . ILE A 1 436 ? 1.198 5.867 -11.839 1.00 81.12 436 ILE A N 1
ATOM 3356 C CA . ILE A 1 436 ? 0.285 6.844 -12.437 1.00 81.12 436 ILE A CA 1
ATOM 3357 C C . ILE A 1 436 ? 0.883 8.257 -12.444 1.00 81.12 436 ILE A C 1
ATOM 3359 O O . ILE A 1 436 ? 1.433 8.706 -11.441 1.00 81.12 436 ILE A O 1
ATOM 3363 N N . ASP A 1 437 ? 0.666 9.004 -13.527 1.00 73.44 437 ASP A N 1
ATOM 3364 C CA . ASP A 1 437 ? 0.996 10.436 -13.618 1.00 73.44 437 ASP A CA 1
ATOM 3365 C C . ASP A 1 437 ? -0.146 11.306 -13.066 1.00 73.44 437 ASP A C 1
ATOM 3367 O O . ASP A 1 437 ? -0.766 12.094 -13.785 1.00 73.44 437 ASP A O 1
ATOM 3371 N N . ARG A 1 438 ? -0.497 11.124 -11.787 1.00 67.06 438 ARG A N 1
ATOM 3372 C CA . ARG A 1 438 ? -1.498 11.969 -11.112 1.00 67.06 438 ARG A CA 1
ATOM 3373 C C . ARG A 1 438 ? -0.849 12.932 -10.117 1.00 67.06 438 ARG A C 1
ATOM 3375 O O . ARG A 1 438 ? 0.131 12.561 -9.478 1.00 67.06 438 ARG A O 1
ATOM 3382 N N . PRO A 1 439 ? -1.405 14.149 -9.958 1.00 55.50 439 PRO A N 1
ATOM 3383 C CA . PRO A 1 439 ? -0.866 15.135 -9.037 1.00 55.50 439 PRO A CA 1
ATOM 3384 C C . PRO A 1 439 ? -0.899 14.625 -7.593 1.00 55.50 439 PRO A C 1
ATOM 3386 O O . PRO A 1 439 ? -1.927 14.180 -7.080 1.00 55.50 439 PRO A O 1
ATOM 3389 N N . THR A 1 440 ? 0.263 14.716 -6.958 1.00 58.09 440 THR A N 1
ATOM 3390 C CA . THR A 1 440 ? 0.506 14.458 -5.544 1.00 58.09 440 THR A CA 1
ATOM 3391 C C . THR A 1 440 ? -0.058 15.609 -4.708 1.00 58.09 440 THR A C 1
ATOM 3393 O O . THR A 1 440 ? 0.385 16.744 -4.862 1.00 58.09 440 THR A O 1
ATOM 3396 N N . LEU A 1 441 ? -0.998 15.336 -3.801 1.00 60.50 441 LEU A N 1
ATOM 3397 C CA . LEU A 1 441 ? -1.492 16.326 -2.836 1.00 60.50 441 LEU A CA 1
ATOM 3398 C C . LEU A 1 441 ? -1.172 15.860 -1.417 1.00 60.50 441 LEU A C 1
ATOM 3400 O O . LEU A 1 441 ? -2.016 15.268 -0.761 1.00 60.50 441 LEU A O 1
ATOM 3404 N N . VAL A 1 442 ? 0.062 16.100 -0.960 1.00 61.19 442 VAL A N 1
ATOM 3405 C CA . VAL A 1 442 ? 0.401 16.039 0.473 1.00 61.19 442 VAL A CA 1
ATOM 3406 C C . VAL A 1 442 ? -0.163 17.270 1.156 1.00 61.19 442 VAL A C 1
ATOM 3408 O O . VAL A 1 442 ? 0.073 18.383 0.692 1.00 61.19 442 VAL A O 1
ATOM 3411 N N . GLY A 1 443 ? -0.874 17.069 2.263 1.00 71.50 443 GLY A N 1
ATOM 3412 C CA . GLY A 1 443 ? -1.494 18.158 3.008 1.00 71.50 443 GLY A CA 1
ATOM 3413 C C . GLY A 1 443 ? -2.946 17.877 3.353 1.00 71.50 443 GLY A C 1
ATOM 3414 O O . GLY A 1 443 ? -3.362 16.722 3.462 1.00 71.50 443 GLY A O 1
ATOM 3415 N N . ASP A 1 444 ? -3.684 18.954 3.574 1.00 78.50 444 ASP A N 1
ATOM 3416 C CA . ASP A 1 444 ? -5.040 18.897 4.096 1.00 78.50 444 ASP A CA 1
ATOM 3417 C C . ASP A 1 444 ? -6.045 18.579 2.980 1.00 78.50 444 ASP A C 1
ATOM 3419 O O . ASP A 1 444 ? -5.976 19.107 1.868 1.00 78.50 444 ASP A O 1
ATOM 3423 N N . LEU A 1 445 ? -6.987 17.696 3.294 1.00 75.06 445 LEU A N 1
ATOM 3424 C CA . LEU A 1 445 ? -8.132 17.314 2.483 1.00 75.06 445 LEU A CA 1
ATOM 3425 C C . LEU A 1 445 ? -9.405 17.646 3.264 1.00 75.06 445 LEU A C 1
ATOM 3427 O O . LEU A 1 445 ? -9.485 17.416 4.470 1.00 75.06 445 LEU A O 1
ATOM 3431 N N . SER A 1 446 ? -10.422 18.138 2.564 1.00 74.31 446 SER A N 1
ATOM 3432 C CA . SER A 1 446 ? -11.741 18.411 3.134 1.00 74.31 446 SER A CA 1
ATOM 3433 C C . SER A 1 446 ? -12.829 17.959 2.164 1.00 74.31 446 SER A C 1
ATOM 3435 O O . SER A 1 446 ? -12.668 18.094 0.948 1.00 74.31 446 SER A O 1
ATOM 3437 N N . LEU A 1 447 ? -13.922 17.414 2.699 1.00 63.19 447 LEU A N 1
ATOM 3438 C CA . LEU A 1 447 ? -15.109 17.018 1.931 1.00 63.19 447 LEU A CA 1
ATOM 3439 C C . LEU A 1 447 ? -16.041 18.201 1.613 1.00 63.19 447 LEU A C 1
ATOM 3441 O O . LEU A 1 447 ? -16.907 18.081 0.749 1.00 63.19 447 LEU A O 1
ATOM 3445 N N . GLY A 1 448 ? -15.869 19.347 2.282 1.00 58.62 448 GLY A N 1
ATOM 3446 C CA . GLY A 1 448 ? -16.869 20.417 2.292 1.00 58.62 448 GLY A CA 1
ATOM 3447 C C . GLY A 1 448 ? -17.987 20.168 3.318 1.00 58.62 448 GLY A C 1
ATOM 3448 O O . GLY A 1 448 ? -17.721 19.652 4.400 1.00 58.62 448 GLY A O 1
ATOM 3449 N N . ILE A 1 449 ? -19.222 20.601 3.012 1.00 43.06 449 ILE A N 1
ATOM 3450 C CA . ILE A 1 449 ? -20.387 20.547 3.925 1.00 43.06 449 ILE A CA 1
ATOM 3451 C C . ILE A 1 449 ? -20.653 19.090 4.385 1.00 43.06 449 ILE A C 1
ATOM 3453 O O . ILE A 1 449 ? -20.713 18.217 3.520 1.00 43.06 449 ILE A O 1
ATOM 3457 N N . PRO A 1 450 ? -20.860 18.832 5.696 1.00 46.06 450 PRO A N 1
ATOM 3458 C CA . PRO A 1 450 ? -21.099 17.495 6.258 1.00 46.06 450 PRO A CA 1
ATOM 3459 C C . PRO A 1 450 ? -22.279 16.741 5.632 1.00 46.06 450 PRO A C 1
ATOM 3461 O O . PRO A 1 450 ? -23.315 17.345 5.328 1.00 46.06 450 PRO A O 1
ATOM 3464 N N . ALA A 1 451 ? -22.159 15.417 5.518 1.00 46.22 451 ALA A N 1
ATOM 3465 C CA . ALA A 1 451 ? -23.292 14.545 5.234 1.00 46.22 451 ALA A CA 1
ATOM 3466 C C . ALA A 1 451 ? -24.106 14.345 6.529 1.00 46.22 451 ALA A C 1
ATOM 3468 O O . ALA A 1 451 ? -23.573 14.211 7.628 1.00 46.22 451 ALA A O 1
ATOM 3469 N N . GLY A 1 452 ? -25.437 14.398 6.439 1.00 45.31 452 GLY A N 1
ATOM 3470 C CA . GLY A 1 452 ? -26.306 14.355 7.619 1.00 45.31 452 GLY A CA 1
ATOM 3471 C C . GLY A 1 452 ? -26.171 13.051 8.440 1.00 45.31 452 GLY A C 1
ATOM 3472 O O . GLY A 1 452 ? -26.044 11.977 7.863 1.00 45.31 452 GLY A O 1
ATOM 3473 N N . PRO A 1 453 ? -26.277 13.106 9.784 1.00 45.66 453 PRO A N 1
ATOM 3474 C CA . PRO A 1 453 ? -25.971 12.002 10.713 1.00 45.66 453 PRO A CA 1
ATOM 3475 C C . PRO A 1 453 ? -27.033 10.883 10.828 1.00 45.66 453 PRO A C 1
ATOM 3477 O O . PRO A 1 453 ? -27.052 10.190 11.846 1.00 45.66 453 PRO A O 1
ATOM 3480 N N . GLU A 1 454 ? -27.982 10.729 9.898 1.00 50.50 454 GLU A N 1
ATOM 3481 C CA . GLU A 1 454 ? -29.158 9.863 10.139 1.00 50.50 454 GLU A CA 1
ATOM 3482 C C . GLU A 1 454 ? -28.802 8.376 10.331 1.00 50.50 454 GLU A C 1
ATOM 3484 O O . GLU A 1 454 ? -29.311 7.746 11.259 1.00 50.50 454 GLU A O 1
ATOM 3489 N N . GLU A 1 455 ? -27.843 7.846 9.570 1.00 49.38 455 GLU A N 1
ATOM 3490 C CA . GLU A 1 455 ? -27.433 6.434 9.660 1.00 49.38 455 GLU A CA 1
ATOM 3491 C C . GLU A 1 455 ? -26.584 6.142 10.917 1.00 49.38 455 GLU A C 1
ATOM 3493 O O . GLU A 1 455 ? -26.770 5.120 11.582 1.00 49.38 455 GLU A O 1
ATOM 3498 N N . ALA A 1 456 ? -25.717 7.079 11.325 1.00 47.31 456 ALA A N 1
ATOM 3499 C CA . ALA A 1 456 ? -24.931 6.973 12.561 1.00 47.31 456 ALA A CA 1
ATOM 3500 C C . ALA A 1 456 ? -25.805 7.097 13.829 1.00 47.31 456 ALA A C 1
ATOM 3502 O O . ALA A 1 456 ? -25.532 6.477 14.863 1.00 47.31 456 ALA A O 1
ATOM 3503 N N . LYS A 1 457 ? -26.894 7.875 13.759 1.00 47.41 457 LYS A N 1
ATOM 3504 C CA . LYS A 1 457 ? -27.852 8.049 14.863 1.00 47.41 457 LYS A CA 1
ATOM 3505 C C . LYS A 1 457 ? -28.733 6.820 15.078 1.00 47.41 457 LYS A C 1
ATOM 3507 O O . LYS A 1 457 ? -28.947 6.443 16.232 1.00 47.41 457 LYS A O 1
ATOM 3512 N N . GLU A 1 458 ? -29.202 6.173 14.008 1.00 52.94 458 GLU A N 1
ATOM 3513 C CA . GLU A 1 458 ? -29.955 4.913 14.113 1.00 52.94 458 GLU A CA 1
ATOM 3514 C C . GLU A 1 458 ? -29.103 3.809 14.771 1.00 52.94 458 GLU A C 1
ATOM 3516 O O . GLU A 1 458 ? -29.587 3.027 15.597 1.00 52.94 458 GLU A O 1
ATOM 3521 N N . PHE A 1 459 ? -27.802 3.806 14.469 1.00 45.25 459 PHE A N 1
ATOM 3522 C CA . PHE A 1 459 ? -26.828 2.854 14.989 1.00 45.25 459 PHE A CA 1
ATOM 3523 C C . PHE A 1 459 ? -26.599 2.974 16.512 1.00 45.25 459 PHE A C 1
ATOM 3525 O O . PHE A 1 459 ? -26.639 1.977 17.239 1.00 45.25 459 PHE A O 1
ATOM 3532 N N . ALA A 1 460 ? -26.441 4.192 17.036 1.00 48.25 460 ALA A N 1
ATOM 3533 C CA . ALA A 1 460 ? -26.199 4.408 18.465 1.00 48.25 460 ALA A CA 1
ATOM 3534 C C . ALA A 1 460 ? -27.413 4.091 19.355 1.00 48.25 460 ALA A C 1
ATOM 3536 O O . ALA A 1 460 ? -27.243 3.640 20.490 1.00 48.25 460 ALA A O 1
ATOM 3537 N N . GLY A 1 461 ? -28.632 4.287 18.837 1.00 48.50 461 GLY A N 1
ATOM 3538 C CA . GLY A 1 461 ? -29.868 3.930 19.539 1.00 48.50 461 GLY A CA 1
ATOM 3539 C C . GLY A 1 461 ? -29.992 2.423 19.781 1.00 48.50 461 GLY A C 1
ATOM 3540 O O . GLY A 1 461 ? -30.298 2.003 20.895 1.00 48.50 461 GLY A O 1
ATOM 3541 N N . LYS A 1 462 ? -29.672 1.602 18.770 1.00 48.44 462 LYS A N 1
ATOM 3542 C CA . LYS A 1 462 ? -29.713 0.130 18.865 1.00 48.44 462 LYS A CA 1
ATOM 3543 C C . LYS A 1 462 ? -28.586 -0.441 19.740 1.00 48.44 462 LYS A C 1
ATOM 3545 O O . LYS A 1 462 ? -28.810 -1.392 20.483 1.00 48.44 462 LYS A O 1
ATOM 3550 N N . TYR A 1 463 ? -27.393 0.159 19.717 1.00 43.41 463 TYR A N 1
ATOM 3551 C CA . TYR A 1 463 ? -26.250 -0.322 20.505 1.00 43.41 463 TYR A CA 1
ATOM 3552 C C . TYR A 1 463 ? -26.294 0.117 21.982 1.00 43.41 463 TYR A C 1
ATOM 3554 O O . TYR A 1 463 ? -25.905 -0.646 22.865 1.00 43.41 463 TYR A O 1
ATOM 3562 N N . GLY A 1 464 ? -26.832 1.305 22.292 1.00 45.47 464 GLY A N 1
ATOM 3563 C CA . GLY A 1 464 ? -27.063 1.738 23.677 1.00 45.47 464 GLY A CA 1
ATOM 3564 C C . GLY A 1 464 ? -28.014 0.813 24.451 1.00 45.47 464 GLY A C 1
ATOM 3565 O O . GLY A 1 464 ? -27.854 0.631 25.657 1.00 45.47 464 GLY A O 1
ATOM 3566 N N . GLU A 1 465 ? -28.964 0.181 23.758 1.00 43.75 465 GLU A N 1
ATOM 3567 C CA . GLU A 1 465 ? -29.808 -0.901 24.286 1.00 43.75 465 GLU A CA 1
ATOM 3568 C C . GLU A 1 465 ? -29.006 -2.202 24.488 1.00 43.75 465 GLU A C 1
ATOM 3570 O O . GLU A 1 465 ? -29.144 -2.862 25.518 1.00 43.75 465 GLU A O 1
ATOM 3575 N N . MET A 1 466 ? -28.111 -2.546 23.555 1.00 42.25 466 MET A N 1
ATOM 3576 C CA . MET A 1 466 ? -27.279 -3.757 23.603 1.00 42.25 466 MET A CA 1
ATOM 3577 C C . MET A 1 466 ? -26.250 -3.730 24.745 1.00 42.25 466 MET A C 1
ATOM 3579 O O . MET A 1 466 ? -26.161 -4.687 25.510 1.00 42.25 466 MET A O 1
ATOM 3583 N N . VAL A 1 467 ? -25.553 -2.607 24.953 1.00 40.56 467 VAL A N 1
ATOM 3584 C CA . VAL A 1 467 ? -24.606 -2.429 26.073 1.00 40.56 467 VAL A CA 1
ATOM 3585 C C . VAL A 1 467 ? -25.317 -2.463 27.420 1.00 40.56 467 VAL A C 1
ATOM 3587 O O . VAL A 1 467 ? -24.791 -3.037 28.367 1.00 40.56 467 VAL A O 1
ATOM 3590 N N . LYS A 1 468 ? -26.527 -1.899 27.534 1.00 41.06 468 LYS A N 1
ATOM 3591 C CA . LYS A 1 468 ? -27.339 -2.022 28.761 1.00 41.06 468 LYS A CA 1
ATOM 3592 C C . LYS A 1 468 ? -27.740 -3.474 29.031 1.00 41.06 468 LYS A C 1
ATOM 3594 O O . LYS A 1 468 ? -27.803 -3.885 30.188 1.00 41.06 468 LYS A O 1
ATOM 3599 N N . ARG A 1 469 ? -27.983 -4.249 27.972 1.00 42.34 469 ARG A N 1
ATOM 3600 C CA . ARG A 1 469 ? -28.343 -5.667 28.043 1.00 42.34 469 ARG A CA 1
ATOM 3601 C C . ARG A 1 469 ? -27.150 -6.552 28.424 1.00 42.34 469 ARG A C 1
ATOM 3603 O O . ARG A 1 469 ? -27.327 -7.469 29.216 1.00 42.34 469 ARG A O 1
ATOM 3610 N N . GLU A 1 470 ? -25.947 -6.245 27.940 1.00 41.19 470 GLU A N 1
ATOM 3611 C CA . GLU A 1 470 ? -24.709 -6.971 28.271 1.00 41.19 470 GLU A CA 1
ATOM 3612 C C . GLU A 1 470 ? -24.092 -6.542 29.612 1.00 41.19 470 GLU A C 1
ATOM 3614 O O . GLU A 1 470 ? -23.606 -7.388 30.357 1.00 41.19 470 GLU A O 1
ATOM 3619 N N . ALA A 1 471 ? -24.181 -5.263 29.992 1.00 39.72 471 ALA A N 1
ATOM 3620 C CA . ALA A 1 471 ? -23.730 -4.778 31.301 1.00 39.72 471 ALA A CA 1
ATOM 3621 C C . ALA A 1 471 ? -24.609 -5.277 32.467 1.00 39.72 471 ALA A C 1
ATOM 3623 O O . ALA A 1 471 ? -24.160 -5.287 33.613 1.00 39.72 471 ALA A O 1
ATOM 3624 N N . GLY A 1 472 ? -25.853 -5.689 32.188 1.00 35.06 472 GLY A N 1
ATOM 3625 C CA . GLY A 1 472 ? -26.769 -6.308 33.153 1.00 35.06 472 GLY A CA 1
ATOM 3626 C C . GLY A 1 472 ? -26.808 -7.841 33.110 1.00 35.06 472 GLY A C 1
ATOM 3627 O O . GLY A 1 472 ? -27.409 -8.457 33.992 1.00 35.06 472 GLY A O 1
ATOM 3628 N N . ALA A 1 473 ? -26.186 -8.476 32.114 1.00 34.88 473 ALA A N 1
ATOM 3629 C CA . ALA A 1 473 ? -26.180 -9.926 31.985 1.00 34.88 473 ALA A CA 1
ATOM 3630 C C . ALA A 1 473 ? -25.000 -10.522 32.761 1.00 34.88 473 ALA A C 1
ATOM 3632 O O . ALA A 1 473 ? -23.842 -10.431 32.358 1.00 34.88 473 ALA A O 1
ATOM 3633 N N . LYS A 1 474 ? -25.304 -11.195 33.876 1.00 31.53 474 LYS A N 1
ATOM 3634 C CA . LYS A 1 474 ? -24.387 -12.187 34.452 1.00 31.53 474 LYS A CA 1
ATOM 3635 C C . LYS A 1 474 ? -24.050 -13.189 33.328 1.00 31.53 474 LYS A C 1
ATOM 3637 O O . LYS A 1 474 ? -24.987 -13.590 32.629 1.00 31.53 474 LYS A O 1
ATOM 3642 N N . PRO A 1 475 ? -22.777 -13.585 33.120 1.00 32.69 475 PRO A N 1
ATOM 3643 C CA . PRO A 1 475 ? -22.450 -14.602 32.123 1.00 32.69 475 PRO A CA 1
ATOM 3644 C C . PRO A 1 475 ? -23.355 -15.818 32.352 1.00 32.69 475 PRO A C 1
ATOM 3646 O O . PRO A 1 475 ? -23.578 -16.164 33.518 1.00 32.69 475 PRO A O 1
ATOM 3649 N N . PRO A 1 476 ? -23.926 -16.425 31.293 1.00 30.89 476 PRO A N 1
ATOM 3650 C CA . PRO A 1 476 ? -24.815 -17.562 31.464 1.00 30.89 476 PRO A CA 1
ATOM 3651 C C . PRO A 1 476 ? -24.075 -18.625 32.274 1.00 30.89 476 PRO A C 1
ATOM 3653 O O . PRO A 1 476 ? -23.000 -19.081 31.878 1.00 30.89 476 PRO A O 1
ATOM 3656 N N . GLU A 1 477 ? -24.618 -18.970 33.444 1.00 31.98 477 GLU A N 1
ATOM 3657 C CA . GLU A 1 477 ? -24.128 -20.106 34.214 1.00 31.98 477 GLU A CA 1
ATOM 3658 C C . GLU A 1 477 ? -24.192 -21.325 33.296 1.00 31.98 477 GLU A C 1
ATOM 3660 O O . GLU A 1 477 ? -25.249 -21.674 32.764 1.00 31.98 477 GLU A O 1
ATOM 3665 N N . LEU A 1 478 ? -23.030 -21.935 33.066 1.00 32.84 478 LEU A N 1
ATOM 3666 C CA . LEU A 1 478 ? -22.908 -23.195 32.351 1.00 32.84 478 LEU A CA 1
ATOM 3667 C C . LEU A 1 478 ? -23.825 -24.217 33.027 1.00 32.84 478 LEU A C 1
ATOM 3669 O O . LEU A 1 478 ? -23.510 -24.735 34.098 1.00 32.84 478 LEU A O 1
ATOM 3673 N N . ASN A 1 479 ? -24.958 -24.517 32.391 1.00 39.38 479 ASN A N 1
ATOM 3674 C CA . ASN A 1 479 ? -25.829 -25.605 32.804 1.00 39.38 479 ASN A CA 1
ATOM 3675 C C . ASN A 1 479 ? -25.127 -26.935 32.479 1.00 39.38 479 ASN A C 1
ATOM 3677 O O . ASN A 1 479 ? -25.300 -27.525 31.410 1.00 39.38 479 ASN A O 1
ATOM 3681 N N . LEU A 1 480 ? -24.289 -27.383 33.414 1.00 36.53 480 LEU A N 1
ATOM 3682 C CA . LEU A 1 480 ? -23.526 -28.627 33.324 1.00 36.53 480 LEU A CA 1
ATOM 3683 C C . LEU A 1 480 ? -24.432 -29.872 33.251 1.00 36.53 480 LEU A C 1
ATOM 3685 O O . LEU A 1 480 ? -23.981 -30.910 32.768 1.00 36.53 480 LEU A O 1
ATOM 3689 N N . GLU A 1 481 ? -25.703 -29.786 33.663 1.00 39.25 481 GLU A N 1
ATOM 3690 C CA . GLU A 1 481 ? -26.671 -30.880 33.496 1.00 39.25 481 GLU A CA 1
ATOM 3691 C C . GLU A 1 481 ? -27.171 -31.001 32.051 1.00 39.25 481 GLU A C 1
ATOM 3693 O O . GLU A 1 481 ? -27.261 -32.115 31.532 1.00 39.25 481 GLU A O 1
ATOM 3698 N N . ALA A 1 482 ? -27.388 -29.882 31.352 1.00 37.41 482 ALA A N 1
ATOM 3699 C CA . ALA A 1 482 ? -27.768 -29.890 29.935 1.00 37.41 482 ALA A CA 1
ATOM 3700 C C . ALA A 1 482 ? -26.646 -30.440 29.032 1.00 37.41 482 ALA A C 1
ATOM 3702 O O . ALA A 1 482 ? -26.913 -31.129 28.049 1.00 37.41 482 ALA A O 1
ATOM 3703 N N . ILE A 1 483 ? -25.381 -30.205 29.402 1.00 38.75 483 ILE A N 1
ATOM 3704 C CA . ILE A 1 483 ? -24.212 -30.743 28.686 1.00 38.75 483 ILE A CA 1
ATOM 3705 C C . ILE A 1 483 ? -24.040 -32.250 28.943 1.00 38.75 483 ILE A C 1
ATOM 3707 O O . ILE A 1 483 ? -23.658 -32.988 28.036 1.00 38.75 483 ILE A O 1
ATOM 3711 N N . ARG A 1 484 ? -24.386 -32.751 30.139 1.00 38.94 484 ARG A N 1
ATOM 3712 C CA . ARG A 1 484 ? -24.357 -34.196 30.436 1.00 38.94 484 ARG A CA 1
ATOM 3713 C C . ARG A 1 484 ? -25.439 -34.983 29.689 1.00 38.94 484 ARG A C 1
ATOM 3715 O O . ARG A 1 484 ? -25.192 -36.132 29.333 1.00 38.94 484 ARG A O 1
ATOM 3722 N N . ALA A 1 485 ? -26.586 -34.373 29.386 1.00 39.59 485 ALA A N 1
ATOM 3723 C CA . ALA A 1 485 ? -27.649 -35.009 28.602 1.00 39.59 485 ALA A CA 1
ATOM 3724 C C . ALA A 1 485 ? -27.276 -35.222 27.118 1.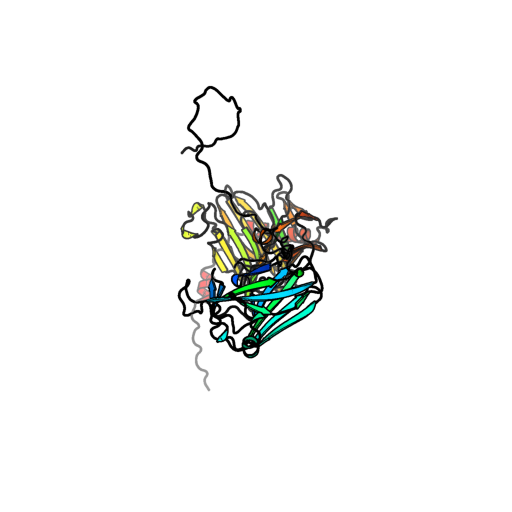00 39.59 485 ALA A C 1
ATOM 3726 O O . ALA A 1 485 ? -27.787 -36.142 26.485 1.00 39.59 485 ALA A O 1
ATOM 3727 N N . LEU A 1 486 ? -26.348 -34.423 26.578 1.00 35.62 486 LEU A N 1
ATOM 3728 C CA . LEU A 1 486 ? -25.857 -34.533 25.195 1.00 35.62 486 LEU A CA 1
ATOM 3729 C C . LEU A 1 486 ? -24.708 -35.546 25.022 1.00 35.62 486 LEU A C 1
ATOM 3731 O O . LEU A 1 486 ? -24.317 -35.832 23.893 1.00 35.62 486 LEU A O 1
ATOM 3735 N N . ALA A 1 487 ? -24.178 -36.102 26.118 1.00 34.41 487 ALA A N 1
ATOM 3736 C CA . ALA A 1 487 ? -23.051 -37.041 26.114 1.00 34.41 487 ALA A CA 1
ATOM 3737 C C . ALA A 1 487 ? -23.446 -38.503 26.418 1.00 34.41 487 ALA A C 1
ATOM 3739 O O . ALA A 1 487 ? -22.570 -39.358 26.559 1.00 34.41 487 ALA A O 1
ATOM 3740 N N . ALA A 1 488 ? -24.742 -38.818 26.528 1.00 37.69 488 ALA A N 1
ATOM 3741 C CA . ALA A 1 488 ? -25.190 -40.196 26.710 1.00 37.69 488 ALA A CA 1
ATOM 3742 C C . ALA A 1 488 ? -25.080 -40.977 25.379 1.00 37.69 488 ALA A C 1
ATOM 3744 O O . ALA A 1 488 ? -25.632 -40.533 24.369 1.00 37.69 488 ALA A O 1
ATOM 3745 N N . PRO A 1 489 ? -24.382 -42.130 25.338 1.00 38.44 489 PRO A N 1
ATOM 3746 C CA . PRO A 1 489 ? -24.234 -42.908 24.113 1.00 38.44 489 PRO A CA 1
ATOM 3747 C C . PRO A 1 489 ? -25.588 -43.455 23.646 1.00 38.44 489 PRO A C 1
ATOM 3749 O O . PRO A 1 489 ? -26.360 -44.007 24.433 1.00 38.44 489 PRO A O 1
ATOM 3752 N N . ALA A 1 490 ? -25.858 -43.306 22.347 1.00 42.62 490 ALA A N 1
ATOM 3753 C CA . ALA A 1 490 ? -27.064 -43.807 21.702 1.00 42.62 490 ALA A CA 1
ATOM 3754 C C . ALA A 1 490 ? -27.217 -45.321 21.924 1.00 42.62 490 ALA A C 1
ATOM 3756 O O . ALA A 1 490 ? -26.311 -46.109 21.649 1.00 42.62 490 ALA A O 1
ATOM 3757 N N . THR A 1 491 ? -28.382 -45.726 22.423 1.00 46.00 491 THR A N 1
ATOM 3758 C CA . THR A 1 491 ? -28.758 -47.131 22.589 1.00 46.00 491 THR A CA 1
ATOM 3759 C C . THR A 1 491 ? -28.911 -47.782 21.205 1.00 46.00 491 THR A C 1
ATOM 3761 O O . THR A 1 491 ? -29.571 -47.198 20.343 1.00 46.00 491 THR A O 1
ATOM 3764 N N . PRO A 1 492 ? -28.332 -48.969 20.947 1.00 40.47 492 PRO A N 1
ATOM 3765 C CA . PRO A 1 492 ? -28.454 -49.616 19.644 1.00 40.47 492 PRO A CA 1
ATOM 3766 C C . PRO A 1 492 ? -29.891 -50.100 19.399 1.00 40.47 492 PRO A C 1
ATOM 3768 O O . PRO A 1 492 ? -30.498 -50.742 20.259 1.00 40.47 492 PRO A O 1
ATOM 3771 N N . GLN A 1 493 ? -30.432 -49.805 18.212 1.00 41.38 493 GLN A N 1
ATOM 3772 C CA . GLN A 1 493 ? -31.715 -50.349 17.758 1.00 41.38 493 GLN A CA 1
ATOM 3773 C C . GLN A 1 493 ? -31.629 -51.874 17.544 1.00 41.38 493 GLN A C 1
ATOM 3775 O O . GLN A 1 493 ? -30.622 -52.360 17.024 1.00 41.38 493 GLN A O 1
ATOM 3780 N N . PRO A 1 494 ? -32.683 -52.640 17.884 1.00 45.31 494 PRO A N 1
ATOM 3781 C CA . PRO A 1 494 ? -32.750 -54.065 17.582 1.00 45.31 494 PRO A CA 1
ATOM 3782 C C . PRO A 1 494 ? -33.068 -54.309 16.093 1.00 45.31 494 PRO A C 1
ATOM 3784 O O . PRO A 1 494 ? -33.730 -53.484 15.459 1.00 45.31 494 PRO A O 1
ATOM 3787 N N . PRO A 1 495 ? -32.640 -55.450 15.519 1.00 44.31 495 PRO A N 1
ATOM 3788 C CA . PRO A 1 495 ? -32.817 -55.726 14.100 1.00 44.31 495 PRO A CA 1
ATOM 3789 C C . PRO A 1 495 ? -34.281 -56.036 13.765 1.00 44.31 495 PRO A C 1
ATOM 3791 O O . PRO A 1 495 ? -34.962 -56.785 14.473 1.00 44.31 495 PRO A O 1
ATOM 3794 N N . ALA A 1 496 ? -34.750 -55.482 12.647 1.00 39.41 496 ALA A N 1
ATOM 3795 C CA . ALA A 1 496 ? -36.079 -55.732 12.108 1.00 39.41 496 ALA A CA 1
ATOM 3796 C C . ALA A 1 496 ? -36.225 -57.196 11.652 1.00 39.41 496 ALA A C 1
ATOM 3798 O O . ALA A 1 496 ? -35.423 -57.705 10.871 1.00 39.41 496 ALA A O 1
ATOM 3799 N N . ARG A 1 497 ? -37.278 -57.871 12.131 1.00 44.69 497 ARG A N 1
ATOM 3800 C CA . ARG A 1 497 ? -37.742 -59.168 11.618 1.00 44.69 497 ARG A CA 1
ATOM 3801 C C . ARG A 1 497 ? -38.839 -58.954 10.572 1.00 44.69 497 ARG A C 1
ATOM 3803 O O . ARG A 1 497 ? -39.972 -58.685 10.958 1.00 44.69 497 ARG A O 1
ATOM 3810 N N . ARG A 1 498 ? -38.523 -59.149 9.294 1.00 38.19 498 ARG A N 1
ATOM 3811 C CA . ARG A 1 498 ? -38.921 -60.289 8.439 1.00 38.19 498 ARG A CA 1
ATOM 3812 C C . ARG A 1 498 ? -38.603 -59.980 6.986 1.00 38.19 498 ARG A C 1
ATOM 3814 O O . ARG A 1 498 ? -38.938 -58.861 6.550 1.00 38.19 498 ARG A O 1
#

pLDDT: mean 80.36, std 22.9, range [23.62, 98.88]

Radius of gyration: 33.12 Å; Cα contacts (8 Å, |Δi|>4): 1150; chains: 1; bounding box: 113×101×74 Å

Foldseek 3Di:
DDDDDDDDDDDDDDDDDDDDDDDDDDDDDDDDDDDDDDDDDPDDPDDPDWDKDWAFQLLWFWPPFCPPWDDDLQGIDPRQPTKTKFKKFWPDWFKKKKWFFFAAFPPDDNPDDDQPLLPWFFKKKKWKQDPVRDIWMFMDTSVVVNVPVVQPDPGTGMTDITGGPDGAMIMIIIHTDRGPRRHGGGGMMITHPRSPPMAFFRHNQQKWWKKKWWFDDDVPFAFQKKKWKKAWQDADAQKWWWFWDFPFWTWGKHRHDPQWIKTKTWGAWPDDAAADPVPPDPLRAKDWDDAWPQKDKDWDHNGGTYIMIMHGDPDDHGDMWMKMWGWDADPQKIKIWIWTQDPVVNDITTGTIIIGGRHRGHTDRIMIMMIRPPNSVLQDKTKMKMFPIWTQTPVRDIDTRQKIFMDTDPCCVHHAVQWAKAADDRTIMTMTHNSDPDDHDGTMYGNPDHDDCPVVVVVSVVVVVVCVVVVPDDPPDPPVVVVVVVPDDDDDDDDDDD

Solvent-accessible surface area (backbone atoms only — not comparable to full-atom values): 27686 Å² total; per-residue (Å²): 133,83,87,83,85,89,87,91,84,85,89,81,90,85,91,88,84,83,90,82,90,90,84,87,88,84,84,87,79,86,77,79,88,78,80,87,80,73,86,77,76,81,78,75,80,77,76,79,80,78,38,69,37,79,41,39,33,42,35,42,40,45,41,97,55,64,83,83,49,43,74,51,98,77,13,27,33,73,54,49,88,34,40,36,34,44,60,36,33,22,71,35,45,38,51,32,28,43,27,44,28,48,32,36,30,84,90,44,59,98,89,44,61,74,51,66,70,87,76,39,42,39,39,41,34,41,37,39,36,33,75,89,69,52,73,25,65,32,74,44,50,37,77,62,39,76,79,39,62,90,37,54,48,103,58,29,44,51,39,71,69,29,60,41,91,51,54,33,33,29,39,38,35,41,40,40,41,70,47,67,78,56,29,22,36,35,24,37,36,32,35,30,74,20,30,42,80,48,46,52,48,69,46,64,80,38,39,22,30,34,36,34,38,35,42,80,74,61,92,88,63,51,34,33,31,44,37,31,31,42,28,35,70,39,74,52,72,34,30,36,48,36,55,59,25,29,78,54,35,41,30,33,41,36,27,73,45,102,88,39,27,32,39,39,43,38,36,49,31,43,82,84,63,35,52,54,48,89,78,50,54,79,80,26,46,34,40,82,77,50,63,27,86,85,40,47,73,52,74,40,46,70,82,37,18,24,31,34,32,36,30,84,42,86,76,57,76,70,43,78,43,44,40,38,38,38,44,49,70,58,81,54,17,20,35,41,36,38,34,39,51,39,78,95,71,75,42,77,40,53,47,39,27,38,38,30,32,81,59,43,54,59,63,43,74,32,28,29,33,45,38,41,81,71,22,80,59,18,67,48,49,38,33,36,38,43,28,68,35,34,35,27,33,80,88,68,51,76,46,74,58,52,45,32,37,37,46,61,41,71,52,28,74,75,41,38,71,25,37,37,58,48,66,53,81,69,24,37,33,48,35,26,22,44,62,51,89,56,79,70,57,78,41,84,45,62,57,65,82,80,76,81,63,64,70,65,51,58,50,51,60,58,46,58,53,47,52,55,53,54,77,68,48,73,75,80,76,78,60,65,66,66,59,54,68,75,67,63,81,81,79,84,80,81,83,86,89,130

Secondary structure (DSSP, 8-state):
--------------------------PPPPPPPPPPPPPPPPPPPPPPPPPEEEEEGGG-EEES--TT-EEETTEEES-TTSEEEEEEEESS-EEEEEEEEE---TTS-TTS----GGG--SEEEEEEEETT--EEEEEEEHHHHTT-GGGEETTEEEEEEEEE-SSEEEEEEEEEES-TT---EEEEEEESGGGTT-EE--SS--PPPPEEEEEPPPTT--EEEEEEEEEES---TTEEEEEEEBTTEEEEEEEEETTEEEEEEEEEPSSS--S-GGGS-TTTS-EEEEE-TT-EEEEE-SSS-EEEEEEE----TT--EEEEEEEEEETTEEEEEEEEEETTTTEEEEEEEEEESS--S---SEEEEEEESS-TT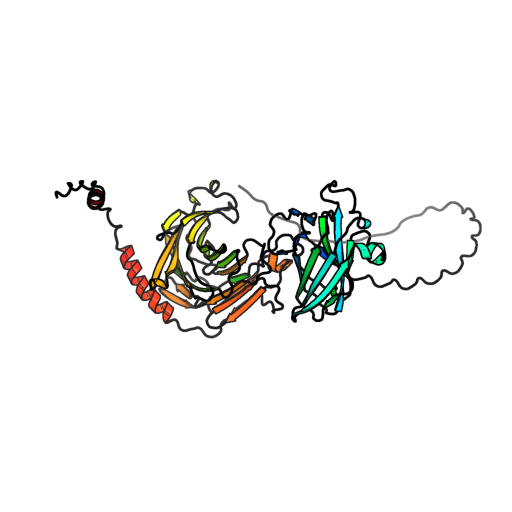TTS-EEEEEEEEEEEETTS-EEE--EEEEEE-HHHHHT---EEEEEETTEEEEEE-S--------EEEE--SPPPSHHHHHHHHHHHHHHHHHHT-PPPP--HHHHHHTTSPPPPPPPP--

Nearest PDB structures (foldseek):
  4qhw-assembly1_A  TM=8.361E-01  e=1.427E-32  Bacteroides caccae ATCC 43185
  8pn5-assembly4_D  TM=8.270E-01  e=7.470E-15  Bacillus cereus
  8pmu-assembly1_A  TM=8.115E-01  e=1.810E-14  Bacillus cereus
  5kbz-assembly1_B  TM=3.016E-01  e=1.065E+00  Aspergillus parasiticus
  5kbz-assembly1_A  TM=3.023E-01  e=1.740E+00  Aspergillus parasiticus